Protein AF-0000000078269695 (afdb_homodimer)

Foldseek 3Di:
DPPPPCPDDCDPVNVVVVVVVVPPPPDCDPVNCVVVLVVLLVVLLVVQQVPFFCLVQWDFPFDEAEQQAAPVRVVVVCVVVVHQKGFYAYPVQATWFMAGVLLQQVQLVHGSPDDPVNLVVVPVVDVDHSNVVRRVDTSNVRTDPDAAAAARRHGPNVVVVVCVVVVHFKHFHADPRRHGGTMDGSVSSSVSSVVVD/DPPPPPPPPCDPVNVVVVVVVVPDPDLCWLVNCVVVLVVLLVVLLVVQQVQAFCLVQWDFDFDEAEQQAAPVRVVVVCVVVVHQKGFYAYPVQATWFMAGVLLQQVQLVHGSSDTPVNLVVVCVVDVDHSNVVRRPDTSNRRTDPDAAAAARRHGPNVVVVVCVVVVHFKHFHADPRRHGGTMDGSVSSSVSSVVPD

InterPro domains:
  IPR000644 CBS domain [PF00571] (55-108)
  IPR000644 CBS domain [PF00571] (139-192)
  IPR000644 CBS domain [PS51371] (58-115)
  IPR000644 CBS domain [PS51371] (143-197)
  IPR000644 CBS domain [SM00116] (61-109)
  IPR000644 CBS domain [SM00116] (146-194)
  IPR046342 CBS domain superfamily [G3DSA:3.10.580.10] (40-196)
  IPR046342 CBS domain superfamily [SSF54631] (53-191)
  IPR051257 Diverse Function CBS-Domain-Containing Protein [PTHR43080] (52-192)

Solvent-accessible surface area (backbone atoms only — not comparable to full-atom values): 20809 Å² total; per-residue (Å²): 136,85,83,67,90,78,87,74,86,80,49,74,63,52,54,51,48,48,51,63,61,46,70,31,80,49,43,64,43,60,61,49,35,47,53,39,44,52,54,47,35,56,56,22,54,68,54,36,56,73,67,44,34,34,64,76,48,35,46,64,79,50,72,69,39,53,37,81,36,39,35,52,55,49,32,41,52,26,30,72,70,53,42,39,55,33,44,20,18,46,97,83,46,30,58,59,18,36,37,37,54,39,43,54,31,42,73,49,72,37,57,52,63,58,48,70,39,40,51,50,28,50,36,58,73,37,99,48,38,61,51,61,79,43,58,82,36,35,31,62,76,53,34,46,68,80,54,69,68,44,39,52,75,37,36,40,46,57,49,52,47,47,29,62,74,66,48,44,48,61,34,40,20,30,50,97,79,38,30,65,54,19,33,39,36,56,56,36,52,34,45,47,48,65,63,70,104,134,84,82,66,86,78,78,75,87,75,52,72,64,53,53,50,50,51,49,63,64,54,63,49,58,54,69,60,24,51,62,48,31,52,54,44,42,50,52,48,42,52,55,22,47,67,52,31,56,76,66,43,33,34,64,78,48,37,46,64,81,50,70,69,39,52,38,80,35,38,35,51,54,48,32,40,51,28,30,73,69,70,42,58,55,33,43,20,20,46,99,83,47,30,59,58,19,36,39,38,54,38,43,55,31,42,73,49,73,38,59,46,65,58,40,72,41,41,50,51,31,49,35,61,71,38,99,47,42,62,52,61,78,42,58,82,36,35,31,62,76,52,34,46,66,80,54,67,70,43,38,52,75,38,38,42,50,57,50,52,46,48,25,35,76,69,38,43,48,61,33,40,20,30,49,98,78,38,32,66,54,19,33,39,35,59,38,35,52,45,50,47,44,65,63,68,103

Sequence (394 aa):
MKDHCDALDLTEDDVINAMRSMQGYIDITPGDFREIYSLAYDLALKRVRSLGKAEDVMTSPVHCLNREMSVSEAGSFMALHGISGAPVVDEQGIICGVVSEKDFLRKMGLPGTATFMAVVSRCMTIYGCLVSDLGGLSVRELMNCPPIVATKETTLAEISELFSKHSINRVPICDANGRPIGIVTRTNLVSSLCQVSMKDHCDALDLTEDDVINAMRSMQGYIDITPGDFREIYSLAYDLALKRVRSLGKAEDVMTSPVHCLNREMSVSEAGSFMALHGISGAPVVDEQGIICGVVSEKDFLRKMGLPGTATFMAVVSRCMTIYGCLVSDLGGLSVRELMNCPPIVATKETTLAEISELFSKHSINRVPICDANGRPIGIVTRTNLVSSLCQVS

Structure (mmCIF, N/CA/C/O backbone):
data_AF-0000000078269695-model_v1
#
loop_
_entity.id
_entity.type
_entity.pdbx_description
1 polymer 'CBS domain-containing protein'
#
loop_
_atom_site.group_PDB
_atom_site.id
_atom_site.type_symbol
_atom_site.label_atom_id
_atom_site.label_alt_id
_atom_site.label_comp_id
_atom_site.label_asym_id
_atom_site.label_entity_id
_atom_site.label_seq_id
_atom_site.pdbx_PDB_ins_code
_atom_site.Cartn_x
_atom_site.Cartn_y
_atom_site.Cartn_z
_atom_site.occupancy
_atom_site.B_iso_or_equiv
_atom_site.auth_seq_id
_atom_site.auth_comp_id
_atom_site.auth_asym_id
_atom_site.auth_atom_id
_atom_site.pdbx_PDB_model_num
ATOM 1 N N . MET A 1 1 ? 9.984 17.438 -42.938 1 19.45 1 MET A N 1
ATOM 2 C CA . MET A 1 1 ? 8.609 17.406 -42.438 1 19.45 1 MET A CA 1
ATOM 3 C C . MET A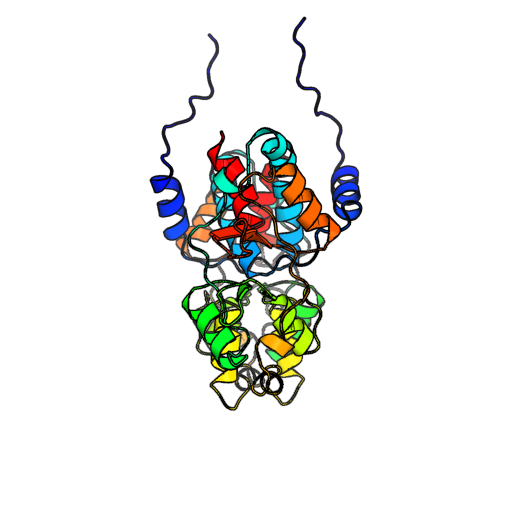 1 1 ? 8.531 16.672 -41.125 1 19.45 1 MET A C 1
ATOM 5 O O . MET A 1 1 ? 8.797 15.477 -41.062 1 19.45 1 MET A O 1
ATOM 9 N N . LYS A 1 2 ? 8.766 17.438 -40 1 23.5 2 LYS A N 1
ATOM 10 C CA . LYS A 1 2 ? 9.25 17.172 -38.656 1 23.5 2 LYS A CA 1
ATOM 11 C C . LYS A 1 2 ? 8.188 16.484 -37.812 1 23.5 2 LYS A C 1
ATOM 13 O O . LYS A 1 2 ? 7.141 17.078 -37.531 1 23.5 2 LYS A O 1
ATOM 18 N N . ASP A 1 3 ? 7.746 15.352 -38.062 1 23.09 3 ASP A N 1
ATOM 19 C CA . ASP A 1 3 ? 6.648 14.5 -37.594 1 23.09 3 ASP A CA 1
ATOM 20 C C . ASP A 1 3 ? 6.68 14.328 -36.094 1 23.09 3 ASP A C 1
ATOM 22 O O . ASP A 1 3 ? 7.574 13.672 -35.531 1 23.09 3 ASP A O 1
ATOM 26 N N . HIS A 1 4 ? 6.293 15.508 -35.281 1 23.94 4 HIS A N 1
ATOM 27 C CA . HIS A 1 4 ? 6.16 15.898 -33.875 1 23.94 4 HIS A CA 1
ATOM 28 C C . HIS A 1 4 ? 5.281 14.914 -33.125 1 23.94 4 HIS A C 1
ATOM 30 O O . HIS A 1 4 ? 4.262 14.453 -33.625 1 23.94 4 HIS A O 1
ATOM 36 N N . CYS A 1 5 ? 5.777 14.07 -32.406 1 26.7 5 CYS A N 1
ATOM 37 C CA . CYS A 1 5 ? 4.984 13.148 -31.594 1 26.7 5 CYS A CA 1
ATOM 38 C C . CYS A 1 5 ? 3.906 13.898 -30.812 1 26.7 5 CYS A C 1
ATOM 40 O O . CYS A 1 5 ? 4.199 14.555 -29.812 1 26.7 5 CYS A O 1
ATOM 42 N N . ASP A 1 6 ? 2.693 14.625 -31.234 1 26.78 6 ASP A N 1
ATOM 43 C CA . ASP A 1 6 ? 1.519 15.445 -30.953 1 26.78 6 ASP A CA 1
ATOM 44 C C . ASP A 1 6 ? 0.66 14.797 -29.859 1 26.78 6 ASP A C 1
ATOM 46 O O . ASP A 1 6 ? -0.429 14.297 -30.141 1 26.78 6 ASP A O 1
ATOM 50 N N . ALA A 1 7 ? 1.092 14.016 -29.062 1 28.95 7 ALA A N 1
ATOM 51 C CA . ALA A 1 7 ? 0.463 13.445 -27.875 1 28.95 7 ALA A CA 1
ATOM 52 C C . ALA A 1 7 ? -0.138 14.539 -27 1 28.95 7 ALA A C 1
ATOM 54 O O . ALA A 1 7 ? 0.418 14.883 -25.953 1 28.95 7 ALA A O 1
ATOM 55 N N . LEU A 1 8 ? -0.693 15.82 -27.266 1 30.73 8 LEU A N 1
ATOM 56 C CA . LEU A 1 8 ? -0.925 17.188 -26.812 1 30.73 8 LEU A CA 1
ATOM 57 C C . LEU A 1 8 ? -2.076 17.234 -25.812 1 30.73 8 LEU A C 1
ATOM 59 O O . LEU A 1 8 ? -1.938 17.797 -24.719 1 30.73 8 LEU A O 1
ATOM 63 N N . ASP A 1 9 ? -3.445 17.297 -26.141 1 31.17 9 ASP A N 1
ATOM 64 C CA . ASP A 1 9 ? -4.637 17.906 -25.547 1 31.17 9 ASP A CA 1
ATOM 65 C C . ASP A 1 9 ? -5.297 16.969 -24.547 1 31.17 9 ASP A C 1
ATOM 67 O O . ASP A 1 9 ? -6.527 16.859 -24.5 1 31.17 9 ASP A O 1
ATOM 71 N N . LEU A 1 10 ? -4.766 15.945 -23.984 1 31.31 10 LEU A N 1
ATOM 72 C CA . LEU A 1 10 ? -5.477 15.102 -23.031 1 31.31 10 LEU A CA 1
ATOM 73 C C . LEU A 1 10 ? -5.691 15.836 -21.703 1 31.31 10 LEU A C 1
ATOM 75 O O . LEU A 1 10 ? -4.73 16.266 -21.062 1 31.31 10 LEU A O 1
ATOM 79 N N . THR A 1 11 ? -6.988 16.422 -21.469 1 32.59 11 THR A N 1
ATOM 80 C CA . THR A 1 11 ? -7.395 17.109 -20.266 1 32.59 11 THR A CA 1
ATOM 81 C C . THR A 1 11 ? -7.352 16.188 -19.047 1 32.59 11 THR A C 1
ATOM 83 O O . THR A 1 11 ? -7.297 14.961 -19.219 1 32.59 11 THR A O 1
ATOM 86 N N . GLU A 1 12 ? -7.309 16.781 -17.797 1 32.16 12 GLU A N 1
ATOM 87 C CA . GLU A 1 12 ? -7.488 16.094 -16.516 1 32.16 12 GLU A CA 1
ATOM 88 C C . GLU A 1 12 ? -8.68 15.148 -16.562 1 32.16 12 GLU A C 1
ATOM 90 O O . GLU A 1 12 ? -8.609 14.023 -16.062 1 32.16 12 GLU A O 1
ATOM 95 N N . ASP A 1 13 ? -9.688 15.656 -17.125 1 36.88 13 ASP A N 1
ATOM 96 C CA . ASP A 1 13 ? -10.93 14.891 -17.203 1 36.88 13 ASP A CA 1
ATOM 97 C C . ASP A 1 13 ? -10.758 13.633 -18.031 1 36.88 13 ASP A C 1
ATOM 99 O O . ASP A 1 13 ? -11.305 12.578 -17.703 1 36.88 13 ASP A O 1
ATOM 103 N N . ASP A 1 14 ? -10.016 13.719 -19.125 1 38.53 14 ASP A N 1
ATOM 104 C CA . ASP A 1 14 ? -9.844 12.562 -20.016 1 38.53 14 ASP A CA 1
ATOM 105 C C . ASP A 1 14 ? -9 11.477 -19.344 1 38.53 14 ASP A C 1
ATOM 107 O O . ASP A 1 14 ? -9.305 10.289 -19.453 1 38.53 14 ASP A O 1
ATOM 111 N N . VAL A 1 15 ? -8.047 11.805 -18.609 1 38.47 15 VAL A N 1
ATOM 112 C CA . VAL A 1 15 ? -7.238 10.867 -17.844 1 38.47 15 VAL A CA 1
ATOM 113 C C . VAL A 1 15 ? -8.086 10.211 -16.766 1 38.47 15 VAL A C 1
ATOM 115 O O . VAL A 1 15 ? -8.078 8.984 -16.609 1 38.47 15 VAL A O 1
ATOM 118 N N . ILE A 1 16 ? -8.805 10.961 -15.945 1 36.84 16 ILE A N 1
ATOM 119 C CA . ILE A 1 16 ? -9.734 10.438 -14.953 1 36.84 16 ILE A CA 1
ATOM 120 C C . ILE A 1 16 ? -10.766 9.539 -15.633 1 36.84 16 ILE A C 1
ATOM 122 O O . ILE A 1 16 ? -11.062 8.445 -15.148 1 36.84 16 ILE A O 1
ATOM 126 N N . ASN A 1 17 ? -11.328 10.039 -16.75 1 38.97 17 ASN A N 1
ATOM 127 C CA . ASN A 1 17 ? -12.32 9.242 -17.453 1 38.97 17 ASN A CA 1
ATOM 128 C C . ASN A 1 17 ? -11.719 7.949 -18 1 38.97 17 ASN A C 1
ATOM 130 O O . ASN A 1 17 ? -12.367 6.898 -17.969 1 38.97 17 ASN A O 1
ATOM 134 N N . ALA A 1 18 ? -10.562 7.984 -18.578 1 37.44 18 ALA A N 1
ATOM 135 C CA . ALA A 1 18 ? -9.938 6.754 -19.047 1 37.44 18 ALA A CA 1
ATOM 136 C C . ALA A 1 18 ? -9.539 5.855 -17.875 1 37.44 18 ALA A C 1
ATOM 138 O O . ALA A 1 18 ? -9.727 4.637 -17.922 1 37.44 18 ALA A O 1
ATOM 139 N N . MET A 1 19 ? -9.023 6.375 -16.875 1 38.44 19 MET A N 1
ATOM 140 C CA . MET A 1 19 ? -8.828 5.637 -15.625 1 38.44 19 MET A CA 1
ATOM 141 C C . MET A 1 19 ? -10.141 5.02 -15.148 1 38.44 19 MET A C 1
ATOM 143 O O . MET A 1 19 ? -10.164 3.875 -14.695 1 38.44 19 MET A O 1
ATOM 147 N N . ARG A 1 20 ? -11.07 5.855 -15 1 37.25 20 ARG A N 1
ATOM 148 C CA . ARG A 1 20 ? -12.406 5.383 -14.664 1 37.25 20 ARG A CA 1
ATOM 149 C C . ARG A 1 20 ? -12.859 4.293 -15.633 1 37.25 20 ARG A C 1
ATOM 151 O O . ARG A 1 20 ? -13.625 3.402 -15.258 1 37.25 20 ARG A O 1
ATOM 158 N N . SER A 1 21 ? -12.734 4.598 -16.906 1 35.78 21 SER A N 1
ATOM 159 C CA . SER A 1 21 ? -13.172 3.627 -17.906 1 35.78 21 SER A CA 1
ATOM 160 C C . SER A 1 21 ? -12.32 2.363 -17.859 1 35.78 21 SER A C 1
ATOM 162 O O . SER A 1 21 ? -12.672 1.349 -18.469 1 35.78 21 SER A O 1
ATOM 164 N N . MET A 1 22 ? -11.07 2.557 -17.766 1 36.75 22 MET A N 1
ATOM 165 C CA . MET A 1 22 ? -10.297 1.328 -17.594 1 36.75 22 MET A CA 1
ATOM 166 C C . MET A 1 22 ? -10.766 0.563 -16.359 1 36.75 22 MET A C 1
ATOM 168 O O . MET A 1 22 ? -10.766 1.106 -15.25 1 36.75 22 MET A O 1
ATOM 172 N N . GLN A 1 23 ? -11.797 0.023 -16.484 1 34.56 23 GLN A N 1
ATOM 173 C CA . GLN A 1 23 ? -12.547 -0.784 -15.523 1 34.56 23 GLN A CA 1
ATOM 174 C C . GLN A 1 23 ? -11.641 -1.346 -14.438 1 34.56 23 GLN A C 1
ATOM 176 O O . GLN A 1 23 ? -12.055 -1.479 -13.281 1 34.56 23 GLN A O 1
ATOM 181 N N . GLY A 1 24 ? -10.57 -2.119 -14.773 1 33.75 24 GLY A N 1
ATOM 182 C CA . GLY A 1 24 ? -9.977 -3.133 -13.914 1 33.75 24 GLY A CA 1
ATOM 183 C C . GLY A 1 24 ? -8.984 -2.568 -12.914 1 33.75 24 GLY A C 1
ATOM 184 O O . GLY A 1 24 ? -7.832 -3 -12.867 1 33.75 24 GLY A O 1
ATOM 185 N N . TYR A 1 25 ? -8.68 -1.291 -12.859 1 38.66 25 TYR A N 1
ATOM 186 C CA . TYR A 1 25 ? -7.855 -0.658 -11.844 1 38.66 25 TYR A CA 1
ATOM 187 C C . TYR A 1 25 ? -8.008 -1.363 -10.5 1 38.66 25 TYR A C 1
ATOM 189 O O . TYR A 1 25 ? -8.664 -0.846 -9.594 1 38.66 25 TYR A O 1
ATOM 197 N N . ILE A 1 26 ? -8.602 -2.371 -10.43 1 38.69 26 ILE A N 1
ATOM 198 C CA . ILE A 1 26 ? -9.109 -3.012 -9.227 1 38.69 26 ILE A CA 1
ATOM 199 C C . ILE A 1 26 ? -8.039 -2.988 -8.133 1 38.69 26 ILE A C 1
ATOM 201 O O . ILE A 1 26 ? -8.273 -2.475 -7.039 1 38.69 26 ILE A O 1
ATOM 205 N N . ASP A 1 27 ? -7.621 -4.273 -7.688 1 41.97 27 ASP A N 1
ATOM 206 C CA . ASP A 1 27 ? -7.258 -4.82 -6.383 1 41.97 27 ASP A CA 1
ATOM 207 C C . ASP A 1 27 ? -5.773 -4.598 -6.09 1 41.97 27 ASP A C 1
ATOM 209 O O . ASP A 1 27 ? -4.969 -5.523 -6.195 1 41.97 27 ASP A O 1
ATOM 213 N N . ILE A 1 28 ? -5.262 -3.369 -6.535 1 47.59 28 ILE A N 1
ATOM 214 C CA . ILE A 1 28 ? -3.875 -3.203 -6.109 1 47.59 28 ILE A CA 1
ATOM 215 C C . ILE A 1 28 ? -3.803 -3.189 -4.582 1 47.59 28 ILE A C 1
ATOM 217 O O . ILE A 1 28 ? -4.555 -2.467 -3.926 1 47.59 28 ILE A O 1
ATOM 221 N N . THR A 1 29 ? -3.094 -4.121 -4.102 1 50.53 29 THR A N 1
ATOM 222 C CA . THR A 1 29 ? -2.92 -4.227 -2.658 1 50.53 29 THR A CA 1
ATOM 223 C C . THR A 1 29 ? -1.92 -3.189 -2.156 1 50.53 29 THR A C 1
ATOM 225 O O . THR A 1 29 ? -1.156 -2.625 -2.941 1 50.53 29 THR A O 1
ATOM 228 N N . PRO A 1 30 ? -2.07 -2.861 -1.049 1 51.97 30 PRO A N 1
ATOM 229 C CA . PRO A 1 30 ? -1.097 -1.944 -0.448 1 51.97 30 PRO A CA 1
ATOM 230 C C . PRO A 1 30 ? 0.348 -2.365 -0.707 1 51.97 30 PRO A C 1
ATOM 232 O O . PRO A 1 30 ? 1.212 -1.515 -0.931 1 51.97 30 PRO A O 1
ATOM 235 N N . GLY A 1 31 ? 0.576 -3.605 -0.764 1 55.06 31 GLY A N 1
ATOM 236 C CA . GLY A 1 31 ? 1.922 -4.082 -1.037 1 55.06 31 GLY A CA 1
ATOM 237 C C . GLY A 1 31 ? 2.387 -3.783 -2.449 1 55.06 31 GLY A C 1
ATOM 238 O O . GLY A 1 31 ? 3.527 -3.363 -2.656 1 55.06 31 GLY A O 1
ATOM 239 N N . ASP A 1 32 ? 1.577 -3.984 -3.34 1 55.62 32 ASP A N 1
ATOM 240 C CA . ASP A 1 32 ? 1.894 -3.68 -4.73 1 55.62 32 ASP A CA 1
ATOM 241 C C . ASP A 1 32 ? 2.166 -2.188 -4.918 1 55.62 32 ASP A C 1
ATOM 243 O O . ASP A 1 32 ? 3.1 -1.806 -5.625 1 55.62 32 ASP A O 1
ATOM 247 N N . PHE A 1 33 ? 1.39 -1.571 -4.246 1 54.41 33 PHE A N 1
ATOM 248 C CA . PHE A 1 33 ? 1.531 -0.123 -4.34 1 54.41 33 PHE A CA 1
ATOM 249 C C . PHE A 1 33 ? 2.902 0.32 -3.844 1 54.41 33 PHE A C 1
ATOM 251 O O . PHE A 1 33 ? 3.561 1.146 -4.48 1 54.41 33 PHE A O 1
ATOM 258 N N . ARG A 1 34 ? 3.178 -0.258 -2.779 1 56.44 34 ARG A N 1
ATOM 259 C CA . ARG A 1 34 ? 4.457 0.121 -2.186 1 56.44 34 ARG A CA 1
ATOM 260 C C . ARG A 1 34 ? 5.605 -0.102 -3.164 1 56.44 34 ARG A C 1
ATOM 262 O O . ARG A 1 34 ? 6.516 0.724 -3.26 1 56.44 34 ARG A O 1
ATOM 269 N N . GLU A 1 35 ? 5.43 -1.082 -3.846 1 54.91 35 GLU A N 1
ATOM 270 C CA . GLU A 1 35 ? 6.5 -1.429 -4.777 1 54.91 35 GLU A CA 1
ATOM 271 C C . GLU A 1 35 ? 6.523 -0.476 -5.969 1 54.91 35 GLU A C 1
ATOM 273 O O . GLU A 1 35 ? 7.594 -0.043 -6.402 1 54.91 35 GLU A O 1
ATOM 278 N N . ILE A 1 36 ? 5.43 -0.188 -6.496 1 55.84 36 ILE A N 1
ATOM 279 C CA . ILE A 1 36 ? 5.32 0.676 -7.668 1 55.84 36 ILE A CA 1
ATOM 280 C C . ILE A 1 36 ? 5.719 2.102 -7.293 1 55.84 36 ILE A C 1
ATOM 282 O O . ILE A 1 36 ? 6.422 2.775 -8.047 1 55.84 36 ILE A O 1
ATOM 286 N N . TYR A 1 37 ? 5.285 2.383 -6.164 1 55.5 37 TYR A N 1
ATOM 287 C CA . TYR A 1 37 ? 5.527 3.732 -5.668 1 55.5 37 TYR A CA 1
ATOM 288 C C . TYR A 1 37 ? 7.02 3.998 -5.512 1 55.5 37 TYR A C 1
ATOM 290 O O . TYR A 1 37 ? 7.516 5.047 -5.926 1 55.5 37 TYR A O 1
ATOM 298 N N . SER A 1 38 ? 7.527 3.014 -4.938 1 54.91 38 SER A N 1
ATOM 299 C CA . SER A 1 38 ? 8.953 3.184 -4.691 1 54.91 38 SER A CA 1
ATOM 300 C C . SER A 1 38 ? 9.711 3.459 -5.988 1 54.91 38 SER A C 1
ATOM 302 O O . SER A 1 38 ? 10.578 4.336 -6.035 1 54.91 38 SER A O 1
ATOM 304 N N . LEU A 1 39 ? 9.273 2.82 -6.934 1 53.72 39 LEU A N 1
ATOM 305 C CA . LEU A 1 39 ? 9.945 2.971 -8.219 1 53.72 39 LEU A CA 1
ATOM 306 C C . LEU A 1 39 ? 9.602 4.316 -8.852 1 53.72 39 LEU A C 1
ATOM 308 O O . LEU A 1 39 ? 10.492 5.027 -9.328 1 53.72 39 LEU A O 1
ATOM 312 N N . ALA A 1 40 ? 8.398 4.535 -8.852 1 56.88 40 ALA A N 1
ATOM 313 C CA . ALA A 1 40 ? 7.934 5.754 -9.516 1 56.88 40 ALA A CA 1
ATOM 314 C C . ALA A 1 40 ? 8.445 7 -8.789 1 56.88 40 ALA A C 1
ATOM 316 O O . ALA A 1 40 ? 8.805 7.988 -9.43 1 56.88 40 ALA A O 1
ATOM 317 N N . TYR A 1 41 ? 8.383 6.918 -7.523 1 57.38 41 TYR A N 1
ATOM 318 C CA . TYR A 1 41 ? 8.773 8.062 -6.711 1 57.38 41 TYR A CA 1
ATOM 319 C C . TYR A 1 41 ? 10.242 8.422 -6.941 1 57.38 41 TYR A C 1
ATOM 321 O O . TYR A 1 41 ? 10.578 9.602 -7.078 1 57.38 41 TYR A O 1
ATOM 329 N N . ASP A 1 42 ? 10.969 7.461 -7.008 1 53.31 42 ASP A N 1
ATOM 330 C CA . ASP A 1 42 ? 12.391 7.719 -7.246 1 53.31 42 ASP A CA 1
ATOM 331 C C . ASP A 1 42 ? 12.602 8.438 -8.578 1 53.31 42 ASP A C 1
ATOM 333 O O . ASP A 1 42 ? 13.414 9.367 -8.664 1 53.31 42 ASP A O 1
ATOM 337 N N . LEU A 1 43 ? 11.922 8.023 -9.5 1 54.75 43 LEU A N 1
ATOM 338 C CA . LEU A 1 43 ? 12 8.641 -10.82 1 54.75 43 LEU A CA 1
ATOM 339 C C . LEU A 1 43 ? 11.492 10.078 -10.781 1 54.75 43 LEU A C 1
ATOM 341 O O . LEU A 1 43 ? 12.062 10.961 -11.414 1 54.75 43 LEU A O 1
ATOM 345 N N . ALA A 1 44 ? 10.461 10.141 -10.117 1 56.62 44 ALA A N 1
ATOM 346 C CA . ALA A 1 44 ? 9.836 11.453 -10.008 1 56.62 44 ALA A CA 1
ATOM 347 C C . ALA A 1 44 ? 10.758 12.445 -9.297 1 56.62 44 ALA A C 1
ATOM 349 O O . ALA A 1 44 ? 10.844 13.609 -9.688 1 56.62 44 ALA A O 1
ATOM 350 N N . LEU A 1 45 ? 11.305 11.945 -8.258 1 58.97 45 LEU A N 1
ATOM 351 C CA . LEU A 1 45 ? 12.148 12.828 -7.461 1 58.97 45 LEU A CA 1
ATOM 352 C C . LEU A 1 45 ? 13.25 13.438 -8.32 1 58.97 45 LEU A C 1
ATOM 354 O O . LEU A 1 45 ? 13.617 14.602 -8.133 1 58.97 45 LEU A O 1
ATOM 358 N N . LYS A 1 46 ? 13.688 12.68 -9.133 1 55.03 46 LYS A N 1
ATOM 359 C CA . LYS A 1 46 ? 14.727 13.195 -10.016 1 55.03 46 LYS A CA 1
ATOM 360 C C . LYS A 1 46 ? 14.188 14.328 -10.891 1 55.03 46 LYS A C 1
ATOM 362 O O . LYS A 1 46 ? 14.914 15.281 -11.195 1 55.03 46 LYS A O 1
ATOM 367 N N . ARG A 1 47 ? 12.992 14.219 -11.18 1 53.34 47 ARG A N 1
ATOM 368 C CA . ARG A 1 47 ? 12.398 15.203 -12.086 1 53.34 47 ARG A CA 1
ATOM 369 C C . ARG A 1 47 ? 11.812 16.375 -11.312 1 53.34 47 ARG A C 1
ATOM 371 O O . ARG A 1 47 ? 11.711 17.484 -11.844 1 53.34 47 ARG A O 1
ATOM 378 N N . VAL A 1 48 ? 11.352 16.094 -10.18 1 55.03 48 VAL A N 1
ATOM 379 C CA . VAL A 1 48 ? 10.602 17.078 -9.406 1 55.03 48 VAL A CA 1
ATOM 380 C C . VAL A 1 48 ? 11.516 18.25 -9.039 1 55.03 48 VAL A C 1
ATOM 382 O O . VAL A 1 48 ? 11.055 19.391 -8.914 1 55.03 48 VAL A O 1
ATOM 385 N N . ARG A 1 49 ? 12.734 17.953 -8.82 1 52.56 49 ARG A N 1
ATOM 386 C CA . ARG A 1 49 ? 13.641 19.016 -8.406 1 52.56 49 ARG A CA 1
ATOM 387 C C . ARG A 1 49 ? 13.391 20.281 -9.219 1 52.56 49 ARG A C 1
ATOM 389 O O . ARG A 1 49 ? 13.602 21.391 -8.719 1 52.56 49 ARG A O 1
ATOM 396 N N . SER A 1 50 ? 12.961 20.031 -10.406 1 53.75 50 SER A N 1
ATOM 397 C CA . SER A 1 50 ? 12.875 21.234 -11.211 1 53.75 50 SER A CA 1
ATOM 398 C C . SER A 1 50 ? 11.469 21.828 -11.172 1 53.75 50 SER A C 1
ATOM 400 O O . SER A 1 50 ? 11.234 22.906 -11.703 1 53.75 50 SER A O 1
ATOM 402 N N . LEU A 1 51 ? 10.469 21.141 -10.656 1 56.41 51 LEU A N 1
ATOM 403 C CA . LEU A 1 51 ? 9.109 21.328 -11.156 1 56.41 51 LEU A CA 1
ATOM 404 C C . LEU A 1 51 ? 8.359 22.359 -10.312 1 56.41 51 LEU A C 1
ATOM 406 O O . LEU A 1 51 ? 7.422 23 -10.797 1 56.41 51 LEU A O 1
ATOM 410 N N . GLY A 1 52 ? 8.711 22.531 -9.07 1 77.06 52 GLY A N 1
ATOM 411 C CA . GLY A 1 52 ? 7.789 23.531 -8.539 1 77.06 52 GLY A CA 1
ATOM 412 C C . GLY A 1 52 ? 7.75 23.547 -7.02 1 77.06 52 GLY A C 1
ATOM 413 O O . GLY A 1 52 ? 8.758 23.281 -6.363 1 77.06 52 GLY A O 1
ATOM 414 N N . LYS A 1 53 ? 6.77 24.406 -6.508 1 90.31 53 LYS A N 1
ATOM 415 C CA . LYS A 1 53 ? 6.59 24.656 -5.082 1 90.31 53 LYS A CA 1
ATOM 416 C C . LYS A 1 53 ? 5.461 23.812 -4.512 1 90.31 53 LYS A C 1
ATOM 418 O O . LYS A 1 53 ? 4.727 23.156 -5.258 1 90.31 53 LYS A O 1
ATOM 423 N N . ALA A 1 54 ? 5.434 23.75 -3.168 1 93 54 ALA A N 1
ATOM 424 C CA . ALA A 1 54 ? 4.418 22.984 -2.457 1 93 54 ALA A CA 1
ATOM 425 C C . ALA A 1 54 ? 3.016 23.375 -2.914 1 93 54 ALA A C 1
ATOM 427 O O . ALA A 1 54 ? 2.16 22.5 -3.113 1 93 54 ALA A O 1
ATOM 428 N N . GLU A 1 55 ? 2.818 24.578 -3.16 1 92.62 55 GLU A N 1
ATOM 429 C CA . GLU A 1 55 ? 1.488 25.047 -3.525 1 92.62 55 GLU A CA 1
ATOM 430 C C . GLU A 1 55 ? 1.034 24.469 -4.855 1 92.62 55 GLU A C 1
ATOM 432 O O . GLU A 1 55 ? -0.166 24.359 -5.117 1 92.62 55 GLU A O 1
ATOM 437 N N . ASP A 1 56 ? 1.965 24.062 -5.656 1 84.25 56 ASP A N 1
ATOM 438 C CA . ASP A 1 56 ? 1.666 23.578 -7 1 84.25 56 ASP A CA 1
ATOM 439 C C . ASP A 1 56 ? 1.153 22.141 -6.961 1 84.25 56 ASP A C 1
ATOM 441 O O . ASP A 1 56 ? 0.509 21.672 -7.906 1 84.25 56 ASP A O 1
ATOM 445 N N . VAL A 1 57 ? 1.438 21.453 -5.832 1 82.19 57 VAL A N 1
ATOM 446 C CA . VAL A 1 57 ? 1.172 20.031 -5.891 1 82.19 57 VAL A CA 1
ATOM 447 C C . VAL A 1 57 ? 0.353 19.609 -4.672 1 82.19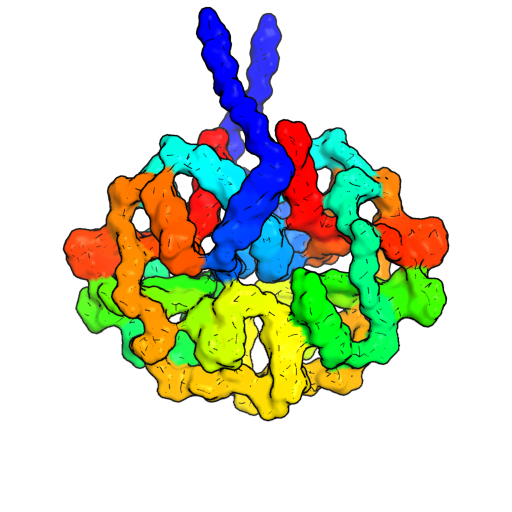 57 VAL A C 1
ATOM 449 O O . VAL A 1 57 ? -0.184 18.5 -4.637 1 82.19 57 VAL A O 1
ATOM 452 N N . MET A 1 58 ? 0.231 20.469 -3.725 1 89.81 58 MET A N 1
ATOM 453 C CA . MET A 1 58 ? -0.359 20.047 -2.455 1 89.81 58 MET A CA 1
ATOM 454 C C . MET A 1 58 ? -1.849 19.766 -2.615 1 89.81 58 MET A C 1
ATOM 456 O O . MET A 1 58 ? -2.506 20.344 -3.486 1 89.81 58 MET A O 1
ATOM 460 N N . THR A 1 59 ? -2.322 18.844 -1.828 1 89.38 59 THR A N 1
ATOM 461 C CA . THR A 1 59 ? -3.76 18.656 -1.661 1 89.38 59 THR A CA 1
ATOM 462 C C . THR A 1 59 ? -4.328 19.672 -0.679 1 89.38 59 THR A C 1
ATOM 464 O O . THR A 1 59 ? -3.789 19.859 0.416 1 89.38 59 THR A O 1
ATOM 467 N N . SER A 1 60 ? -5.262 20.344 -1.087 1 93 60 SER A N 1
ATOM 468 C CA . SER A 1 60 ? -5.953 21.359 -0.286 1 93 60 SER A CA 1
ATOM 469 C C . SER A 1 60 ? -7.453 21.344 -0.558 1 93 60 SER A C 1
ATOM 471 O O . SER A 1 60 ? -7.879 21.172 -1.699 1 93 60 SER A O 1
ATOM 473 N N . PRO A 1 61 ? -8.359 21.547 0.467 1 92.75 61 PRO A N 1
ATOM 474 C CA . PRO A 1 61 ? -8.047 21.625 1.896 1 92.75 61 PRO A CA 1
ATOM 475 C C . PRO A 1 61 ? -7.574 20.297 2.475 1 92.75 61 PRO A C 1
ATOM 477 O O . PRO A 1 61 ? -7.785 19.25 1.867 1 92.75 61 PRO A O 1
ATOM 480 N N . VAL A 1 62 ? -6.832 20.344 3.539 1 95.69 62 VAL A N 1
ATOM 481 C CA . VAL A 1 62 ? -6.293 19.141 4.16 1 95.69 62 VAL A CA 1
ATOM 482 C C . VAL A 1 62 ? -7.191 18.703 5.312 1 95.69 62 VAL A C 1
ATOM 484 O O . VAL A 1 62 ? -7.703 19.547 6.059 1 95.69 62 VAL A O 1
ATOM 487 N N . HIS A 1 63 ? -7.426 17.375 5.402 1 95.44 63 HIS A N 1
ATOM 488 C CA . HIS A 1 63 ? -8.125 16.812 6.551 1 95.44 63 HIS A CA 1
ATOM 489 C C . HIS A 1 63 ? -7.246 16.828 7.797 1 95.44 63 HIS A C 1
ATOM 491 O O . HIS A 1 63 ? -6.086 16.422 7.746 1 95.44 63 HIS A O 1
ATOM 497 N N . CYS A 1 64 ? -7.82 17.297 8.883 1 98.12 64 CYS A N 1
ATOM 498 C CA . CYS A 1 64 ? -7.074 17.359 10.133 1 98.12 64 CYS A CA 1
ATOM 499 C C . CYS A 1 64 ? -7.77 16.547 11.227 1 98.12 64 CYS A C 1
ATOM 501 O O . CYS A 1 64 ? -8.984 16.359 11.18 1 98.12 64 CYS A O 1
ATOM 503 N N . LEU A 1 65 ? -6.918 16.125 12.117 1 98.12 65 LEU A N 1
ATOM 504 C CA . LEU A 1 65 ? -7.418 15.492 13.344 1 98.12 65 LEU A CA 1
ATOM 505 C C . LEU A 1 65 ? -7.312 16.453 14.523 1 98.12 65 LEU A C 1
ATOM 507 O O . LEU A 1 65 ? -6.387 17.266 14.586 1 98.12 65 LEU A O 1
ATOM 511 N N . ASN A 1 66 ? -8.289 16.281 15.375 1 98.06 66 ASN A N 1
ATOM 512 C CA . ASN A 1 66 ? -8.195 17.016 16.641 1 98.06 66 ASN A CA 1
ATOM 513 C C . ASN A 1 66 ? -7.367 16.25 17.672 1 98.06 66 ASN A C 1
ATOM 515 O O . ASN A 1 66 ? -7.512 15.039 17.812 1 98.06 66 ASN A O 1
ATOM 519 N N . ARG A 1 67 ? -6.512 17.016 18.406 1 97 67 ARG A N 1
ATOM 520 C CA . ARG A 1 67 ? -5.594 16.359 19.344 1 97 67 ARG A CA 1
ATOM 521 C C . ARG A 1 67 ? -6.359 15.656 20.453 1 97 67 ARG A C 1
ATOM 523 O O . ARG A 1 67 ? -5.836 14.727 21.078 1 97 67 ARG A O 1
ATOM 530 N N . GLU A 1 68 ? -7.609 16 20.672 1 96.44 68 GLU A N 1
ATOM 531 C CA . GLU A 1 68 ? -8.375 15.438 21.766 1 96.44 68 GLU A CA 1
ATOM 532 C C . GLU A 1 68 ? -9.227 14.258 21.297 1 96.44 68 GLU A C 1
ATOM 534 O O . GLU A 1 68 ? -9.859 13.578 22.109 1 96.44 68 GLU A O 1
ATOM 539 N N . MET A 1 69 ? -9.25 14.047 20.062 1 95.44 69 MET A N 1
ATOM 540 C CA . MET A 1 69 ? -9.961 12.891 19.516 1 95.44 69 MET A CA 1
ATOM 541 C C . MET A 1 69 ? -9.391 11.594 20.078 1 95.44 69 MET A C 1
ATOM 543 O O . MET A 1 69 ? -8.195 11.516 20.375 1 95.44 69 MET A O 1
ATOM 547 N N . SER A 1 70 ? -10.328 10.633 20.266 1 94.88 70 SER A N 1
ATOM 548 C CA . SER A 1 70 ? -9.828 9.297 20.578 1 94.88 70 SER A CA 1
ATOM 549 C C . SER A 1 70 ? -9.164 8.656 19.359 1 94.88 70 SER A C 1
ATOM 551 O O . SER A 1 70 ? -9.484 8.992 18.219 1 94.88 70 SER A O 1
ATOM 553 N N . VAL A 1 71 ? -8.312 7.734 19.656 1 94.19 71 VAL A N 1
ATOM 554 C CA . VAL A 1 71 ? -7.637 7.012 18.578 1 94.19 71 VAL A CA 1
ATOM 555 C C . VAL A 1 71 ? -8.664 6.266 17.734 1 94.19 71 VAL A C 1
ATOM 557 O O . VAL A 1 71 ? -8.508 6.164 16.516 1 94.19 71 VAL A O 1
ATOM 560 N N . SER A 1 72 ? -9.711 5.805 18.406 1 91.75 72 SER A N 1
ATOM 561 C CA . SER A 1 72 ? -10.781 5.113 17.688 1 91.75 72 SER A CA 1
ATOM 562 C C . SER A 1 72 ? -11.477 6.047 16.703 1 91.75 72 SER A C 1
ATOM 564 O O . SER A 1 72 ? -11.68 5.688 15.539 1 91.75 72 SER A O 1
ATOM 566 N N . GLU A 1 73 ? -11.734 7.195 17.172 1 93.5 73 GLU A N 1
ATOM 567 C CA . GLU A 1 73 ? -12.367 8.188 16.312 1 93.5 73 GLU A CA 1
ATOM 568 C C . GLU A 1 73 ? -11.445 8.586 15.164 1 93.5 73 GLU A C 1
ATOM 570 O O . GLU A 1 73 ? -11.898 8.742 14.023 1 93.5 73 GLU A O 1
ATOM 575 N N . ALA A 1 74 ? -10.227 8.758 15.5 1 94.81 74 ALA A N 1
ATOM 576 C CA . ALA A 1 74 ? -9.242 9.125 14.484 1 94.81 74 ALA A CA 1
ATOM 577 C C . ALA A 1 74 ? -9.133 8.047 13.414 1 94.81 74 ALA A C 1
ATOM 579 O O . ALA A 1 74 ? -9.109 8.352 12.219 1 94.81 74 ALA A O 1
ATOM 580 N N . GLY A 1 75 ? -9.062 6.832 13.859 1 91.56 75 GLY A N 1
ATOM 581 C CA . GLY A 1 75 ? -9.023 5.719 12.922 1 91.56 75 GLY A CA 1
ATOM 582 C C . GLY A 1 75 ? -10.227 5.668 12 1 91.56 75 GLY A C 1
ATOM 583 O O . GLY A 1 75 ? -10.078 5.469 10.789 1 91.56 75 GLY A O 1
ATOM 584 N N . SER A 1 76 ? -11.398 5.848 12.57 1 92.56 76 SER A N 1
ATOM 585 C CA . SER A 1 76 ? -12.625 5.855 11.789 1 92.56 76 SER A CA 1
ATOM 586 C C . SER A 1 76 ? -12.633 6.996 10.773 1 92.56 76 SER A C 1
ATOM 588 O O . SER A 1 76 ? -13.062 6.816 9.633 1 92.56 76 SER A O 1
ATOM 590 N N . PHE A 1 77 ? -12.18 8.117 11.219 1 94.12 77 PHE A N 1
ATOM 591 C CA . PHE A 1 77 ? -12.117 9.289 10.359 1 94.12 77 PHE A CA 1
ATOM 592 C C . PHE A 1 77 ? -11.188 9.039 9.172 1 94.12 77 PHE A C 1
ATOM 594 O O . PHE A 1 77 ? -11.547 9.32 8.023 1 94.12 77 PHE A O 1
ATOM 601 N N . MET A 1 78 ? -10.039 8.492 9.43 1 91.06 78 MET A N 1
ATOM 602 C CA . MET A 1 78 ? -9.055 8.211 8.391 1 91.06 78 MET A CA 1
ATOM 603 C C . MET A 1 78 ? -9.562 7.152 7.426 1 91.06 78 MET A C 1
ATOM 605 O O . MET A 1 78 ? -9.383 7.27 6.215 1 91.06 78 MET A O 1
ATOM 609 N N . ALA A 1 79 ? -10.234 6.191 7.973 1 88.38 79 ALA A N 1
ATOM 610 C CA . ALA A 1 79 ? -10.844 5.16 7.133 1 88.38 79 ALA A CA 1
ATOM 611 C C . ALA A 1 79 ? -11.914 5.754 6.227 1 88.38 79 ALA A C 1
ATOM 613 O O . ALA A 1 79 ? -11.953 5.469 5.027 1 88.38 79 ALA A O 1
ATOM 614 N N . LEU A 1 80 ? -12.703 6.574 6.801 1 89.44 80 LEU A N 1
ATOM 615 C CA . LEU A 1 80 ? -13.82 7.188 6.094 1 89.44 80 LEU A CA 1
ATOM 616 C C . LEU A 1 80 ? -13.32 8.031 4.922 1 89.44 80 LEU A C 1
ATOM 618 O O . LEU A 1 80 ? -13.922 8.008 3.84 1 89.44 80 LEU A O 1
ATOM 622 N N . HIS A 1 81 ? -12.273 8.688 5.129 1 87.31 81 HIS A N 1
ATOM 623 C CA . HIS A 1 81 ? -11.789 9.609 4.105 1 87.31 81 HIS A CA 1
ATOM 624 C C . HIS A 1 81 ? -10.703 8.961 3.248 1 87.31 81 HIS A C 1
ATOM 626 O O . HIS A 1 81 ? -10.195 9.578 2.314 1 87.31 81 HIS A O 1
ATOM 632 N N . GLY A 1 82 ? -10.305 7.766 3.6 1 80.81 82 GLY A N 1
ATOM 633 C CA . GLY A 1 82 ? -9.328 7.027 2.812 1 80.81 82 GLY A CA 1
ATOM 634 C C . GLY A 1 82 ? -7.93 7.609 2.895 1 80.81 82 GLY A C 1
ATOM 635 O O . GLY A 1 82 ? -7.207 7.645 1.896 1 80.81 82 GLY A O 1
ATOM 636 N N . ILE A 1 83 ? -7.59 8.156 4.062 1 85.19 83 ILE A N 1
ATOM 637 C CA . ILE A 1 83 ? -6.27 8.758 4.203 1 85.19 83 ILE A CA 1
ATOM 638 C C . ILE A 1 83 ? -5.43 7.945 5.188 1 85.19 83 ILE A C 1
ATOM 640 O O . ILE A 1 83 ? -5.965 7.355 6.129 1 85.19 83 ILE A O 1
ATOM 644 N N . SER A 1 84 ? -4.121 7.973 4.969 1 86.38 84 SER A N 1
ATOM 645 C CA . SER A 1 84 ? -3.215 7.16 5.773 1 86.38 84 SER A CA 1
ATOM 646 C C . SER A 1 84 ? -2.551 7.984 6.867 1 86.38 84 SER A C 1
ATOM 648 O O . SER A 1 84 ? -1.789 7.457 7.68 1 86.38 84 SER A O 1
ATOM 650 N N . GLY A 1 85 ? -2.791 9.211 6.84 1 91.69 85 GLY A N 1
ATOM 651 C CA . GLY A 1 85 ? -2.275 10.125 7.848 1 91.69 85 GLY A CA 1
ATOM 652 C C . GLY A 1 85 ? -2.846 11.531 7.73 1 91.69 85 GLY A C 1
ATOM 653 O O . GLY A 1 85 ? -3.41 11.891 6.695 1 91.69 85 GLY A O 1
ATOM 654 N N . ALA A 1 86 ? -2.689 12.273 8.773 1 95.62 86 ALA A N 1
ATOM 655 C CA . ALA A 1 86 ? -3.254 13.617 8.797 1 95.62 86 ALA A CA 1
ATOM 656 C C . ALA A 1 86 ? -2.564 14.484 9.852 1 95.62 86 ALA A C 1
ATOM 658 O O . ALA A 1 86 ? -2.09 13.969 10.867 1 95.62 86 ALA A O 1
ATOM 659 N N . PRO A 1 87 ? -2.479 15.773 9.531 1 98.19 87 PRO A N 1
ATOM 660 C CA . PRO A 1 87 ? -2.041 16.688 10.602 1 98.19 87 PRO A CA 1
ATOM 661 C C . PRO A 1 87 ? -3.008 16.703 11.781 1 98.19 87 PRO A C 1
ATOM 663 O O . PRO A 1 87 ? -4.203 16.453 11.617 1 98.19 87 PRO A O 1
ATOM 666 N N . VAL A 1 88 ? -2.402 16.969 12.945 1 98.69 88 VAL A N 1
ATOM 667 C CA . VAL A 1 88 ? -3.18 17.125 14.172 1 98.69 88 VAL A CA 1
ATOM 668 C C . VAL A 1 88 ? -3.178 18.578 14.602 1 98.69 88 VAL A C 1
ATOM 670 O O . VAL A 1 88 ? -2.125 19.234 14.641 1 98.69 88 VAL A O 1
ATOM 673 N N . VAL A 1 89 ? -4.371 19.078 14.938 1 98.62 89 VAL A N 1
ATOM 674 C CA . VAL A 1 89 ? -4.469 20.484 15.328 1 98.62 89 VAL A CA 1
ATOM 675 C C . VAL A 1 89 ? -5.039 20.594 16.734 1 98.62 89 VAL A C 1
ATOM 677 O O . VAL A 1 89 ? -5.707 19.672 17.219 1 98.62 89 VAL A O 1
ATOM 680 N N . ASP A 1 90 ? -4.68 21.688 17.391 1 97.75 90 ASP A N 1
ATOM 681 C CA . ASP A 1 90 ? -5.254 21.969 18.688 1 97.75 90 ASP A CA 1
ATOM 682 C C . ASP A 1 90 ? -6.578 22.719 18.562 1 97.75 90 ASP A C 1
ATOM 684 O O . ASP A 1 90 ? -7.141 22.812 17.469 1 97.75 90 ASP A O 1
ATOM 688 N N . GLU A 1 91 ? -7.062 23.219 19.656 1 96.5 91 GLU A N 1
ATOM 689 C CA . GLU A 1 91 ? -8.375 23.859 19.688 1 96.5 91 GLU A CA 1
ATOM 690 C C . GLU A 1 91 ? -8.375 25.156 18.875 1 96.5 91 GLU A C 1
ATOM 692 O O . GLU A 1 91 ? -9.43 25.609 18.422 1 96.5 91 GLU A O 1
ATOM 697 N N . GLN A 1 92 ? -7.238 25.703 18.625 1 97.12 92 GLN A N 1
ATOM 698 C CA . GLN A 1 92 ? -7.133 26.938 17.891 1 97.12 92 GLN A CA 1
ATOM 699 C C . GLN A 1 92 ? -6.871 26.672 16.406 1 97.12 92 GLN A C 1
ATOM 701 O O . GLN A 1 92 ? -6.691 27.609 15.625 1 97.12 92 GLN A O 1
ATOM 706 N N . GLY A 1 93 ? -6.785 25.453 16.062 1 97.5 93 GLY A N 1
ATOM 707 C CA . GLY A 1 93 ? -6.547 25.094 14.68 1 97.5 93 GLY A CA 1
ATOM 708 C C . GLY A 1 93 ? -5.074 25.125 14.297 1 97.5 93 GLY A C 1
ATOM 709 O O . GLY A 1 93 ? -4.734 25.109 13.117 1 97.5 93 GLY A O 1
ATOM 710 N N . ILE A 1 94 ? -4.25 25.203 15.359 1 98.19 94 ILE A N 1
ATOM 711 C CA . ILE A 1 94 ? -2.809 25.234 15.125 1 98.19 94 ILE A CA 1
ATOM 712 C C . ILE A 1 94 ? -2.238 23.828 15.148 1 98.19 94 ILE A C 1
ATOM 714 O O . ILE A 1 94 ? -2.57 23.031 16.031 1 98.19 94 ILE A O 1
ATOM 718 N N . ILE A 1 95 ? -1.394 23.578 14.195 1 98.56 95 ILE A N 1
ATOM 719 C CA . ILE A 1 95 ? -0.848 22.234 14.062 1 98.56 95 ILE A CA 1
ATOM 720 C C . ILE A 1 95 ? 0.019 21.906 15.273 1 98.56 95 ILE A C 1
ATOM 722 O O . ILE A 1 95 ? 0.821 22.734 15.711 1 98.56 95 ILE A O 1
ATOM 726 N N . CYS A 1 96 ? -0.184 20.703 15.773 1 98.19 96 CYS A N 1
ATOM 727 C CA . CYS A 1 96 ? 0.617 20.312 16.938 1 98.19 96 CYS A CA 1
ATOM 728 C C . CYS A 1 96 ? 1.224 18.938 16.734 1 98.19 96 CYS A C 1
ATOM 730 O O . CYS A 1 96 ? 1.982 18.453 17.594 1 98.19 96 CYS A O 1
ATOM 732 N N . GLY A 1 97 ? 0.941 18.266 15.672 1 97.94 97 GLY A N 1
ATOM 733 C CA . GLY A 1 97 ? 1.506 16.953 15.383 1 97.94 97 GLY A CA 1
ATOM 734 C C . GLY A 1 97 ? 1.003 16.359 14.078 1 97.94 97 GLY A C 1
ATOM 735 O O . GLY A 1 97 ? 0.346 17.047 13.289 1 97.94 97 GLY A O 1
ATOM 736 N N . VAL A 1 98 ? 1.433 15.117 13.773 1 97.5 98 VAL A N 1
ATOM 737 C CA . VAL A 1 98 ? 0.967 14.328 12.633 1 97.5 98 VAL A CA 1
ATOM 738 C C . VAL A 1 98 ? 0.715 12.891 13.078 1 97.5 98 VAL A C 1
ATOM 740 O O . VAL A 1 98 ? 1.485 12.328 13.859 1 97.5 98 VAL A O 1
ATOM 743 N N . VAL A 1 99 ? -0.389 12.383 12.672 1 95.62 99 VAL A N 1
ATOM 744 C CA . VAL A 1 99 ? -0.672 10.969 12.867 1 95.62 99 VAL A CA 1
ATOM 745 C C . VAL A 1 99 ? -0.677 10.25 11.516 1 95.62 99 VAL A C 1
ATOM 747 O O . VAL A 1 99 ? -1.206 10.773 10.531 1 95.62 99 VAL A O 1
ATOM 750 N N . SER A 1 100 ? -0.035 9.086 11.477 1 91.44 100 SER A N 1
ATOM 751 C CA . SER A 1 100 ? -0.078 8.242 10.281 1 91.44 100 SER A CA 1
ATOM 752 C C . SER A 1 100 ? -0.25 6.773 10.648 1 91.44 100 SER A C 1
ATOM 754 O O . SER A 1 100 ? -0.241 6.414 11.828 1 91.44 100 SER A O 1
ATOM 756 N N . GLU A 1 101 ? -0.461 5.988 9.656 1 87.75 101 GLU A N 1
ATOM 757 C CA . GLU A 1 101 ? -0.56 4.543 9.836 1 87.75 101 GLU A CA 1
ATOM 758 C C . GLU A 1 101 ? 0.662 3.996 10.57 1 87.75 101 GLU A C 1
ATOM 760 O O . GLU A 1 101 ? 0.554 3.039 11.336 1 87.75 101 GLU A O 1
ATOM 765 N N . LYS A 1 102 ? 1.754 4.648 10.352 1 87.31 102 LYS A N 1
ATOM 766 C CA . LYS A 1 102 ? 2.969 4.207 11.031 1 87.31 102 LYS A CA 1
ATOM 767 C C . LYS A 1 102 ? 2.816 4.289 12.547 1 87.31 102 LYS A C 1
ATOM 769 O O . LYS A 1 102 ? 3.318 3.43 13.273 1 87.31 102 LYS A O 1
ATOM 774 N N . ASP A 1 103 ? 2.182 5.309 12.922 1 90.56 103 ASP A N 1
ATOM 775 C CA . ASP A 1 103 ? 1.984 5.484 14.359 1 90.56 103 ASP A CA 1
ATOM 776 C C . ASP A 1 103 ? 1.073 4.398 14.93 1 90.56 103 ASP A C 1
ATOM 778 O O . ASP A 1 103 ? 1.287 3.922 16.047 1 90.56 103 ASP A O 1
ATOM 782 N N . PHE A 1 104 ? 0.075 4.023 14.156 1 88.56 104 PHE A N 1
ATOM 783 C CA . PHE A 1 104 ? -0.786 2.918 14.562 1 88.56 104 PHE A CA 1
ATOM 784 C C . PHE A 1 104 ? 0.006 1.62 14.664 1 88.56 104 PHE A C 1
ATOM 786 O O . PHE A 1 104 ? -0.102 0.894 15.648 1 88.56 104 PHE A O 1
ATOM 793 N N . LEU A 1 105 ? 0.811 1.383 13.664 1 87.44 105 LEU A N 1
ATOM 794 C CA . LEU A 1 105 ? 1.626 0.174 13.641 1 87.44 105 LEU A CA 1
ATOM 795 C C . LEU A 1 105 ? 2.58 0.144 14.836 1 87.44 105 LEU A C 1
ATOM 797 O O . LEU A 1 105 ? 2.707 -0.88 15.508 1 87.44 105 LEU A O 1
ATOM 801 N N . ARG A 1 106 ? 3.211 1.269 15.102 1 89.06 106 ARG A N 1
ATOM 802 C CA . ARG A 1 106 ? 4.152 1.343 16.219 1 89.06 106 ARG A CA 1
ATOM 803 C C . ARG A 1 106 ? 3.453 1.06 17.547 1 89.06 106 ARG A C 1
ATOM 805 O O . ARG A 1 106 ? 3.992 0.347 18.391 1 89.06 106 ARG A O 1
ATOM 812 N N . LYS A 1 107 ? 2.33 1.58 17.672 1 89.06 107 LYS A N 1
ATOM 813 C CA . LYS A 1 107 ? 1.588 1.356 18.906 1 89.06 107 LYS A CA 1
ATOM 814 C C . LYS A 1 107 ? 1.127 -0.094 19.016 1 89.06 107 LYS A C 1
ATOM 816 O O . LYS A 1 107 ? 0.908 -0.598 20.125 1 89.06 107 LYS A O 1
ATOM 821 N N . MET A 1 108 ? 0.968 -0.747 17.906 1 84 108 MET A N 1
ATOM 822 C CA . MET A 1 108 ? 0.619 -2.164 17.875 1 84 108 MET A CA 1
ATOM 823 C C . MET A 1 108 ? 1.847 -3.031 18.125 1 84 108 MET A C 1
ATOM 825 O O . MET A 1 108 ? 1.753 -4.262 18.141 1 84 108 MET A O 1
ATOM 829 N N . GLY A 1 109 ? 2.967 -2.385 18.281 1 87.69 109 GLY A N 1
ATOM 830 C CA . GLY A 1 109 ? 4.195 -3.113 18.547 1 87.69 109 GLY A CA 1
ATOM 831 C C . GLY A 1 109 ? 4.895 -3.588 17.297 1 87.69 109 GLY A C 1
ATOM 832 O O . GLY A 1 109 ? 5.68 -4.539 17.328 1 87.69 109 GLY A O 1
ATOM 833 N N . LEU A 1 110 ? 4.562 -3.025 16.219 1 86.75 110 LEU A N 1
ATOM 834 C CA . LEU A 1 110 ? 5.156 -3.395 14.93 1 86.75 110 LEU A CA 1
ATOM 835 C C . LEU A 1 110 ? 5.973 -2.24 14.359 1 86.75 110 LEU A C 1
ATOM 837 O O . LEU A 1 110 ? 5.734 -1.078 14.695 1 86.75 110 LEU A O 1
ATOM 841 N N . PRO A 1 111 ? 6.91 -2.658 13.516 1 84.88 111 PRO A N 1
ATOM 842 C CA . PRO A 1 111 ? 7.609 -1.578 12.812 1 84.88 111 PRO A CA 1
ATOM 843 C C . PRO A 1 111 ? 6.684 -0.763 11.914 1 84.88 111 PRO A C 1
ATOM 845 O O . PRO A 1 111 ? 5.727 -1.306 11.352 1 84.88 111 PRO A O 1
ATOM 848 N N . GLY A 1 112 ? 6.961 0.459 11.82 1 80.94 112 GLY A N 1
ATOM 849 C CA . GLY A 1 112 ? 6.18 1.334 10.961 1 80.94 112 GLY A CA 1
ATOM 850 C C . GLY A 1 112 ? 6.18 0.898 9.508 1 80.94 112 GLY A C 1
ATOM 851 O O . GLY A 1 112 ? 5.348 1.352 8.719 1 80.94 112 GLY A O 1
ATOM 852 N N . THR A 1 113 ? 7.082 -0.034 9.219 1 74.5 113 THR A N 1
ATOM 853 C CA . THR A 1 113 ? 7.234 -0.524 7.852 1 74.5 113 THR A CA 1
ATOM 854 C C . THR A 1 113 ? 6.602 -1.904 7.699 1 74.5 113 THR A C 1
ATOM 856 O O . THR A 1 113 ? 6.754 -2.553 6.66 1 74.5 113 THR A O 1
ATOM 859 N N . ALA A 1 114 ? 5.91 -2.268 8.695 1 81.75 114 ALA A N 1
ATOM 860 C CA . ALA A 1 114 ? 5.316 -3.602 8.641 1 81.75 114 ALA A CA 1
ATOM 861 C C . ALA A 1 114 ? 4.305 -3.705 7.504 1 81.75 114 ALA A C 1
ATOM 863 O O . ALA A 1 114 ? 3.531 -2.773 7.262 1 81.75 114 ALA A O 1
ATOM 864 N N . THR A 1 115 ? 4.367 -4.852 6.816 1 80.5 115 THR A N 1
ATOM 865 C CA . THR A 1 115 ? 3.408 -5.121 5.75 1 80.5 115 THR A CA 1
ATOM 866 C C . THR A 1 115 ? 2.07 -5.574 6.328 1 80.5 115 THR A C 1
ATOM 868 O O . THR A 1 115 ? 1.99 -5.949 7.5 1 80.5 115 THR A O 1
ATOM 871 N N . PHE A 1 116 ? 1.075 -5.484 5.531 1 84.19 116 PHE A N 1
ATOM 872 C CA . PHE A 1 116 ? -0.226 -5.977 5.965 1 84.19 116 PHE A CA 1
ATOM 873 C C . PHE A 1 116 ? -0.134 -7.434 6.398 1 84.19 116 PHE A C 1
ATOM 875 O O . PHE A 1 116 ? -0.723 -7.824 7.41 1 84.19 116 PHE A O 1
ATOM 882 N N . MET A 1 117 ? 0.656 -8.18 5.652 1 86.5 117 MET A N 1
ATOM 883 C CA . MET A 1 117 ? 0.74 -9.609 5.957 1 86.5 117 MET A CA 1
ATOM 884 C C . MET A 1 117 ? 1.505 -9.836 7.254 1 86.5 117 MET A C 1
ATOM 886 O O . MET A 1 117 ? 1.231 -10.797 7.98 1 86.5 117 MET A O 1
ATOM 890 N N . ALA A 1 118 ? 2.381 -8.93 7.531 1 85.56 118 ALA A N 1
ATOM 891 C CA . ALA A 1 118 ? 3.043 -9.016 8.828 1 85.56 118 ALA A CA 1
ATOM 892 C C . ALA A 1 118 ? 2.053 -8.781 9.969 1 85.56 118 ALA A C 1
ATOM 894 O O . ALA A 1 118 ? 2.105 -9.461 10.992 1 85.56 118 ALA A O 1
ATOM 895 N N . VAL A 1 119 ? 1.161 -7.887 9.758 1 85 119 VAL A N 1
ATOM 896 C CA . VAL A 1 119 ? 0.127 -7.602 10.742 1 85 119 VAL A CA 1
ATOM 897 C C . VAL A 1 119 ? -0.793 -8.812 10.898 1 85 119 VAL A C 1
ATOM 899 O O . VAL A 1 119 ? -1.079 -9.25 12.016 1 85 119 VAL A O 1
ATOM 902 N N . VAL A 1 120 ? -1.215 -9.328 9.781 1 86 120 VAL A N 1
ATOM 903 C CA . VAL A 1 120 ? -2.098 -10.492 9.781 1 86 120 VAL A CA 1
ATOM 904 C C . VAL A 1 120 ? -1.432 -11.648 10.523 1 86 120 VAL A C 1
ATOM 906 O O . VAL A 1 120 ? -2.051 -12.281 11.375 1 86 120 VAL A O 1
ATOM 909 N N . SER A 1 121 ? -0.201 -11.891 10.125 1 88.94 121 SER A N 1
ATOM 910 C CA . SER A 1 121 ? 0.539 -12.984 10.742 1 88.94 121 SER A CA 1
ATOM 911 C C . SER A 1 121 ? 0.637 -12.805 12.258 1 88.94 121 SER A C 1
ATOM 913 O O . SER A 1 121 ? 0.436 -13.75 13.016 1 88.94 121 SER A O 1
ATOM 915 N N . ARG A 1 122 ? 0.925 -11.641 12.641 1 87.12 122 ARG A N 1
ATOM 916 C CA . ARG A 1 122 ? 1.042 -11.359 14.07 1 87.12 122 ARG A CA 1
ATOM 917 C C . ARG A 1 122 ? -0.294 -11.547 14.781 1 87.12 122 ARG A C 1
ATOM 919 O O . ARG A 1 122 ? -0.351 -12.141 15.859 1 87.12 122 ARG A O 1
ATOM 926 N N . CYS A 1 123 ? -1.349 -11.125 14.219 1 84.94 123 CYS A N 1
ATOM 927 C CA . CYS A 1 123 ? -2.676 -11.25 14.812 1 84.94 123 CYS A CA 1
ATOM 928 C C . CYS A 1 123 ? -3.084 -12.711 14.93 1 84.94 123 CYS A C 1
ATOM 930 O O . CYS A 1 123 ? -3.758 -13.094 15.883 1 84.94 123 CYS A O 1
ATOM 932 N N . MET A 1 124 ? -2.707 -13.438 13.969 1 83.62 124 MET A N 1
ATOM 933 C CA . MET A 1 124 ? -3.084 -14.852 13.969 1 83.62 124 MET A CA 1
ATOM 934 C C . MET A 1 124 ? -2.35 -15.609 15.07 1 83.62 124 MET A C 1
ATOM 936 O O . MET A 1 124 ? -2.861 -16.594 15.594 1 83.62 124 MET A O 1
ATOM 940 N N . THR A 1 125 ? -1.22 -15.164 15.359 1 80 125 THR A N 1
ATOM 941 C CA . THR A 1 125 ? -0.416 -15.844 16.359 1 80 125 THR A CA 1
ATOM 942 C C . THR A 1 125 ? -0.768 -15.352 17.766 1 80 125 THR A C 1
ATOM 944 O O . THR A 1 125 ? -0.638 -16.094 18.75 1 80 125 THR A O 1
ATOM 947 N N . ILE A 1 126 ? -1.358 -14.211 17.734 1 74.38 126 ILE A N 1
ATOM 948 C CA . ILE A 1 126 ? -1.702 -13.664 19.047 1 74.38 126 ILE A CA 1
ATOM 949 C C . ILE A 1 126 ? -3.201 -13.82 19.281 1 74.38 126 ILE A C 1
ATOM 951 O O . ILE A 1 126 ? -3.992 -13.844 18.344 1 74.38 126 ILE A O 1
ATOM 955 N N . TYR A 1 127 ? -3.672 -14.344 20.406 1 64.38 127 TYR A N 1
ATOM 956 C CA . TYR A 1 127 ? -5.078 -14.5 20.766 1 64.38 127 TYR A CA 1
ATOM 957 C C . TYR A 1 127 ? -5.738 -13.148 20.984 1 64.38 127 TYR A C 1
ATOM 959 O O . TYR A 1 127 ? -5.816 -12.664 22.125 1 64.38 127 TYR A O 1
ATOM 967 N N . GLY A 1 128 ? -5.441 -12.047 20.266 1 62.81 128 GLY A N 1
ATOM 968 C CA . GLY A 1 128 ? -6.078 -10.75 20.453 1 62.81 128 GLY A CA 1
ATOM 969 C C . GLY A 1 128 ? -5.855 -9.805 19.281 1 62.81 128 GLY A C 1
ATOM 970 O O . GLY A 1 128 ? -5.164 -10.141 18.328 1 62.81 128 GLY A O 1
ATOM 971 N N . CYS A 1 129 ? -6.715 -8.742 19.375 1 69.62 129 CYS A N 1
ATOM 972 C CA . CYS A 1 129 ? -6.562 -7.727 18.328 1 69.62 129 CYS A CA 1
ATOM 973 C C . CYS A 1 129 ? -5.469 -6.73 18.703 1 69.62 129 CYS A C 1
ATOM 975 O O . CYS A 1 129 ? -5.473 -6.18 19.797 1 69.62 129 CYS A O 1
ATOM 977 N N . LEU A 1 130 ? -4.504 -6.652 17.859 1 73.94 130 LEU A N 1
ATOM 978 C CA . LEU A 1 130 ? -3.375 -5.75 18.062 1 73.94 130 LEU A CA 1
ATOM 979 C C . LEU A 1 130 ? -3.854 -4.32 18.281 1 73.94 130 LEU A C 1
ATOM 981 O O . LEU A 1 130 ? -3.154 -3.521 18.906 1 73.94 130 LEU A O 1
ATOM 985 N N . VAL A 1 131 ? -5.168 -4.09 17.906 1 77.81 131 VAL A N 1
ATOM 986 C CA . VAL A 1 131 ? -5.633 -2.707 17.938 1 77.81 131 VAL A CA 1
ATOM 987 C C . VAL A 1 131 ? -6.379 -2.449 19.25 1 77.81 131 VAL A C 1
ATOM 989 O O . VAL A 1 131 ? -6.656 -1.299 19.594 1 77.81 131 VAL A O 1
ATOM 992 N N . SER A 1 132 ? -6.68 -3.445 19.969 1 72.31 132 SER A N 1
ATOM 993 C CA . SER A 1 132 ? -7.469 -3.305 21.188 1 72.31 132 SER A CA 1
ATOM 994 C C . SER A 1 132 ? -6.777 -2.395 22.188 1 72.31 132 SER A C 1
ATOM 996 O O . SER A 1 132 ? -7.434 -1.656 22.922 1 72.31 132 SER A O 1
ATOM 998 N N . ASP A 1 133 ? -5.504 -2.354 22.156 1 74.62 133 ASP A N 1
ATOM 999 C CA . ASP A 1 133 ? -4.762 -1.555 23.125 1 74.62 133 ASP A CA 1
ATOM 1000 C C . ASP A 1 133 ? -4.742 -0.082 22.734 1 74.62 133 ASP A C 1
ATOM 1002 O O . ASP A 1 133 ? -4.359 0.779 23.531 1 74.62 133 ASP A O 1
ATOM 1006 N N . LEU A 1 134 ? -5.281 0.188 21.562 1 81.06 134 LEU A N 1
ATOM 1007 C CA . LEU A 1 134 ? -5.27 1.558 21.047 1 81.06 134 LEU A CA 1
ATOM 1008 C C . LEU A 1 134 ? -6.535 2.301 21.469 1 81.06 134 LEU A C 1
ATOM 1010 O O . LEU A 1 134 ? -6.559 3.533 21.484 1 81.06 134 LEU A O 1
ATOM 1014 N N . GLY A 1 135 ? -7.582 1.598 21.781 1 73.25 135 GLY A N 1
ATOM 1015 C CA . GLY A 1 135 ? -8.898 2.166 22.031 1 73.25 135 GLY A CA 1
ATOM 1016 C C . GLY A 1 135 ? -8.906 3.188 23.156 1 73.25 135 GLY A C 1
ATOM 1017 O O . GLY A 1 135 ? -9.703 4.129 23.141 1 73.25 135 GLY A O 1
ATOM 1018 N N . GLY A 1 136 ? -8.062 3.137 24.047 1 79.94 136 GLY A N 1
ATOM 1019 C CA . GLY A 1 136 ? -8.109 4.059 25.172 1 79.94 136 GLY A CA 1
ATOM 1020 C C . GLY A 1 136 ? -7.18 5.242 25.016 1 79.94 136 GLY A C 1
ATOM 1021 O O . GLY A 1 136 ? -7.168 6.148 25.859 1 79.94 136 GLY A O 1
ATOM 1022 N N . LEU A 1 137 ? -6.578 5.387 23.969 1 90.94 137 LEU A N 1
ATOM 1023 C CA . LEU A 1 137 ? -5.586 6.441 23.766 1 90.94 137 LEU A CA 1
ATOM 1024 C C . LEU A 1 137 ? -6.191 7.629 23.031 1 90.94 137 LEU A C 1
ATOM 1026 O O . LEU A 1 137 ? -7.184 7.477 22.312 1 90.94 137 LEU A O 1
ATOM 1030 N N . SER A 1 138 ? -5.602 8.805 23.328 1 95.31 138 SER A N 1
ATOM 1031 C CA . SER A 1 138 ? -5.953 9.992 22.562 1 95.31 138 SER A CA 1
ATOM 1032 C C . SER A 1 138 ? -4.992 10.203 21.406 1 95.31 138 SER A C 1
ATOM 1034 O O . SER A 1 138 ? -3.896 9.633 21.391 1 95.31 138 SER A O 1
ATOM 1036 N N . VAL A 1 139 ? -5.461 11.023 20.438 1 97.19 139 VAL A N 1
ATOM 1037 C CA . VAL A 1 139 ? -4.617 11.375 19.312 1 97.19 139 VAL A CA 1
ATOM 1038 C C . VAL A 1 139 ? -3.336 12.039 19.812 1 97.19 139 VAL A C 1
ATOM 1040 O O . VAL A 1 139 ? -2.258 11.836 19.25 1 97.19 139 VAL A O 1
ATOM 1043 N N . ARG A 1 140 ? -3.479 12.75 20.875 1 96.5 140 ARG A N 1
ATOM 1044 C CA . ARG A 1 140 ? -2.328 13.414 21.484 1 96.5 140 ARG A CA 1
ATOM 1045 C C . ARG A 1 140 ? -1.256 12.406 21.875 1 96.5 140 ARG A C 1
ATOM 1047 O O . ARG A 1 140 ? -0.061 12.688 21.766 1 96.5 140 ARG A O 1
ATOM 1054 N N . GLU A 1 141 ? -1.671 11.281 22.266 1 95.06 141 GLU A N 1
ATOM 1055 C CA . GLU A 1 141 ? -0.758 10.242 22.719 1 95.06 141 GLU A CA 1
ATOM 1056 C C . GLU A 1 141 ? -0.224 9.422 21.547 1 95.06 141 GLU A C 1
ATOM 1058 O O . GLU A 1 141 ? 0.763 8.695 21.688 1 95.06 141 GLU A O 1
ATOM 1063 N N . LEU A 1 142 ? -0.836 9.516 20.438 1 94.69 142 LEU A N 1
ATOM 1064 C CA . LEU A 1 142 ? -0.484 8.719 19.266 1 94.69 142 LEU A CA 1
ATOM 1065 C C . LEU A 1 142 ? 0.412 9.508 18.328 1 94.69 142 LEU A C 1
ATOM 1067 O O . LEU A 1 142 ? 1.288 8.938 17.672 1 94.69 142 LEU A O 1
ATOM 1071 N N . MET A 1 143 ? 0.2 10.742 18.312 1 96.31 143 MET A N 1
ATOM 1072 C CA . MET A 1 143 ? 0.771 11.562 17.25 1 96.31 143 MET A CA 1
ATOM 1073 C C . MET 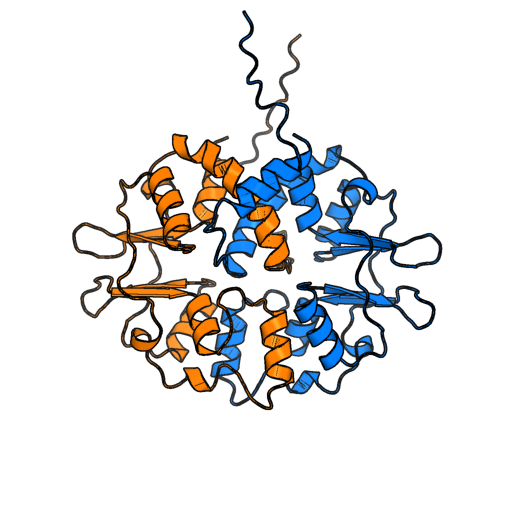A 1 143 ? 2.279 11.711 17.438 1 96.31 143 MET A C 1
ATOM 1075 O O . MET A 1 143 ? 2.793 11.57 18.547 1 96.31 143 MET A O 1
ATOM 1079 N N . ASN A 1 144 ? 2.912 11.898 16.25 1 93.62 144 ASN A N 1
ATOM 1080 C CA . ASN A 1 144 ? 4.297 12.359 16.281 1 93.62 144 ASN A CA 1
ATOM 1081 C C . ASN A 1 144 ? 4.383 13.867 16.469 1 93.62 144 ASN A C 1
ATOM 1083 O O . ASN A 1 144 ? 3.66 14.625 15.828 1 93.62 144 ASN A O 1
ATOM 1087 N N . CYS A 1 145 ? 5.184 14.258 17.422 1 94.19 145 CYS A N 1
ATOM 1088 C CA . CYS A 1 145 ? 5.398 15.664 17.75 1 94.19 145 CYS A CA 1
ATOM 1089 C C . CYS A 1 145 ? 6.863 15.93 18.078 1 94.19 145 CYS A C 1
ATOM 1091 O O . CYS A 1 145 ? 7.535 15.086 18.672 1 94.19 145 CYS A O 1
ATOM 1093 N N . PRO A 1 146 ? 7.48 17.156 17.688 1 94.31 146 PRO A N 1
ATOM 1094 C CA . PRO A 1 146 ? 6.867 18.266 16.938 1 94.31 146 PRO A CA 1
ATOM 1095 C C . PRO A 1 146 ? 6.652 17.938 15.469 1 94.31 146 PRO A C 1
ATOM 1097 O O . PRO A 1 146 ? 7.379 17.109 14.898 1 94.31 146 PRO A O 1
ATOM 1100 N N . PRO A 1 147 ? 5.594 18.562 14.883 1 96.75 147 PRO A N 1
ATOM 1101 C CA . PRO A 1 147 ? 5.32 18.266 13.469 1 96.75 147 PRO A CA 1
ATOM 1102 C C . PRO A 1 147 ? 6.363 18.859 12.531 1 96.75 147 PRO A C 1
ATOM 1104 O O . PRO A 1 147 ? 6.863 19.969 12.773 1 96.75 147 PRO A O 1
ATOM 1107 N N . ILE A 1 148 ? 6.75 18.109 11.531 1 96.62 148 ILE A N 1
ATOM 1108 C CA . ILE A 1 148 ? 7.535 18.641 10.422 1 96.62 148 ILE A CA 1
ATOM 1109 C C . ILE A 1 148 ? 6.609 19.266 9.383 1 96.62 148 ILE A C 1
ATOM 1111 O O . ILE A 1 148 ? 5.75 18.594 8.82 1 96.62 148 ILE A O 1
ATOM 1115 N N . VAL A 1 149 ? 6.816 20.578 9.211 1 97.94 149 VAL A N 1
ATOM 1116 C CA . VAL A 1 149 ? 5.895 21.281 8.344 1 97.94 149 VAL A CA 1
ATOM 1117 C C . VAL A 1 149 ? 6.68 22.078 7.297 1 97.94 149 VAL A C 1
ATOM 1119 O O . VAL A 1 149 ? 7.898 22.234 7.41 1 97.94 149 VAL A O 1
ATOM 1122 N N . ALA A 1 150 ? 5.977 22.469 6.262 1 97.81 150 ALA A N 1
ATOM 1123 C CA . ALA A 1 150 ? 6.512 23.359 5.234 1 97.81 150 ALA A CA 1
ATOM 1124 C C . ALA A 1 150 ? 5.5 24.438 4.867 1 97.81 150 ALA A C 1
ATOM 1126 O O . ALA A 1 150 ? 4.395 24.484 5.41 1 97.81 150 ALA A O 1
ATOM 1127 N N . THR A 1 151 ? 5.969 25.391 4.113 1 97.94 151 THR A N 1
ATOM 1128 C CA . THR A 1 151 ? 5.098 26.453 3.635 1 97.94 151 THR A CA 1
ATOM 1129 C C . THR A 1 151 ? 4.727 26.234 2.172 1 97.94 151 THR A C 1
ATOM 1131 O O . THR A 1 151 ? 5.289 25.359 1.507 1 97.94 151 THR A O 1
ATOM 1134 N N . LYS A 1 152 ? 3.766 27.078 1.754 1 96.25 152 LYS A N 1
ATOM 1135 C CA . LYS A 1 152 ? 3.309 26.938 0.374 1 96.25 152 LYS A CA 1
ATOM 1136 C C . LYS A 1 152 ? 4.43 27.266 -0.61 1 96.25 152 LYS A C 1
ATOM 1138 O O . LYS A 1 152 ? 4.406 26.812 -1.757 1 96.25 152 LYS A O 1
ATOM 1143 N N . GLU A 1 153 ? 5.477 27.984 -0.158 1 95.75 153 GLU A N 1
ATOM 1144 C CA . GLU A 1 153 ? 6.57 28.422 -1.024 1 95.75 153 GLU A CA 1
ATOM 1145 C C . GLU A 1 153 ? 7.719 27.406 -1.014 1 95.75 153 GLU A C 1
ATOM 1147 O O . GLU A 1 153 ? 8.648 27.516 -1.812 1 95.75 153 GLU A O 1
ATOM 1152 N N . THR A 1 154 ? 7.641 26.469 -0.132 1 94.38 154 THR A N 1
ATOM 1153 C CA . THR A 1 154 ? 8.711 25.484 -0.057 1 94.38 154 THR A CA 1
ATOM 1154 C C . THR A 1 154 ? 8.828 24.703 -1.368 1 94.38 154 THR A C 1
ATOM 1156 O O . THR A 1 154 ? 7.816 24.297 -1.938 1 94.38 154 THR A O 1
ATOM 1159 N N . THR A 1 155 ? 10.062 24.531 -1.854 1 88.12 155 THR A N 1
ATOM 1160 C CA . THR A 1 155 ? 10.266 23.844 -3.119 1 88.12 155 THR A CA 1
ATOM 1161 C C . THR A 1 155 ? 10.047 22.344 -2.953 1 88.12 155 THR A C 1
ATOM 1163 O O . THR A 1 155 ? 10.227 21.797 -1.859 1 88.12 155 THR A O 1
ATOM 1166 N N . LEU A 1 156 ? 9.727 21.766 -4.008 1 84.56 156 LEU A N 1
ATOM 1167 C CA . LEU A 1 156 ? 9.539 20.328 -3.994 1 84.56 156 LEU A CA 1
ATOM 1168 C C . LEU A 1 156 ? 10.844 19.609 -3.688 1 84.56 156 LEU A C 1
ATOM 1170 O O . LEU A 1 156 ? 10.844 18.547 -3.051 1 84.56 156 LEU A O 1
ATOM 1174 N N . ALA A 1 157 ? 11.891 20.188 -4.094 1 80.44 157 ALA A N 1
ATOM 1175 C CA . ALA A 1 157 ? 13.203 19.625 -3.764 1 80.44 157 ALA A CA 1
ATOM 1176 C C . ALA A 1 157 ? 13.414 19.578 -2.254 1 80.44 157 ALA A C 1
ATOM 1178 O O . ALA A 1 157 ? 13.891 18.578 -1.712 1 80.44 157 ALA A O 1
ATOM 1179 N N . GLU A 1 158 ? 13.047 20.688 -1.662 1 87.44 158 GLU A N 1
ATOM 1180 C CA . GLU A 1 158 ? 13.18 20.766 -0.21 1 87.44 158 GLU A CA 1
ATOM 1181 C C . GLU A 1 158 ? 12.25 19.766 0.48 1 87.44 158 GLU A C 1
ATOM 1183 O O . GLU A 1 158 ? 12.617 19.156 1.487 1 87.44 158 GLU A O 1
ATOM 1188 N N . ILE A 1 159 ? 11.102 19.672 -0.069 1 88.62 159 ILE A N 1
ATOM 1189 C CA . ILE A 1 159 ? 10.133 18.734 0.49 1 88.62 159 ILE A CA 1
ATOM 1190 C C . ILE A 1 159 ? 10.672 17.312 0.364 1 88.62 159 ILE A C 1
ATOM 1192 O O . ILE A 1 159 ? 10.562 16.516 1.299 1 88.62 159 ILE A O 1
ATOM 1196 N N . SER A 1 160 ? 11.234 16.984 -0.725 1 80.56 160 SER A N 1
ATOM 1197 C CA . SER A 1 160 ? 11.844 15.672 -0.931 1 80.56 160 SER A CA 1
ATOM 1198 C C . SER A 1 160 ? 12.938 15.406 0.096 1 80.56 160 SER A C 1
ATOM 1200 O O . SER A 1 160 ? 13.055 14.289 0.604 1 80.56 160 SER A O 1
ATOM 1202 N N . GLU A 1 161 ? 13.664 16.406 0.4 1 82.75 161 GLU A N 1
ATOM 1203 C CA . GLU A 1 161 ? 14.711 16.281 1.407 1 82.75 161 GLU A CA 1
ATOM 1204 C C . GLU A 1 161 ? 14.125 16.031 2.791 1 82.75 161 GLU A C 1
ATOM 1206 O O . GLU A 1 161 ? 14.68 15.266 3.58 1 82.75 161 GLU A O 1
ATOM 1211 N N . LEU A 1 162 ? 13.031 16.688 3.049 1 87.44 162 LEU A N 1
ATOM 1212 C CA . LEU A 1 162 ? 12.359 16.469 4.324 1 87.44 162 LEU A CA 1
ATOM 1213 C C . LEU A 1 162 ? 11.883 15.023 4.449 1 87.44 162 LEU A C 1
ATOM 1215 O O . LEU A 1 162 ? 12.016 14.414 5.512 1 87.44 162 LEU A O 1
ATOM 1219 N N . PHE A 1 163 ? 11.312 14.508 3.354 1 84.12 163 PHE A N 1
ATOM 1220 C CA . PHE A 1 163 ? 10.859 13.125 3.348 1 84.12 163 PHE A CA 1
ATOM 1221 C C . PHE A 1 163 ? 12 12.18 3.717 1 84.12 163 PHE A C 1
ATOM 1223 O O . PHE A 1 163 ? 11.836 11.312 4.582 1 84.12 163 PHE A O 1
ATOM 1230 N N . SER A 1 164 ? 13.094 12.406 3.113 1 78.44 164 SER A N 1
ATOM 1231 C CA . SER A 1 164 ? 14.242 11.523 3.297 1 78.44 164 SER A CA 1
ATOM 1232 C C . SER A 1 164 ? 14.875 11.727 4.672 1 78.44 164 SER A C 1
ATOM 1234 O O . SER A 1 164 ? 15.141 10.75 5.379 1 78.44 164 SER A O 1
ATOM 1236 N N . LYS A 1 165 ? 15.039 12.945 5.047 1 83.69 165 LYS A N 1
ATOM 1237 C CA . LYS A 1 165 ? 15.734 13.297 6.285 1 83.69 165 LYS A CA 1
ATOM 1238 C C . LYS A 1 165 ? 14.977 12.781 7.504 1 83.69 165 LYS A C 1
ATOM 1240 O O . LYS A 1 165 ? 15.586 12.312 8.469 1 83.69 165 LYS A O 1
ATOM 1245 N N . HIS A 1 166 ? 13.703 12.82 7.457 1 86.56 166 HIS A N 1
ATOM 1246 C CA . HIS A 1 166 ? 12.914 12.492 8.641 1 86.56 166 HIS A CA 1
ATOM 1247 C C . HIS A 1 166 ? 12.195 11.156 8.477 1 86.56 166 HIS A C 1
ATOM 1249 O O . HIS A 1 166 ? 11.469 10.727 9.367 1 86.56 166 HIS A O 1
ATOM 1255 N N . SER A 1 167 ? 12.297 10.484 7.332 1 80.25 167 SER A N 1
ATOM 1256 C CA . SER A 1 167 ? 11.648 9.211 7.031 1 80.25 167 SER A CA 1
ATOM 1257 C C . SER A 1 167 ? 10.133 9.32 7.152 1 80.25 167 SER A C 1
ATOM 1259 O O . SER A 1 167 ? 9.492 8.492 7.812 1 80.25 167 SER A O 1
ATOM 1261 N N . ILE A 1 168 ? 9.656 10.398 6.594 1 85.75 168 ILE A N 1
ATOM 1262 C CA . ILE A 1 168 ? 8.211 10.633 6.613 1 85.75 168 ILE A CA 1
ATOM 1263 C C . ILE A 1 168 ? 7.672 10.617 5.184 1 85.75 168 ILE A C 1
ATOM 1265 O O . ILE A 1 168 ? 8.438 10.75 4.223 1 85.75 168 ILE A O 1
ATOM 1269 N N . ASN A 1 169 ? 6.305 10.492 5.078 1 82.38 169 ASN A N 1
ATOM 1270 C CA . ASN A 1 169 ? 5.68 10.375 3.766 1 82.38 169 ASN A CA 1
ATOM 1271 C C . ASN A 1 169 ? 4.793 11.578 3.461 1 82.38 169 ASN A C 1
ATOM 1273 O O . ASN A 1 169 ? 4.254 11.695 2.359 1 82.38 169 ASN A O 1
ATOM 1277 N N . ARG A 1 170 ? 4.711 12.391 4.371 1 90.44 170 ARG A N 1
ATOM 1278 C CA . ARG A 1 170 ? 3.834 13.547 4.184 1 90.44 170 ARG A CA 1
ATOM 1279 C C . ARG A 1 170 ? 4.348 14.758 4.953 1 90.44 170 ARG A C 1
ATOM 1281 O O . ARG A 1 170 ? 4.977 14.609 6.008 1 90.44 170 ARG A O 1
ATOM 1288 N N . VAL A 1 171 ? 4.137 15.82 4.402 1 95.06 171 VAL A N 1
ATOM 1289 C CA . VAL A 1 171 ? 4.488 17.078 5.035 1 95.06 171 VAL A CA 1
ATOM 1290 C C . VAL A 1 171 ? 3.303 18.047 4.957 1 95.06 171 VAL A C 1
ATOM 1292 O O . VAL A 1 171 ? 2.908 18.469 3.867 1 95.06 171 VAL A O 1
ATOM 1295 N N . PRO A 1 172 ? 2.752 18.391 6.152 1 97.88 172 PRO A N 1
ATOM 1296 C CA . PRO A 1 172 ? 1.718 19.422 6.133 1 97.88 172 PRO A CA 1
ATOM 1297 C C . PRO A 1 172 ? 2.252 20.781 5.695 1 97.88 172 PRO A C 1
ATOM 1299 O O . PRO A 1 172 ? 3.381 21.141 6.039 1 97.88 172 PRO A O 1
ATOM 1302 N N . ILE A 1 173 ? 1.446 21.422 4.934 1 98.38 173 ILE A N 1
ATOM 1303 C CA . ILE A 1 173 ? 1.735 22.797 4.535 1 98.38 173 ILE A CA 1
ATOM 1304 C C . ILE A 1 173 ? 0.921 23.766 5.391 1 98.38 173 ILE A C 1
ATOM 1306 O O . ILE A 1 173 ? -0.309 23.703 5.426 1 98.38 173 ILE A O 1
ATOM 1310 N N . CYS A 1 174 ? 1.646 24.719 6.035 1 98.56 174 CYS A N 1
ATOM 1311 C CA . CYS A 1 174 ? 0.969 25.594 6.984 1 98.56 174 CYS A CA 1
ATOM 1312 C C . CYS A 1 174 ? 1.091 27.047 6.562 1 98.56 174 CYS A C 1
ATOM 1314 O O . CYS A 1 174 ? 2.025 27.422 5.848 1 98.56 174 CYS A O 1
ATOM 1316 N N . ASP A 1 175 ? 0.085 27.797 6.988 1 97.88 175 ASP A N 1
ATOM 1317 C CA . ASP A 1 175 ? 0.198 29.25 6.812 1 97.88 175 ASP A CA 1
ATOM 1318 C C . ASP A 1 175 ? 1.037 29.875 7.922 1 97.88 175 ASP A C 1
ATOM 1320 O O . ASP A 1 175 ? 1.641 29.156 8.727 1 97.88 175 ASP A O 1
ATOM 1324 N N . ALA A 1 176 ? 1.104 31.172 7.93 1 97.06 176 ALA A N 1
ATOM 1325 C CA . ALA A 1 176 ? 1.981 31.891 8.844 1 97.06 176 ALA A CA 1
ATOM 1326 C C . ALA A 1 176 ? 1.53 31.719 10.289 1 97.06 176 ALA A C 1
ATOM 1328 O O . ALA A 1 176 ? 2.322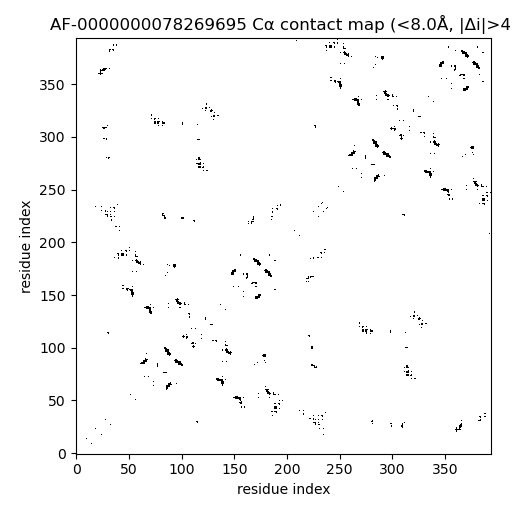 31.891 11.219 1 97.06 176 ALA A O 1
ATOM 1329 N N . ASN A 1 177 ? 0.3 31.297 10.531 1 96.94 177 ASN A N 1
ATOM 1330 C CA . ASN A 1 177 ? -0.239 31.14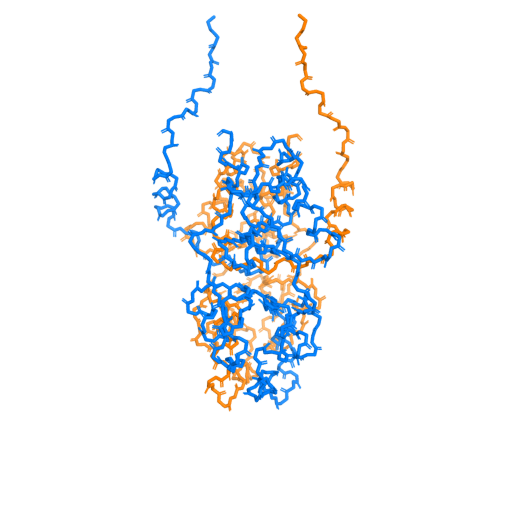1 11.883 1 96.94 177 ASN A CA 1
ATOM 1331 C C . ASN A 1 177 ? -0.163 29.688 12.352 1 96.94 177 ASN A C 1
ATOM 1333 O O . ASN A 1 177 ? -0.66 29.344 13.43 1 96.94 177 ASN A O 1
ATOM 1337 N N . GLY A 1 178 ? 0.373 28.844 11.547 1 97.56 178 GLY A N 1
ATOM 1338 C CA . GLY A 1 178 ? 0.514 27.453 11.93 1 97.56 178 GLY A CA 1
ATOM 1339 C C . GLY A 1 178 ? -0.706 26.609 11.594 1 97.56 178 GLY A C 1
ATOM 1340 O O . GLY A 1 178 ? -0.857 25.5 12.102 1 97.56 178 GLY A O 1
ATOM 1341 N N . ARG A 1 179 ? -1.544 27.188 10.789 1 98.06 179 ARG A N 1
ATOM 1342 C CA . ARG A 1 179 ? -2.729 26.453 10.375 1 98.06 179 ARG A CA 1
ATOM 1343 C C . ARG A 1 179 ? -2.451 25.641 9.109 1 98.06 179 ARG A C 1
ATOM 1345 O O . ARG A 1 179 ? -1.954 26.188 8.117 1 98.06 179 ARG A O 1
ATOM 1352 N N . PRO A 1 180 ? -2.781 24.359 9.219 1 98.5 180 PRO A N 1
ATOM 1353 C CA . PRO A 1 180 ? -2.586 23.562 8.008 1 98.5 180 PRO A CA 1
ATOM 1354 C C . PRO A 1 180 ? -3.516 23.984 6.871 1 98.5 180 PRO A C 1
ATOM 1356 O O . PRO A 1 180 ? -4.734 24.016 7.051 1 98.5 180 PRO A O 1
ATOM 1359 N N . ILE A 1 181 ? -2.906 24.281 5.738 1 98.06 181 ILE A N 1
ATOM 1360 C CA . ILE A 1 181 ? -3.701 24.703 4.59 1 98.06 181 ILE A CA 1
ATOM 1361 C C . ILE A 1 181 ? -3.617 23.656 3.486 1 98.06 181 ILE A C 1
ATOM 1363 O O . ILE A 1 181 ? -4.336 23.734 2.488 1 98.06 181 ILE A O 1
ATOM 1367 N N . GLY A 1 182 ? -2.75 22.766 3.588 1 97.12 182 GLY A N 1
ATOM 1368 C CA . GLY A 1 182 ? -2.562 21.688 2.637 1 97.12 182 GLY A CA 1
ATOM 1369 C C . GLY A 1 182 ? -1.604 20.609 3.129 1 97.12 182 GLY A C 1
ATOM 1370 O O . GLY A 1 182 ? -1.185 20.641 4.289 1 97.12 182 GLY A O 1
ATOM 1371 N N . ILE A 1 183 ? -1.362 19.656 2.252 1 95.75 183 ILE A N 1
ATOM 1372 C CA . ILE A 1 183 ? -0.441 18.562 2.574 1 95.75 183 ILE A CA 1
ATOM 1373 C C . ILE A 1 183 ? 0.218 18.047 1.297 1 95.75 183 ILE A C 1
ATOM 1375 O O . ILE A 1 183 ? -0.427 17.969 0.249 1 95.75 183 ILE A O 1
ATOM 1379 N N . VAL A 1 184 ? 1.47 17.844 1.391 1 89.62 184 VAL A N 1
ATOM 1380 C CA . VAL A 1 184 ? 2.182 17.203 0.289 1 89.62 184 VAL A CA 1
ATOM 1381 C C . VAL A 1 184 ? 2.602 15.797 0.695 1 89.62 184 VAL A C 1
ATOM 1383 O O . VAL A 1 184 ? 3.236 15.609 1.734 1 89.62 184 VAL A O 1
ATOM 1386 N N . THR A 1 185 ? 2.113 14.914 -0.069 1 85.69 185 THR A N 1
ATOM 1387 C CA . THR A 1 185 ? 2.506 13.523 0.142 1 85.69 185 THR A CA 1
ATOM 1388 C C . THR A 1 185 ? 3.443 13.047 -0.966 1 85.69 185 THR A C 1
ATOM 1390 O O . THR A 1 185 ? 3.619 13.742 -1.974 1 85.69 185 THR A O 1
ATOM 1393 N N . ARG A 1 186 ? 4.051 11.945 -0.715 1 75.88 186 ARG A N 1
ATOM 1394 C CA . ARG A 1 186 ? 4.91 11.375 -1.747 1 75.88 186 ARG A CA 1
ATOM 1395 C C . ARG A 1 186 ? 4.129 11.109 -3.029 1 75.88 186 ARG A C 1
ATOM 1397 O O . ARG A 1 186 ? 4.664 11.258 -4.129 1 75.88 186 ARG A O 1
ATOM 1404 N N . THR A 1 187 ? 2.889 10.797 -2.791 1 70.75 187 THR A N 1
ATOM 1405 C CA . THR A 1 187 ? 2.029 10.547 -3.943 1 70.75 187 THR A CA 1
ATOM 1406 C C . THR A 1 187 ? 1.829 11.828 -4.75 1 70.75 187 THR A C 1
ATOM 1408 O O . THR A 1 187 ? 1.803 11.797 -5.98 1 70.75 187 THR A O 1
ATOM 1411 N N . ASN A 1 188 ? 1.693 12.875 -4.062 1 74.25 188 ASN A N 1
ATOM 1412 C CA . ASN A 1 188 ? 1.556 14.156 -4.75 1 74.25 188 ASN A CA 1
ATOM 1413 C C . ASN A 1 188 ? 2.766 14.445 -5.633 1 74.25 188 ASN A C 1
ATOM 1415 O O . ASN A 1 188 ? 2.621 14.984 -6.734 1 74.25 188 ASN A O 1
ATOM 1419 N N . LEU A 1 189 ? 3.869 14.062 -5.215 1 72.81 189 LEU A N 1
ATOM 1420 C CA . LEU A 1 189 ? 5.098 14.328 -5.957 1 72.81 189 LEU A CA 1
ATOM 1421 C C . LEU A 1 189 ? 5.152 13.5 -7.238 1 72.81 189 LEU A C 1
ATOM 1423 O O . LEU A 1 189 ? 5.527 14.008 -8.297 1 72.81 189 LEU A O 1
ATOM 1427 N N . VAL A 1 190 ? 4.742 12.32 -7.09 1 65.19 190 VAL A N 1
ATOM 1428 C CA . VAL A 1 190 ? 4.785 11.422 -8.242 1 65.19 190 VAL A CA 1
ATOM 1429 C C . VAL A 1 190 ? 3.746 11.859 -9.273 1 65.19 190 VAL A C 1
ATOM 1431 O O . VAL A 1 190 ? 4.02 11.859 -10.477 1 65.19 190 VAL A O 1
ATOM 1434 N N . SER A 1 191 ? 2.676 12.234 -8.742 1 63.69 191 SER A N 1
ATOM 1435 C CA . SER A 1 191 ? 1.596 12.641 -9.633 1 63.69 191 SER A CA 1
ATOM 1436 C C . SER A 1 191 ? 1.941 13.93 -10.367 1 63.69 191 SER A C 1
ATOM 1438 O O . SER A 1 191 ? 1.494 14.148 -11.492 1 63.69 191 SER A O 1
ATOM 1440 N N . SER A 1 192 ? 2.58 14.742 -9.711 1 62.03 192 SER A N 1
ATOM 1441 C CA . SER A 1 192 ? 2.941 16.016 -10.312 1 62.03 192 SER A CA 1
ATOM 1442 C C . SER A 1 192 ? 3.861 15.82 -11.516 1 62.03 192 SER A C 1
ATOM 1444 O O . SER A 1 19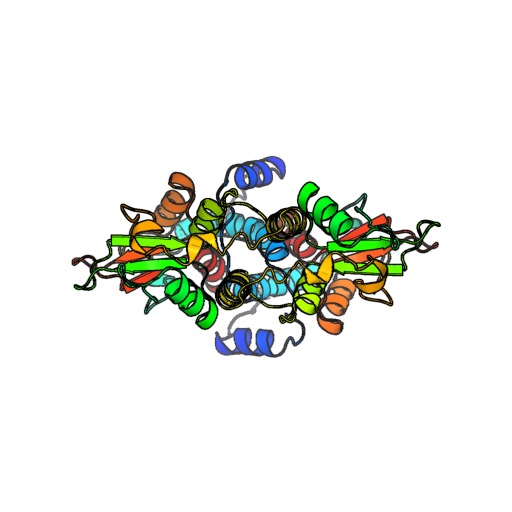2 ? 3.902 16.656 -12.414 1 62.03 192 SER A O 1
ATOM 1446 N N . LEU A 1 193 ? 4.602 14.805 -11.43 1 54.78 193 LEU A N 1
ATOM 1447 C CA . LEU A 1 193 ? 5.52 14.531 -12.531 1 54.78 193 LEU A CA 1
ATOM 1448 C C . LEU A 1 193 ? 4.754 14.062 -13.766 1 54.78 193 LEU A C 1
ATOM 1450 O O . LEU A 1 193 ? 5.176 14.32 -14.891 1 54.78 193 LEU A O 1
ATOM 1454 N N . CYS A 1 194 ? 3.896 13.32 -13.445 1 47.38 194 CYS A N 1
ATOM 1455 C CA . CYS A 1 194 ? 3.133 12.82 -14.586 1 47.38 194 CYS A CA 1
ATOM 1456 C C . CYS A 1 194 ? 2.32 13.93 -15.234 1 47.38 194 CYS A C 1
ATOM 1458 O O . CYS A 1 194 ? 2.021 13.875 -16.422 1 47.38 194 CYS A O 1
ATOM 1460 N N . GLN A 1 195 ? 2.014 14.867 -14.453 1 45.44 195 GLN A N 1
ATOM 1461 C CA . GLN A 1 195 ? 1.243 15.977 -14.992 1 45.44 195 GLN A CA 1
ATOM 1462 C C . GLN A 1 195 ? 2.139 16.938 -15.781 1 45.44 195 GLN A C 1
ATOM 1464 O O . GLN A 1 195 ? 1.673 17.625 -16.688 1 45.44 195 GLN A O 1
ATOM 1469 N N . VAL A 1 196 ? 3.426 17.047 -15.406 1 36.72 196 VAL A N 1
ATOM 1470 C CA . VAL A 1 196 ? 4.25 18.078 -16.031 1 36.72 196 VAL A CA 1
ATOM 1471 C C . VAL A 1 196 ? 4.637 17.641 -17.438 1 36.72 196 VAL A C 1
ATOM 1473 O O . VAL A 1 196 ? 5.137 18.453 -18.234 1 36.72 196 VAL A O 1
ATOM 1476 N N . SER A 1 197 ? 4.621 16.375 -17.766 1 33.78 197 SER A N 1
ATOM 1477 C CA . SER A 1 197 ? 4.992 16.344 -19.172 1 33.78 197 SER A CA 1
ATOM 1478 C C . SER A 1 197 ? 3.83 16.781 -20.062 1 33.78 197 SER A C 1
ATOM 1480 O O . SER A 1 197 ? 2.678 16.438 -19.797 1 33.78 197 SER A O 1
ATOM 1482 N N . MET B 1 1 ? 23.969 24.141 -31.891 1 18.14 1 MET B N 1
ATOM 1483 C CA . MET B 1 1 ? 24.688 23.344 -30.891 1 18.14 1 MET B CA 1
ATOM 1484 C C . MET B 1 1 ? 23.734 22.688 -29.906 1 18.14 1 MET B C 1
ATOM 1486 O O . MET B 1 1 ? 23 23.375 -29.203 1 18.14 1 MET B O 1
ATOM 1490 N N . LYS B 1 2 ? 23.312 21.453 -30.266 1 22.84 2 LYS B N 1
ATOM 1491 C CA . LYS B 1 2 ? 22.156 20.641 -29.969 1 22.84 2 LYS B CA 1
ATOM 1492 C C . LYS B 1 2 ? 22.203 20.125 -28.531 1 22.84 2 LYS B C 1
ATOM 1494 O O . LYS B 1 2 ? 23.078 19.344 -28.172 1 22.84 2 LYS B O 1
ATOM 1499 N N . ASP B 1 3 ? 22.125 20.844 -27.562 1 22.41 3 ASP B N 1
ATOM 1500 C CA . ASP B 1 3 ? 22.359 20.703 -26.125 1 22.41 3 ASP B CA 1
ATOM 1501 C C . ASP B 1 3 ? 21.5 19.609 -25.531 1 22.41 3 ASP B C 1
ATOM 1503 O O . ASP B 1 3 ? 20.266 19.703 -25.531 1 22.41 3 ASP B O 1
ATOM 1507 N N . HIS B 1 4 ? 21.906 18.234 -25.734 1 23.41 4 HIS B N 1
ATOM 1508 C CA . HIS B 1 4 ? 21.547 16.859 -25.422 1 23.41 4 HIS B CA 1
ATOM 1509 C C . HIS B 1 4 ? 21.297 16.672 -23.938 1 23.41 4 HIS B C 1
ATOM 1511 O O . HIS B 1 4 ? 22.078 17.156 -23.109 1 23.41 4 HIS B O 1
ATOM 1517 N N . CYS B 1 5 ? 20.188 16.781 -23.531 1 26.98 5 CYS B N 1
ATOM 1518 C CA . CYS B 1 5 ? 19.922 16.469 -22.125 1 26.98 5 CYS B CA 1
ATOM 1519 C C . CYS B 1 5 ? 20.656 15.195 -21.719 1 26.98 5 CYS B C 1
ATOM 1521 O O . CYS B 1 5 ? 20.25 14.094 -22.109 1 26.98 5 CYS B O 1
ATOM 1523 N N . ASP B 1 6 ? 22 15 -21.531 1 26.45 6 ASP B N 1
ATOM 1524 C CA . ASP B 1 6 ? 23.016 14 -21.188 1 26.45 6 ASP B CA 1
ATOM 1525 C C . ASP B 1 6 ? 22.609 13.227 -19.938 1 26.45 6 ASP B C 1
ATOM 1527 O O . ASP B 1 6 ? 22.484 13.805 -18.859 1 26.45 6 ASP B O 1
ATOM 1531 N N . ALA B 1 7 ? 21.75 12.234 -20.031 1 28.52 7 ALA B N 1
ATOM 1532 C CA . ALA B 1 7 ? 21.328 11.07 -19.281 1 28.52 7 ALA B CA 1
ATOM 1533 C C . ALA B 1 7 ? 22.484 10.484 -18.469 1 28.52 7 ALA B C 1
ATOM 1535 O O . ALA B 1 7 ? 23.453 9.977 -19.031 1 28.52 7 ALA B O 1
ATOM 1536 N N . LEU B 1 8 ? 22.922 11.023 -17.422 1 31.52 8 LEU B N 1
ATOM 1537 C CA . LEU B 1 8 ? 23.938 10.516 -16.5 1 31.52 8 LEU B CA 1
ATOM 1538 C C . LEU B 1 8 ? 23.734 9.023 -16.25 1 31.52 8 LEU B C 1
ATOM 1540 O O . LEU B 1 8 ? 22.609 8.523 -16.328 1 31.52 8 LEU B O 1
ATOM 1544 N N . ASP B 1 9 ? 24.719 8.086 -16.219 1 32.5 9 ASP B N 1
ATOM 1545 C CA . ASP B 1 9 ? 25.062 6.676 -16.062 1 32.5 9 ASP B CA 1
ATOM 1546 C C . ASP B 1 9 ? 24.484 6.121 -14.75 1 32.5 9 ASP B C 1
ATOM 1548 O O . ASP B 1 9 ? 25.219 5.926 -13.781 1 32.5 9 ASP B O 1
ATOM 1552 N N . LEU B 1 10 ? 23.438 6.512 -14.188 1 31.83 10 LEU B N 1
ATOM 1553 C CA . LEU B 1 10 ? 22.891 5.898 -12.984 1 31.83 10 LEU B CA 1
ATOM 1554 C C . LEU B 1 10 ? 22.516 4.438 -13.234 1 31.83 10 LEU B C 1
ATOM 1556 O O . LEU B 1 10 ? 21.719 4.141 -14.125 1 31.83 10 LEU B O 1
ATOM 1560 N N . THR B 1 11 ? 23.375 3.396 -12.812 1 32.78 11 THR B N 1
ATOM 1561 C CA . THR B 1 11 ? 23.188 1.953 -12.898 1 32.78 11 THR B CA 1
ATOM 1562 C C . THR B 1 11 ? 21.953 1.517 -12.125 1 32.78 11 THR B C 1
ATOM 1564 O O . THR B 1 11 ? 21.422 2.275 -11.305 1 32.78 11 THR B O 1
ATOM 1567 N N . GLU B 1 12 ? 21.406 0.279 -12.398 1 32.09 12 GLU B N 1
ATOM 1568 C CA . GLU B 1 12 ? 20.391 -0.464 -11.672 1 32.09 12 GLU B CA 1
ATOM 1569 C C . GLU B 1 12 ? 20.672 -0.469 -10.172 1 32.09 12 GLU B C 1
ATOM 1571 O O . GLU B 1 12 ? 19.766 -0.27 -9.359 1 32.09 12 GLU B O 1
ATOM 1576 N N . ASP B 1 13 ? 21.859 -0.76 -9.914 1 36.78 13 ASP B N 1
ATOM 1577 C CA . ASP B 1 13 ? 22.297 -0.866 -8.531 1 36.78 13 ASP B CA 1
ATOM 1578 C C . ASP B 1 13 ? 22.109 0.458 -7.793 1 36.78 13 ASP B C 1
ATOM 1580 O O . ASP B 1 13 ? 21.75 0.474 -6.613 1 36.78 13 ASP B O 1
ATOM 1584 N N . ASP B 1 14 ? 22.406 1.52 -8.477 1 39.03 14 ASP B N 1
ATOM 1585 C CA . ASP B 1 14 ? 22.297 2.814 -7.809 1 39.03 14 ASP B CA 1
ATOM 1586 C C . ASP B 1 14 ? 20.844 3.166 -7.504 1 39.03 14 ASP B C 1
ATOM 1588 O O . ASP B 1 14 ? 20.547 3.682 -6.426 1 39.03 14 ASP B O 1
ATOM 1592 N N . VAL B 1 15 ? 20 2.881 -8.312 1 38.62 15 VAL B N 1
ATOM 1593 C CA . VAL B 1 15 ? 18.578 3.111 -8.141 1 38.62 15 VAL B CA 1
ATOM 1594 C C . VAL B 1 15 ? 18.047 2.23 -7.016 1 38.62 15 VAL B C 1
ATOM 1596 O O . VAL B 1 15 ? 17.344 2.711 -6.125 1 38.62 15 VAL B O 1
ATOM 1599 N N . ILE B 1 16 ? 18.297 0.903 -7.012 1 37.06 16 ILE B N 1
ATOM 1600 C CA . ILE B 1 16 ? 17.938 -0.02 -5.938 1 37.06 16 ILE B CA 1
ATOM 1601 C C . ILE B 1 16 ? 18.516 0.479 -4.617 1 37.06 16 ILE B C 1
ATOM 1603 O O . ILE B 1 16 ? 17.828 0.492 -3.596 1 37.06 16 ILE B O 1
ATOM 1607 N N . ASN B 1 17 ? 19.812 0.776 -4.645 1 38.34 17 ASN B N 1
ATOM 1608 C CA . ASN B 1 17 ? 20.438 1.25 -3.418 1 38.34 17 ASN B CA 1
ATOM 1609 C C . ASN B 1 17 ? 19.766 2.518 -2.896 1 38.34 17 ASN B C 1
ATOM 1611 O O . ASN B 1 17 ? 19.609 2.688 -1.687 1 38.34 17 ASN B O 1
ATOM 1615 N N . ALA B 1 18 ? 19.453 3.4 -3.771 1 37.06 18 ALA B N 1
ATOM 1616 C CA . ALA B 1 18 ? 18.781 4.613 -3.32 1 37.06 18 ALA B CA 1
ATOM 1617 C C . ALA B 1 18 ? 17.359 4.301 -2.852 1 37.06 18 ALA B C 1
ATOM 1619 O O . ALA B 1 18 ? 16.906 4.824 -1.83 1 37.06 18 ALA B O 1
ATOM 1620 N N . MET B 1 19 ? 16.703 3.461 -3.498 1 36.88 19 MET B N 1
ATOM 1621 C CA . MET B 1 19 ? 15.398 2.971 -3.049 1 36.88 19 MET B CA 1
ATOM 1622 C C . MET B 1 19 ? 15.5 2.348 -1.66 1 36.88 19 MET B C 1
ATOM 1624 O O . MET B 1 19 ? 14.641 2.574 -0.808 1 36.88 19 MET B O 1
ATOM 1628 N N . ARG B 1 20 ? 16.344 1.35 -1.568 1 37.22 20 ARG B N 1
ATOM 1629 C CA . ARG B 1 20 ? 16.594 0.69 -0.291 1 37.22 20 ARG B CA 1
ATOM 1630 C C . ARG B 1 20 ? 16.859 1.712 0.811 1 37.22 20 ARG B C 1
ATOM 1632 O O . ARG B 1 20 ? 16.547 1.467 1.979 1 37.22 20 ARG B O 1
ATOM 1639 N N . SER B 1 21 ? 17.75 2.555 0.458 1 34.38 21 SER B N 1
ATOM 1640 C CA . SER B 1 21 ? 18.078 3.537 1.486 1 34.38 21 SER B CA 1
ATOM 1641 C C . SER B 1 21 ? 16.875 4.391 1.843 1 34.38 21 SER B C 1
ATOM 1643 O O . SER B 1 21 ? 16.891 5.137 2.824 1 34.38 21 SER B O 1
ATOM 1645 N N . MET B 1 22 ? 16.125 4.594 0.898 1 35.69 22 MET B N 1
ATOM 1646 C CA . MET B 1 22 ? 14.953 5.402 1.247 1 35.69 22 MET B CA 1
ATOM 1647 C C . MET B 1 22 ? 13.992 4.617 2.131 1 35.69 22 MET B C 1
ATOM 1649 O O . MET B 1 22 ? 13.469 3.584 1.715 1 35.69 22 MET B O 1
ATOM 1653 N N . GLN B 1 23 ? 14.359 4.207 3.273 1 33.28 23 GLN B N 1
ATOM 1654 C CA . GLN B 1 23 ? 13.766 3.518 4.414 1 33.28 23 GLN B CA 1
ATOM 1655 C C . GLN B 1 23 ? 12.25 3.643 4.406 1 33.28 23 GLN B C 1
ATOM 1657 O O . GLN B 1 23 ? 11.547 2.799 4.969 1 33.28 23 GLN B O 1
ATOM 1662 N N . GLY B 1 24 ? 11.711 4.844 4.445 1 34 24 GLY B N 1
ATOM 1663 C CA . GLY B 1 24 ? 10.445 5.078 5.121 1 34 24 GLY B CA 1
ATOM 1664 C C . GLY B 1 24 ? 9.242 4.617 4.312 1 34 24 GLY B C 1
ATOM 1665 O O . GLY B 1 24 ? 9.188 4.836 3.1 1 34 24 GLY B O 1
ATOM 1666 N N . TYR B 1 25 ? 8.891 3.314 4.391 1 35.38 25 TYR B N 1
ATOM 1667 C CA . TYR B 1 25 ? 7.73 2.541 3.959 1 35.38 25 TYR B CA 1
ATOM 1668 C C . TYR B 1 25 ? 6.484 3.418 3.893 1 35.38 25 TYR B C 1
ATOM 1670 O O . TYR B 1 25 ? 6.027 3.939 4.914 1 35.38 25 TYR B O 1
ATOM 1678 N N . ILE B 1 26 ? 6.363 4.199 2.932 1 38.28 26 ILE B N 1
ATOM 1679 C CA . ILE B 1 26 ? 5.5 5.309 2.539 1 38.28 26 ILE B CA 1
ATOM 1680 C C . ILE B 1 26 ? 4.047 4.84 2.482 1 38.28 26 ILE B C 1
ATOM 1682 O O . ILE B 1 26 ? 3.748 3.793 1.899 1 38.28 26 ILE B O 1
ATOM 1686 N N . ASP B 1 27 ? 3.334 5.074 3.5 1 39.06 27 ASP B N 1
ATOM 1687 C CA . ASP B 1 27 ? 1.922 4.887 3.824 1 39.06 27 ASP B CA 1
ATOM 1688 C C . ASP B 1 27 ? 1.029 5.344 2.672 1 39.06 27 ASP B C 1
ATOM 1690 O O . ASP B 1 27 ? 0.564 6.484 2.654 1 39.06 27 ASP B O 1
ATOM 1694 N N . ILE B 1 28 ? 1.441 4.98 1.409 1 42.72 28 ILE B N 1
ATOM 1695 C CA . ILE B 1 28 ? 0.575 5.324 0.287 1 42.72 28 ILE B CA 1
ATOM 1696 C C . ILE B 1 28 ? -0.771 4.617 0.438 1 42.72 28 ILE B C 1
ATOM 1698 O O . ILE B 1 28 ? -0.821 3.43 0.769 1 42.72 28 ILE B O 1
ATOM 1702 N N . THR B 1 29 ? -1.774 5.41 0.702 1 40.19 29 THR B N 1
ATOM 1703 C CA . THR B 1 29 ? -3.119 4.852 0.802 1 40.19 29 THR B CA 1
ATOM 1704 C C . THR B 1 29 ? -3.529 4.191 -0.511 1 40.19 29 THR B C 1
ATOM 1706 O O . THR B 1 29 ? -2.938 4.461 -1.559 1 40.19 29 THR B O 1
ATOM 1709 N N . PRO B 1 30 ? -4.254 3.221 -0.304 1 41.69 30 PRO B N 1
ATOM 1710 C CA . PRO B 1 30 ? -4.797 2.617 -1.522 1 41.69 30 PRO B CA 1
ATOM 1711 C C . PRO B 1 30 ? -5.312 3.656 -2.516 1 41.69 30 PRO B C 1
ATOM 1713 O O . PRO B 1 30 ? -5.129 3.502 -3.727 1 41.69 30 PRO B O 1
ATOM 1716 N N . GLY B 1 31 ? -5.941 4.695 -2.047 1 44.03 31 GLY B N 1
ATOM 1717 C CA . GLY B 1 31 ? -6.414 5.75 -2.928 1 44.03 31 GLY B CA 1
ATOM 1718 C C . GLY B 1 31 ? -5.293 6.469 -3.658 1 44.03 31 GLY B C 1
ATOM 1719 O O . GLY B 1 31 ? -5.41 6.762 -4.848 1 44.03 31 GLY B O 1
ATOM 1720 N N . ASP B 1 32 ? -4.34 6.742 -2.977 1 48.53 32 ASP B N 1
ATOM 1721 C CA . ASP B 1 32 ? -3.184 7.387 -3.592 1 48.53 32 ASP B CA 1
ATOM 1722 C C . ASP B 1 32 ? -2.549 6.48 -4.645 1 48.53 32 ASP B C 1
ATOM 1724 O O . ASP B 1 32 ? -2.135 6.953 -5.707 1 48.53 32 ASP B O 1
ATOM 1728 N N . PHE B 1 33 ? -2.609 5.324 -4.281 1 46.28 33 PHE B N 1
ATOM 1729 C CA . PHE B 1 33 ? -2.012 4.328 -5.156 1 46.28 33 PHE B CA 1
ATOM 1730 C C . PHE B 1 33 ? -2.754 4.258 -6.488 1 46.28 33 PHE B C 1
ATOM 1732 O O . PHE B 1 33 ? -2.133 4.234 -7.551 1 46.28 33 PHE B O 1
ATOM 1739 N N . ARG B 1 34 ? -4.02 4.266 -6.266 1 47.84 34 ARG B N 1
ATOM 1740 C CA . ARG B 1 34 ? -4.816 4.156 -7.484 1 47.84 34 ARG B CA 1
ATOM 1741 C C . ARG B 1 34 ? -4.488 5.285 -8.453 1 47.84 34 ARG B C 1
ATOM 1743 O O . ARG B 1 34 ? -4.398 5.062 -9.664 1 47.84 34 ARG B O 1
ATOM 1750 N N . GLU B 1 35 ? -4.262 6.305 -7.828 1 47.69 35 GLU B N 1
ATOM 1751 C CA . GLU B 1 35 ? -4.023 7.465 -8.68 1 47.69 35 GLU B CA 1
ATOM 1752 C C . GLU B 1 35 ? -2.654 7.391 -9.352 1 47.69 35 GLU B C 1
ATOM 1754 O O . GLU B 1 35 ? -2.52 7.691 -10.539 1 47.69 35 GLU B O 1
ATOM 1759 N N . ILE B 1 36 ? -1.672 7.023 -8.633 1 50.91 36 ILE B N 1
ATOM 1760 C CA . ILE B 1 36 ? -0.307 7.02 -9.148 1 50.91 36 ILE B CA 1
ATOM 1761 C C . ILE B 1 36 ? -0.127 5.863 -10.133 1 50.91 36 ILE B C 1
ATOM 1763 O O . ILE B 1 36 ? 0.518 6.016 -11.172 1 50.91 36 ILE B O 1
ATOM 1767 N N . TYR B 1 37 ? -0.77 4.824 -9.688 1 49.38 37 TYR B N 1
ATOM 1768 C CA . TYR B 1 37 ? -0.633 3.617 -10.492 1 49.38 37 TYR B CA 1
ATOM 1769 C C . TYR B 1 37 ? -1.263 3.805 -11.867 1 49.38 37 TYR B C 1
ATOM 1771 O O . TYR B 1 37 ? -0.655 3.469 -12.891 1 49.38 37 TYR B O 1
ATOM 1779 N N . SER B 1 38 ? -2.412 4.316 -11.719 1 49.5 38 SER B N 1
ATOM 1780 C CA . SER B 1 38 ? -3.115 4.461 -12.984 1 49.5 38 SER B CA 1
ATOM 1781 C C . SER B 1 38 ? -2.301 5.285 -13.977 1 49.5 38 SER B C 1
ATOM 1783 O O . SER B 1 38 ? -2.203 4.934 -15.156 1 49.5 38 SER B O 1
ATOM 1785 N N . LEU B 1 39 ? -1.767 6.207 -13.383 1 48.12 39 LEU B N 1
ATOM 1786 C CA . LEU B 1 39 ? -0.988 7.09 -14.25 1 48.12 39 LEU B CA 1
ATOM 1787 C C . LEU B 1 39 ? 0.275 6.391 -14.742 1 48.12 39 LEU B C 1
ATOM 1789 O O . LEU B 1 39 ? 0.589 6.434 -15.93 1 48.12 39 LEU B O 1
ATOM 1793 N N . ALA B 1 40 ? 0.896 5.898 -13.812 1 52.12 40 ALA B N 1
ATOM 1794 C CA . ALA B 1 40 ? 2.178 5.293 -14.164 1 52.12 40 ALA B CA 1
ATOM 1795 C C . ALA B 1 40 ? 1.98 4.066 -15.055 1 52.12 40 ALA B C 1
ATOM 1797 O O . ALA B 1 40 ? 2.746 3.848 -15.992 1 52.12 40 ALA B O 1
ATOM 1798 N N . TYR B 1 41 ? 0.968 3.361 -14.609 1 52.44 41 TYR B N 1
ATOM 1799 C CA . TYR B 1 41 ? 0.722 2.119 -15.328 1 52.44 41 TYR B CA 1
ATOM 1800 C C . TYR B 1 41 ? 0.333 2.395 -16.781 1 52.44 41 TYR B C 1
ATOM 1802 O O . TYR B 1 41 ? 0.819 1.731 -17.703 1 52.44 41 TYR B O 1
ATOM 1810 N N . ASP B 1 42 ? -0.543 3.33 -16.891 1 50.84 42 ASP B N 1
ATOM 1811 C CA . ASP B 1 42 ? -0.946 3.66 -18.25 1 50.84 42 ASP B CA 1
ATOM 1812 C C . ASP B 1 42 ? 0.259 4.066 -19.094 1 50.84 42 ASP B C 1
ATOM 1814 O O . ASP B 1 42 ? 0.364 3.676 -20.266 1 50.84 42 ASP B O 1
ATOM 1818 N N . LEU B 1 43 ? 1.03 4.859 -18.484 1 51.41 43 LEU B N 1
ATOM 1819 C CA . LEU B 1 43 ? 2.232 5.289 -19.203 1 51.41 43 LEU B CA 1
ATOM 1820 C C . LEU B 1 43 ? 3.135 4.098 -19.5 1 51.41 43 LEU B C 1
ATOM 1822 O O . LEU B 1 43 ? 3.713 4.02 -20.594 1 51.41 43 LEU B O 1
ATOM 1826 N N . ALA B 1 44 ? 3.191 3.34 -18.562 1 52.62 44 ALA B N 1
ATOM 1827 C CA . ALA B 1 44 ? 4.039 2.164 -18.734 1 52.62 44 ALA B CA 1
ATOM 1828 C C . ALA B 1 44 ? 3.484 1.233 -19.812 1 52.62 44 ALA B C 1
ATOM 1830 O O . ALA B 1 44 ? 4.238 0.671 -20.594 1 52.62 44 ALA B O 1
ATOM 1831 N N . LEU B 1 45 ? 2.168 1.139 -19.625 1 55.44 45 LEU B N 1
ATOM 1832 C CA . LEU B 1 45 ? 1.559 0.205 -20.562 1 55.44 45 LEU B CA 1
ATOM 1833 C C . LEU B 1 45 ? 1.8 0.648 -22 1 55.44 45 LEU B C 1
ATOM 1835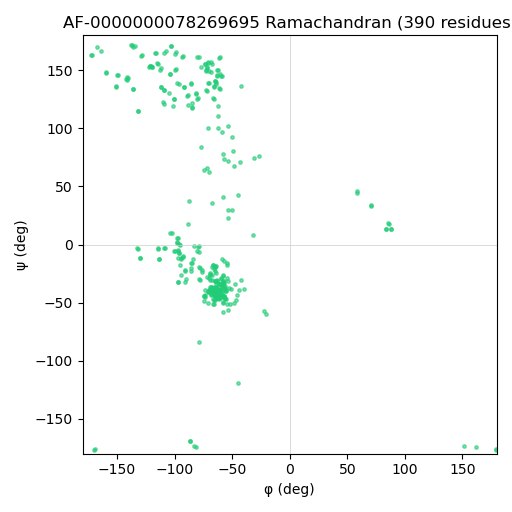 O O . LEU B 1 45 ? 1.975 -0.187 -22.891 1 55.44 45 LEU B O 1
ATOM 1839 N N . LYS B 1 46 ? 1.654 1.869 -22.109 1 52.47 46 LYS B N 1
ATOM 1840 C CA . LYS B 1 46 ? 1.9 2.369 -23.469 1 52.47 46 LYS B CA 1
ATOM 1841 C C . LYS B 1 46 ? 3.311 2.021 -23.938 1 52.47 46 LYS B C 1
ATOM 1843 O O . LYS B 1 46 ? 3.531 1.761 -25.109 1 52.47 46 LYS B O 1
ATOM 1848 N N . ARG B 1 47 ? 4.117 1.988 -23 1 50.78 47 ARG B N 1
ATOM 1849 C CA . ARG B 1 47 ? 5.504 1.696 -23.344 1 50.78 47 ARG B CA 1
ATOM 1850 C C . ARG B 1 47 ? 5.77 0.196 -23.312 1 50.78 47 ARG B C 1
ATOM 1852 O O . ARG B 1 47 ? 6.73 -0.282 -23.938 1 50.78 47 ARG B O 1
ATOM 1859 N N . VAL B 1 48 ? 5.066 -0.43 -22.516 1 51.75 48 VAL B N 1
ATOM 1860 C CA . VAL B 1 48 ? 5.312 -1.851 -22.281 1 51.75 48 VAL B CA 1
ATOM 1861 C C . VAL B 1 48 ? 4.984 -2.641 -23.547 1 51.75 48 VAL B C 1
ATOM 1863 O O . VAL B 1 48 ? 5.621 -3.658 -23.828 1 51.75 48 VAL B O 1
ATOM 1866 N N . ARG B 1 49 ? 3.891 -2.229 -24.141 1 51.09 49 ARG B N 1
ATOM 1867 C CA . ARG B 1 49 ? 3.496 -2.961 -25.344 1 51.09 49 ARG B CA 1
ATOM 1868 C C . ARG B 1 49 ? 4.711 -3.318 -26.188 1 51.09 49 ARG B C 1
ATOM 1870 O O . ARG B 1 49 ? 4.754 -4.387 -26.812 1 51.09 49 ARG B O 1
ATOM 1877 N N . SER B 1 50 ? 5.547 -2.352 -26.172 1 52.84 50 SER B N 1
ATOM 1878 C CA . SER B 1 50 ? 6.617 -2.672 -27.109 1 52.84 50 SER B CA 1
ATOM 1879 C C . SER B 1 50 ? 7.676 -3.561 -26.469 1 52.84 50 SER B C 1
ATOM 1881 O O . SER B 1 50 ? 8.602 -4.023 -27.141 1 52.84 50 SER B O 1
ATOM 1883 N N . LEU B 1 51 ? 7.688 -3.752 -25.109 1 56 51 LEU B N 1
ATOM 1884 C CA . LEU B 1 51 ? 8.922 -4.047 -24.406 1 56 51 LEU B CA 1
ATOM 1885 C C . LEU B 1 51 ? 9.102 -5.551 -24.219 1 56 51 LEU B C 1
ATOM 1887 O O . LEU B 1 51 ? 10.211 -6.02 -23.953 1 56 51 LEU B O 1
ATOM 1891 N N . GLY B 1 52 ? 8.102 -6.309 -24.344 1 76 52 GLY B N 1
ATOM 1892 C CA . GLY B 1 52 ? 8.68 -7.637 -24.219 1 76 52 GLY B CA 1
ATOM 1893 C C . GLY B 1 52 ? 7.707 -8.656 -23.656 1 76 52 GLY B C 1
ATOM 1894 O O . GLY B 1 52 ? 6.508 -8.586 -23.922 1 76 52 GLY B O 1
ATOM 1895 N N . LYS B 1 53 ? 8.219 -9.844 -23.391 1 90.12 53 LYS B N 1
ATOM 1896 C CA . LYS B 1 53 ? 7.484 -11.031 -22.953 1 90.12 53 LYS B CA 1
ATOM 1897 C C . LYS B 1 53 ? 7.598 -11.211 -21.438 1 90.12 53 LYS B C 1
ATOM 1899 O O . LYS B 1 53 ? 8.375 -10.508 -20.781 1 90.12 53 LYS B O 1
ATOM 1904 N N . ALA B 1 54 ? 6.691 -12.062 -20.922 1 93.12 54 ALA B N 1
ATOM 1905 C CA . ALA B 1 54 ? 6.668 -12.352 -19.484 1 93.12 54 ALA B CA 1
ATOM 1906 C C . ALA B 1 54 ? 8.055 -12.742 -18.984 1 93.12 54 ALA B C 1
ATOM 1908 O O . ALA B 1 54 ? 8.477 -12.297 -17.906 1 93.12 54 ALA B O 1
ATOM 1909 N N . GLU B 1 55 ? 8.742 -13.445 -19.734 1 92.75 55 GLU B N 1
ATOM 1910 C CA . GLU B 1 55 ? 10.055 -13.938 -19.312 1 92.75 55 GLU B CA 1
ATOM 1911 C C . GLU B 1 55 ? 11.031 -12.781 -19.078 1 92.75 55 GLU B C 1
ATOM 1913 O O . GLU B 1 55 ? 11.984 -12.914 -18.312 1 92.75 55 GLU B O 1
ATOM 1918 N N . ASP B 1 56 ? 10.789 -11.695 -19.703 1 85.5 56 ASP B N 1
ATOM 1919 C CA . ASP B 1 56 ? 11.703 -10.555 -19.656 1 85.5 56 ASP B CA 1
ATOM 1920 C C . ASP B 1 56 ? 11.547 -9.789 -18.328 1 85.5 56 ASP B C 1
ATOM 1922 O O . ASP B 1 56 ? 12.453 -9.055 -17.938 1 85.5 56 ASP B O 1
ATOM 1926 N N . VAL B 1 57 ? 10.383 -9.992 -17.656 1 83.19 57 VAL B N 1
ATOM 1927 C CA . VAL B 1 57 ? 10.133 -9.094 -16.547 1 83.19 57 VAL B CA 1
ATOM 1928 C C . VAL B 1 57 ? 9.758 -9.898 -15.305 1 83.19 57 VAL B C 1
ATOM 1930 O O . VAL B 1 57 ? 9.727 -9.359 -14.195 1 83.19 57 VAL B O 1
ATOM 1933 N N . MET B 1 58 ? 9.492 -11.148 -15.484 1 90.56 58 MET B N 1
ATOM 1934 C CA . MET B 1 58 ? 8.93 -11.93 -14.383 1 90.56 58 MET B CA 1
ATOM 1935 C C . MET B 1 58 ? 9.961 -12.102 -13.266 1 90.56 58 MET B C 1
ATOM 1937 O O . MET B 1 58 ? 11.164 -12.109 -13.516 1 90.56 58 MET B O 1
ATOM 1941 N N . THR B 1 59 ? 9.469 -12.172 -12.055 1 90.94 59 THR B N 1
ATOM 1942 C CA . THR B 1 59 ? 10.281 -12.625 -10.93 1 90.94 59 THR B CA 1
ATOM 1943 C C . THR B 1 59 ? 10.375 -14.148 -10.898 1 90.94 59 THR B C 1
ATOM 1945 O O . THR B 1 59 ? 9.359 -14.836 -11 1 90.94 59 THR B O 1
ATOM 1948 N N . SER B 1 60 ? 11.516 -14.625 -10.867 1 94.38 60 SER B N 1
ATOM 1949 C CA . SER B 1 60 ? 11.805 -16.047 -10.812 1 94.38 60 SER B CA 1
ATOM 1950 C C . SER B 1 60 ? 13 -16.344 -9.914 1 94.38 60 SER B C 1
ATOM 1952 O O . SER B 1 60 ? 13.977 -15.578 -9.898 1 94.38 60 SER B O 1
ATOM 1954 N N . PRO B 1 61 ? 13.016 -17.469 -9.102 1 93.94 61 PRO B N 1
ATOM 1955 C CA . PRO B 1 61 ? 11.898 -18.391 -8.875 1 93.94 61 PRO B CA 1
ATOM 1956 C C . PRO B 1 61 ? 10.758 -17.75 -8.094 1 93.94 61 PRO B C 1
ATOM 1958 O O . PRO B 1 61 ? 10.938 -16.703 -7.465 1 93.94 61 PRO B O 1
ATOM 1961 N N . VAL B 1 62 ? 9.594 -18.281 -8.234 1 96.5 62 VAL B N 1
ATOM 1962 C CA . VAL B 1 62 ? 8.422 -17.734 -7.562 1 96.5 62 VAL B CA 1
ATOM 1963 C C . VAL B 1 62 ? 8.133 -18.531 -6.285 1 96.5 62 VAL B C 1
ATOM 1965 O O . VAL B 1 62 ? 8.273 -19.75 -6.262 1 96.5 62 VAL B O 1
ATOM 1968 N N . HIS B 1 63 ? 7.777 -17.797 -5.207 1 96.44 63 HIS B N 1
ATOM 1969 C CA . HIS B 1 63 ? 7.316 -18.438 -3.98 1 96.44 63 HIS B CA 1
ATOM 1970 C C . HIS B 1 63 ? 5.914 -19.016 -4.148 1 96.44 63 HIS B C 1
ATOM 1972 O O . HIS B 1 63 ? 5.016 -18.328 -4.648 1 96.44 63 HIS B O 1
ATOM 1978 N N . CYS B 1 64 ? 5.758 -20.234 -3.705 1 98.31 64 CYS B N 1
ATOM 1979 C CA . CYS B 1 64 ? 4.457 -20.891 -3.814 1 98.31 64 CYS B CA 1
ATOM 1980 C C . CYS B 1 64 ? 3.949 -21.328 -2.445 1 98.31 64 CYS B C 1
ATOM 1982 O O . CYS B 1 64 ? 4.742 -21.562 -1.534 1 98.31 64 CYS B O 1
ATOM 1984 N N . LEU B 1 65 ? 2.65 -21.375 -2.408 1 98.25 65 LEU B N 1
ATOM 1985 C CA . LEU B 1 65 ? 1.985 -21.953 -1.248 1 98.25 65 LEU B CA 1
ATOM 1986 C C . LEU B 1 65 ? 1.465 -23.359 -1.567 1 98.25 65 LEU B C 1
ATOM 1988 O O . LEU B 1 65 ? 1.064 -23.625 -2.701 1 98.25 65 LEU B O 1
ATOM 1992 N N . ASN B 1 66 ? 1.509 -24.156 -0.526 1 98.12 66 ASN B N 1
ATOM 1993 C CA . ASN B 1 66 ? 0.873 -25.453 -0.664 1 98.12 66 ASN B CA 1
ATOM 1994 C C . ASN B 1 66 ? -0.617 -25.391 -0.34 1 98.12 66 ASN B C 1
ATOM 1996 O O . ASN B 1 66 ? -1.019 -24.75 0.628 1 98.12 66 ASN B O 1
ATOM 2000 N N . ARG B 1 67 ? -1.436 -26.109 -1.15 1 97.06 67 ARG B N 1
ATOM 2001 C CA . ARG B 1 67 ? -2.885 -26.016 -0.998 1 97.06 67 ARG B CA 1
ATOM 2002 C C . ARG B 1 67 ? -3.328 -26.562 0.358 1 97.06 67 ARG B C 1
ATOM 2004 O O . ARG B 1 67 ? -4.398 -26.203 0.852 1 97.06 67 ARG B O 1
ATOM 2011 N N . GLU B 1 68 ? -2.51 -27.344 1.007 1 96.5 68 GLU B N 1
ATOM 2012 C CA . GLU B 1 68 ? -2.895 -27.969 2.268 1 96.5 68 GLU B CA 1
ATOM 2013 C C . GLU B 1 68 ? -2.396 -27.156 3.461 1 96.5 68 GLU B C 1
ATOM 2015 O O . GLU B 1 68 ? -2.727 -27.469 4.609 1 96.5 68 GLU B O 1
ATOM 2020 N N . MET B 1 69 ? -1.625 -26.188 3.184 1 95.5 69 MET B N 1
ATOM 2021 C CA . MET B 1 69 ? -1.173 -25.297 4.242 1 95.5 69 MET B CA 1
ATOM 2022 C C . MET B 1 69 ? -2.357 -24.625 4.938 1 95.5 69 MET B C 1
ATOM 2024 O O . MET B 1 69 ? -3.391 -24.391 4.312 1 95.5 69 MET B O 1
ATOM 2028 N N . SER B 1 70 ? -2.152 -24.438 6.273 1 95 70 SER B N 1
ATOM 2029 C CA . SER B 1 70 ? -3.146 -23.609 6.957 1 95 70 SER B CA 1
ATOM 2030 C C . SER B 1 70 ? -3.025 -22.156 6.547 1 95 70 SER B C 1
ATOM 2032 O O . SER B 1 70 ? -1.95 -21.703 6.145 1 95 70 SER B O 1
ATOM 2034 N N . VAL B 1 71 ? -4.102 -21.484 6.695 1 94.31 71 VAL B N 1
ATOM 2035 C CA . VAL B 1 71 ? -4.113 -20.062 6.387 1 94.31 71 VAL B CA 1
ATOM 2036 C C . VAL B 1 71 ? -3.109 -19.328 7.277 1 94.31 71 VAL B C 1
ATOM 2038 O O . VAL B 1 71 ? -2.453 -18.375 6.836 1 94.31 71 VAL B O 1
ATOM 2041 N N . SER B 1 72 ? -2.984 -19.828 8.508 1 91.81 72 SER B N 1
ATOM 2042 C CA . SER B 1 72 ? -2.02 -19.234 9.438 1 91.81 72 SER B CA 1
ATOM 2043 C C . SER B 1 72 ? -0.592 -19.406 8.922 1 91.81 72 SER B C 1
ATOM 2045 O O . SER B 1 72 ? 0.183 -18.438 8.906 1 91.81 72 SER B O 1
ATOM 2047 N N . GLU B 1 73 ? -0.34 -20.547 8.469 1 93.62 73 GLU B N 1
ATOM 2048 C CA . GLU B 1 73 ? 0.984 -20.828 7.918 1 93.62 73 GLU B CA 1
ATOM 2049 C C . GLU B 1 73 ? 1.236 -20 6.656 1 93.62 73 GLU B C 1
ATOM 2051 O O . GLU B 1 73 ? 2.332 -19.469 6.465 1 93.62 73 GLU B O 1
ATOM 2056 N N . ALA B 1 74 ? 0.257 -19.953 5.852 1 95.12 74 ALA B N 1
ATOM 2057 C CA . ALA B 1 74 ? 0.366 -19.172 4.621 1 95.12 74 ALA B CA 1
ATOM 2058 C C . ALA B 1 74 ? 0.625 -17.703 4.922 1 95.12 74 ALA B C 1
ATOM 2060 O O . ALA B 1 74 ? 1.486 -17.078 4.297 1 95.12 74 ALA B O 1
ATOM 2061 N N . GLY B 1 75 ? -0.134 -17.172 5.855 1 92.06 75 GLY B N 1
ATOM 2062 C CA . GLY B 1 75 ? 0.075 -15.797 6.27 1 92.06 75 GLY B CA 1
ATOM 2063 C C . GLY B 1 75 ? 1.48 -15.531 6.773 1 92.06 75 GLY B C 1
ATOM 2064 O O . GLY B 1 75 ? 2.102 -14.531 6.406 1 92.06 75 GLY B O 1
ATOM 2065 N N . SER B 1 76 ? 1.986 -16.422 7.594 1 93.12 76 SER B N 1
ATOM 2066 C CA . SER B 1 76 ? 3.34 -16.297 8.125 1 93.12 76 SER B CA 1
ATOM 2067 C C . SER B 1 76 ? 4.379 -16.359 7.012 1 93.12 76 SER B C 1
ATOM 2069 O O . SER B 1 76 ? 5.355 -15.602 7.027 1 93.12 76 SER B O 1
ATOM 2071 N N . PHE B 1 77 ? 4.172 -17.25 6.094 1 95.25 77 PHE B N 1
ATOM 2072 C CA . PHE B 1 77 ? 5.07 -17.406 4.957 1 95.25 77 PHE B CA 1
ATOM 2073 C C . PHE B 1 77 ? 5.121 -16.125 4.125 1 95.25 77 PHE B C 1
ATOM 2075 O O . PHE B 1 77 ? 6.199 -15.641 3.779 1 95.25 77 PHE B O 1
ATOM 2082 N N . MET B 1 78 ? 3.979 -15.578 3.844 1 91.81 78 MET B N 1
ATOM 2083 C CA . MET B 1 78 ? 3.887 -14.359 3.045 1 91.81 78 MET B CA 1
ATOM 2084 C C . MET B 1 78 ? 4.508 -13.172 3.781 1 91.81 78 MET B C 1
ATOM 2086 O O . MET B 1 78 ? 5.207 -12.359 3.176 1 91.81 78 MET B O 1
ATOM 2090 N N . ALA B 1 79 ? 4.273 -13.133 5.055 1 89.5 79 ALA B N 1
ATOM 2091 C CA . ALA B 1 79 ? 4.891 -12.094 5.875 1 89.5 79 ALA B CA 1
ATOM 2092 C C . ALA B 1 79 ? 6.414 -12.211 5.863 1 89.5 79 ALA B C 1
ATOM 2094 O O . ALA B 1 79 ? 7.117 -11.219 5.676 1 89.5 79 ALA B O 1
ATOM 2095 N N . LEU B 1 80 ? 6.867 -13.406 6.012 1 92.31 80 LEU B N 1
ATOM 2096 C CA . LEU B 1 80 ? 8.297 -13.688 6.074 1 92.31 80 LEU B CA 1
ATOM 2097 C C . LEU B 1 80 ? 8.992 -13.273 4.781 1 92.31 80 LEU B C 1
ATOM 2099 O O . LEU B 1 80 ? 10.094 -12.711 4.816 1 92.31 80 LEU B O 1
ATOM 2103 N N . HIS B 1 81 ? 8.367 -13.492 3.721 1 89.94 81 HIS B N 1
ATOM 2104 C CA . HIS B 1 81 ? 9 -13.234 2.432 1 89.94 81 HIS B CA 1
ATOM 2105 C C . HIS B 1 81 ? 8.602 -11.867 1.886 1 89.94 81 HIS B C 1
ATOM 2107 O O . HIS B 1 81 ? 9.055 -11.469 0.812 1 89.94 81 HIS B O 1
ATOM 2113 N N . GLY B 1 82 ? 7.715 -11.195 2.543 1 82.31 82 GLY B N 1
ATOM 2114 C CA . GLY B 1 82 ? 7.316 -9.852 2.15 1 82.31 82 GLY B CA 1
ATOM 2115 C C . GLY B 1 82 ? 6.5 -9.82 0.873 1 82.31 82 GLY B C 1
ATOM 2116 O O . GLY B 1 82 ? 6.668 -8.93 0.043 1 82.31 82 GLY B O 1
ATOM 2117 N N . ILE B 1 83 ? 5.703 -10.859 0.661 1 86.06 83 ILE B N 1
ATOM 2118 C CA . ILE B 1 83 ? 4.91 -10.906 -0.563 1 86.06 83 ILE B CA 1
ATOM 2119 C C . ILE B 1 83 ? 3.428 -10.766 -0.224 1 86.06 83 ILE B C 1
ATOM 2121 O O . ILE B 1 83 ? 2.984 -11.195 0.843 1 86.06 83 ILE B O 1
ATOM 2125 N N . SER B 1 84 ? 2.668 -10.211 -1.194 1 86.62 84 SER B N 1
ATOM 2126 C CA . SER B 1 84 ? 1.256 -9.922 -0.964 1 86.62 84 SER B CA 1
ATOM 2127 C C . SER B 1 84 ? 0.368 -11 -1.576 1 86.62 84 SER B C 1
ATOM 2129 O O . SER B 1 84 ? -0.855 -10.961 -1.43 1 86.62 84 SER B O 1
ATOM 2131 N N . GLY B 1 85 ? 0.952 -11.875 -2.246 1 91.44 85 GLY B N 1
ATOM 2132 C CA . GLY B 1 85 ? 0.252 -12.992 -2.859 1 91.44 85 GLY B CA 1
ATOM 2133 C C . GLY B 1 85 ? 1.187 -14.016 -3.477 1 91.44 85 GLY B C 1
ATOM 2134 O O . GLY B 1 85 ? 2.365 -13.734 -3.701 1 91.44 85 GLY B O 1
ATOM 2135 N N . ALA B 1 86 ? 0.655 -15.18 -3.727 1 95.88 86 ALA B N 1
ATOM 2136 C CA . ALA B 1 86 ? 1.474 -16.266 -4.262 1 95.88 86 ALA B CA 1
ATOM 2137 C C . ALA B 1 86 ? 0.608 -17.328 -4.941 1 95.88 86 ALA B C 1
ATOM 2139 O O . ALA B 1 86 ? -0.544 -17.531 -4.551 1 95.88 86 ALA B O 1
ATOM 2140 N N . PRO B 1 87 ? 1.195 -17.938 -5.969 1 98.25 87 PRO B N 1
ATOM 2141 C CA . PRO B 1 87 ? 0.505 -19.125 -6.504 1 98.25 87 PRO B CA 1
ATOM 2142 C C . PRO B 1 87 ? 0.4 -20.25 -5.488 1 98.25 87 PRO B C 1
ATOM 2144 O O . PRO B 1 87 ? 1.237 -20.359 -4.59 1 98.25 87 PRO B O 1
ATOM 2147 N N . VAL B 1 88 ? -0.68 -21.016 -5.672 1 98.75 88 VAL B N 1
ATOM 2148 C CA . VAL B 1 88 ? -0.897 -22.203 -4.848 1 98.75 88 VAL B CA 1
ATOM 2149 C C . VAL B 1 88 ? -0.691 -23.469 -5.691 1 98.75 88 VAL B C 1
ATOM 2151 O O . VAL B 1 88 ? -1.219 -23.578 -6.801 1 98.75 88 VAL B O 1
ATOM 2154 N N . VAL B 1 89 ? 0.08 -24.406 -5.125 1 98.69 89 VAL B N 1
ATOM 2155 C CA . VAL B 1 89 ? 0.365 -25.625 -5.875 1 98.69 89 VAL B CA 1
ATOM 2156 C C . VAL B 1 89 ? -0.132 -26.844 -5.098 1 98.69 89 VAL B C 1
ATOM 2158 O O . VAL B 1 89 ? -0.299 -26.781 -3.875 1 98.69 89 VAL B O 1
ATOM 2161 N N . ASP B 1 90 ? -0.432 -27.891 -5.848 1 97.81 90 ASP B N 1
ATOM 2162 C CA . ASP B 1 90 ? -0.8 -29.156 -5.215 1 97.81 90 ASP B CA 1
ATOM 2163 C C . ASP B 1 90 ? 0.437 -29.984 -4.902 1 97.81 90 ASP B C 1
ATOM 2165 O O . ASP B 1 90 ? 1.563 -29.484 -4.969 1 97.81 90 ASP B O 1
ATOM 2169 N N . GLU B 1 91 ? 0.222 -31.203 -4.547 1 96.56 91 GLU B N 1
ATOM 2170 C CA . GLU B 1 91 ? 1.305 -32.094 -4.109 1 96.56 91 GLU B CA 1
ATOM 2171 C C . GLU B 1 91 ? 2.271 -32.375 -5.254 1 96.56 91 GLU B C 1
ATOM 2173 O O . GLU B 1 91 ? 3.432 -32.719 -5.02 1 96.56 91 GLU B O 1
ATOM 2178 N N . GLN B 1 92 ? 1.843 -32.188 -6.457 1 97.12 92 GLN B N 1
ATOM 2179 C CA . GLN B 1 92 ? 2.676 -32.469 -7.625 1 97.12 92 GLN B CA 1
ATOM 2180 C C . GLN B 1 92 ? 3.369 -31.203 -8.117 1 97.12 92 GLN B C 1
ATOM 2182 O O . GLN B 1 92 ? 4.074 -31.234 -9.125 1 97.12 92 GLN B O 1
ATOM 2187 N N . GLY B 1 93 ? 3.123 -30.141 -7.453 1 97.56 93 GLY B N 1
ATOM 2188 C CA . GLY B 1 93 ? 3.744 -28.891 -7.848 1 97.56 93 GLY B CA 1
ATOM 2189 C C . GLY B 1 93 ? 2.998 -28.172 -8.961 1 97.56 93 GLY B C 1
ATOM 2190 O O . GLY B 1 93 ? 3.531 -27.266 -9.578 1 97.56 93 GLY B O 1
ATOM 2191 N N . ILE B 1 94 ? 1.765 -28.672 -9.18 1 98.19 94 ILE B N 1
ATOM 2192 C CA . ILE B 1 94 ? 0.947 -28.078 -10.234 1 98.19 94 ILE B CA 1
ATOM 2193 C C . ILE B 1 94 ? 0.07 -26.969 -9.648 1 98.19 94 ILE B C 1
ATOM 2195 O O . ILE B 1 94 ? -0.541 -27.156 -8.586 1 98.19 94 ILE B O 1
ATOM 2199 N N . ILE B 1 95 ? 0.021 -25.891 -10.352 1 98.56 95 ILE B N 1
ATOM 2200 C CA . ILE B 1 95 ? -0.714 -24.734 -9.844 1 98.56 95 ILE B CA 1
ATOM 2201 C C . ILE B 1 95 ? -2.203 -25.062 -9.773 1 98.56 95 ILE B C 1
ATOM 2203 O O . ILE B 1 95 ? -2.762 -25.656 -10.703 1 98.56 95 ILE B O 1
ATOM 2207 N N . CYS B 1 96 ? -2.801 -24.672 -8.672 1 98.19 96 CYS B N 1
ATOM 2208 C CA . CYS B 1 96 ? -4.227 -24.938 -8.539 1 98.19 96 CYS B CA 1
ATOM 2209 C C . CYS B 1 96 ? -4.977 -23.703 -8.07 1 98.19 96 CYS B C 1
ATOM 2211 O O . CYS B 1 96 ? -6.203 -23.719 -7.953 1 98.19 96 CYS B O 1
ATOM 2213 N N . GLY B 1 97 ? -4.312 -22.641 -7.797 1 98 97 GLY B N 1
ATOM 2214 C CA . GLY B 1 97 ? -4.941 -21.391 -7.383 1 98 97 GLY B CA 1
ATOM 2215 C C . GLY B 1 97 ? -3.947 -20.281 -7.105 1 98 97 GLY B C 1
ATOM 2216 O O . GLY B 1 97 ? -2.76 -20.406 -7.41 1 98 97 GLY B O 1
ATOM 2217 N N . VAL B 1 98 ? -4.453 -19.109 -6.637 1 97.31 98 VAL B N 1
ATOM 2218 C CA . VAL B 1 98 ? -3.662 -17.969 -6.18 1 97.31 98 VAL B CA 1
ATOM 2219 C C . VAL B 1 98 ? -4.254 -17.406 -4.891 1 97.31 98 VAL B C 1
ATOM 2221 O O . VAL B 1 98 ? -5.477 -17.328 -4.746 1 97.31 98 VAL B O 1
ATOM 2224 N N . VAL B 1 99 ? -3.414 -17.156 -3.969 1 95.62 99 VAL B N 1
ATOM 2225 C CA . VAL B 1 99 ? -3.82 -16.453 -2.758 1 95.62 99 VAL B CA 1
ATOM 2226 C C . VAL B 1 99 ? -3.174 -15.07 -2.725 1 95.62 99 VAL B C 1
ATOM 2228 O O . VAL B 1 99 ? -1.995 -14.922 -3.057 1 95.62 99 VAL B O 1
ATOM 2231 N N . SER B 1 100 ? -3.951 -14.055 -2.381 1 91 100 SER B N 1
ATOM 2232 C CA . SER B 1 100 ? -3.426 -12.711 -2.189 1 91 100 SER B CA 1
ATOM 2233 C C . SER B 1 100 ? -4.027 -12.055 -0.952 1 91 100 SER B C 1
ATOM 2235 O O . SER B 1 100 ? -4.922 -12.617 -0.316 1 91 100 SER B O 1
ATOM 2237 N N . GLU B 1 101 ? -3.492 -10.93 -0.622 1 88.19 101 GLU B N 1
ATOM 2238 C CA . GLU B 1 101 ? -4.023 -10.148 0.491 1 88.19 101 GLU B CA 1
ATOM 2239 C C . GLU B 1 101 ? -5.516 -9.883 0.318 1 88.19 101 GLU B C 1
ATOM 2241 O O . GLU B 1 101 ? -6.258 -9.82 1.3 1 88.19 101 GLU B O 1
ATOM 2246 N N . LYS B 1 102 ? -5.93 -9.828 -0.896 1 86.94 102 LYS B N 1
ATOM 2247 C CA . LYS B 1 102 ? -7.348 -9.602 -1.157 1 86.94 102 LYS B CA 1
ATOM 2248 C C . LYS B 1 102 ? -8.203 -10.734 -0.603 1 86.94 102 LYS B C 1
ATOM 2250 O O . LYS B 1 102 ? -9.305 -10.508 -0.109 1 86.94 102 LYS B O 1
ATOM 2255 N N . ASP B 1 103 ? -7.688 -11.867 -0.747 1 90.56 103 ASP B N 1
ATOM 2256 C CA . ASP B 1 103 ? -8.43 -13.023 -0.263 1 90.56 103 ASP B CA 1
ATOM 2257 C C . ASP B 1 103 ? -8.539 -13.008 1.26 1 90.56 103 ASP B C 1
ATOM 2259 O O . ASP B 1 103 ? -9.57 -13.391 1.815 1 90.56 103 ASP B O 1
ATOM 2263 N N . PHE B 1 104 ? -7.477 -12.57 1.911 1 88.69 104 PHE B N 1
ATOM 2264 C CA . PHE B 1 104 ? -7.527 -12.414 3.359 1 88.69 104 PHE B CA 1
ATOM 2265 C C . PHE B 1 104 ? -8.57 -11.367 3.752 1 88.69 104 PHE B C 1
ATOM 2267 O O . PHE B 1 104 ? -9.383 -11.602 4.648 1 88.69 104 PHE B O 1
ATOM 2274 N N . LEU B 1 105 ? -8.547 -10.273 3.051 1 87.62 105 LEU B N 1
ATOM 2275 C CA . LEU B 1 105 ? -9.492 -9.203 3.332 1 87.62 105 LEU B CA 1
ATOM 2276 C C . LEU B 1 105 ? -10.93 -9.68 3.133 1 87.62 105 LEU B C 1
ATOM 2278 O O . LEU B 1 105 ? -11.797 -9.43 3.975 1 87.62 105 LEU B O 1
ATOM 2282 N N . ARG B 1 106 ? -11.164 -10.383 2.051 1 89.19 106 ARG B N 1
ATOM 2283 C CA . ARG B 1 106 ? -12.508 -10.875 1.764 1 89.19 106 ARG B CA 1
ATOM 2284 C C . ARG B 1 106 ? -12.984 -11.828 2.859 1 89.19 106 ARG B C 1
ATOM 2286 O O . ARG B 1 106 ? -14.141 -11.758 3.283 1 89.19 106 ARG B O 1
ATOM 2293 N N . LYS B 1 107 ? -12.133 -12.617 3.279 1 89.44 107 LYS B N 1
ATOM 2294 C CA . LYS B 1 107 ? -12.5 -13.562 4.328 1 89.44 107 LYS B CA 1
ATOM 2295 C C . LYS B 1 107 ? -12.742 -12.844 5.656 1 89.44 107 LYS B C 1
ATOM 2297 O O . LYS B 1 107 ? -13.469 -13.336 6.516 1 89.44 107 LYS B O 1
ATOM 2302 N N . MET B 1 108 ? -12.117 -11.719 5.832 1 84.5 108 MET B N 1
ATOM 2303 C CA . MET B 1 108 ? -12.328 -10.891 7.016 1 84.5 108 MET B CA 1
ATOM 2304 C C . MET B 1 108 ? -13.625 -10.094 6.895 1 84.5 108 MET B C 1
ATOM 2306 O O . MET B 1 108 ? -13.977 -9.328 7.797 1 84.5 108 MET B O 1
ATOM 2310 N N . GLY B 1 109 ? -14.289 -10.258 5.781 1 87.94 109 GLY B N 1
ATOM 2311 C CA . GLY B 1 109 ? -15.547 -9.562 5.57 1 87.94 109 GLY B CA 1
ATOM 2312 C C . GLY B 1 109 ? -15.367 -8.164 5.012 1 87.94 109 GLY B C 1
ATOM 2313 O O . GLY B 1 109 ? -16.234 -7.309 5.164 1 87.94 109 GLY B O 1
ATOM 2314 N N . LEU B 1 110 ? -14.242 -7.906 4.461 1 85.88 110 LEU B N 1
ATOM 2315 C CA . LEU B 1 110 ? -13.945 -6.594 3.9 1 85.88 110 LEU B CA 1
ATOM 2316 C C . LEU B 1 110 ? -13.742 -6.684 2.391 1 85.88 110 LEU B C 1
ATOM 2318 O O . LEU B 1 110 ? -13.406 -7.75 1.868 1 85.88 110 LEU B O 1
ATOM 2322 N N . PRO B 1 111 ? -13.969 -5.539 1.791 1 83.5 111 PRO B N 1
ATOM 2323 C CA . PRO B 1 111 ? -13.625 -5.527 0.367 1 83.5 111 PRO B CA 1
ATOM 2324 C C . PRO B 1 111 ? -12.141 -5.742 0.118 1 83.5 111 PRO B C 1
ATOM 2326 O O . PRO B 1 111 ? -11.305 -5.305 0.917 1 83.5 111 PRO B O 1
ATOM 2329 N N . GLY B 1 112 ? -11.812 -6.398 -0.922 1 78.75 112 GLY B N 1
ATOM 2330 C CA . GLY B 1 112 ? -10.43 -6.633 -1.292 1 78.75 112 GLY B CA 1
ATOM 2331 C C . GLY B 1 112 ? -9.633 -5.355 -1.466 1 78.75 112 GLY B C 1
ATOM 2332 O O . GLY B 1 112 ? -8.398 -5.383 -1.481 1 78.75 112 GLY B O 1
ATOM 2333 N N . THR B 1 113 ? -10.383 -4.25 -1.545 1 73.25 113 THR B N 1
ATOM 2334 C CA . THR B 1 113 ? -9.766 -2.945 -1.757 1 73.25 113 THR B CA 1
ATOM 2335 C C . THR B 1 113 ? -9.703 -2.154 -0.453 1 73.25 113 THR B C 1
ATOM 2337 O O . THR B 1 113 ? -9.367 -0.97 -0.455 1 73.25 113 THR B O 1
ATOM 2340 N N . ALA B 1 114 ? -10 -2.83 0.584 1 80.88 114 ALA B N 1
ATOM 2341 C CA . ALA B 1 114 ? -10.008 -2.129 1.865 1 80.88 114 ALA B CA 1
ATOM 2342 C C . ALA B 1 114 ? -8.609 -1.622 2.223 1 80.88 114 ALA B C 1
ATOM 2344 O O . ALA B 1 114 ? -7.617 -2.318 2.004 1 80.88 114 ALA B O 1
ATOM 2345 N N . THR B 1 115 ? -8.617 -0.408 2.777 1 79.5 115 THR B N 1
ATOM 2346 C CA . THR B 1 115 ? -7.363 0.172 3.24 1 79.5 115 THR B CA 1
ATOM 2347 C C . THR B 1 115 ? -6.984 -0.378 4.613 1 79.5 115 THR B C 1
ATOM 2349 O O . THR B 1 115 ? -7.824 -0.956 5.309 1 79.5 115 THR B O 1
ATOM 2352 N N . PHE B 1 116 ? -5.762 -0.23 4.918 1 83.38 116 PHE B N 1
ATOM 2353 C CA . PHE B 1 116 ? -5.328 -0.646 6.246 1 83.38 116 PHE B CA 1
ATOM 2354 C C . PHE B 1 116 ? -6.156 0.039 7.324 1 83.38 116 PHE B C 1
ATOM 2356 O O . PHE B 1 116 ? -6.547 -0.591 8.312 1 83.38 116 PHE B O 1
ATOM 2363 N N . MET B 1 117 ? -6.441 1.319 7.078 1 86.38 117 MET B N 1
ATOM 2364 C CA . MET B 1 117 ? -7.176 2.064 8.094 1 86.38 117 MET B CA 1
ATOM 2365 C C . MET B 1 117 ? -8.617 1.585 8.188 1 86.38 117 MET B C 1
ATOM 2367 O O . MET B 1 117 ? -9.227 1.619 9.258 1 86.38 117 MET B O 1
ATOM 2371 N N . ALA B 1 118 ? -9.094 1.119 7.09 1 84.75 118 ALA B N 1
ATOM 2372 C CA . ALA B 1 118 ? -10.422 0.512 7.145 1 84.75 118 ALA B CA 1
ATOM 2373 C C . ALA B 1 118 ? -10.414 -0.75 8 1 84.75 118 ALA B C 1
ATOM 2375 O O . ALA B 1 118 ? -11.344 -0.991 8.773 1 84.75 118 ALA B O 1
ATOM 2376 N N . VAL B 1 119 ? -9.359 -1.49 7.906 1 84.69 119 VAL B N 1
ATOM 2377 C CA . VAL B 1 119 ? -9.211 -2.695 8.711 1 84.69 119 VAL B CA 1
ATOM 2378 C C . VAL B 1 119 ? -9.086 -2.32 10.188 1 84.69 119 VAL B C 1
ATOM 2380 O O . VAL B 1 119 ? -9.766 -2.896 11.039 1 84.69 119 VAL B O 1
ATOM 2383 N N . VAL B 1 120 ? -8.25 -1.367 10.453 1 85.44 120 VAL B N 1
ATOM 2384 C CA . VAL B 1 120 ? -8.031 -0.906 11.82 1 85.44 120 VAL B CA 1
ATOM 2385 C C . VAL B 1 120 ? -9.359 -0.433 12.422 1 85.44 120 VAL B C 1
ATOM 2387 O O . VAL B 1 120 ? -9.711 -0.811 13.539 1 85.44 120 VAL B O 1
ATOM 2390 N N . SER B 1 121 ? -10.008 0.406 11.633 1 88.06 121 SER B N 1
ATOM 2391 C CA . SER B 1 121 ? -11.281 0.942 12.102 1 88.06 121 SER B CA 1
ATOM 2392 C C . SER B 1 121 ? -12.273 -0.176 12.414 1 88.06 121 SER B C 1
ATOM 2394 O O . SER B 1 121 ? -12.953 -0.144 13.445 1 88.06 121 SER B O 1
ATOM 2396 N N . ARG B 1 122 ? -12.336 -1.095 11.57 1 86.88 122 ARG B N 1
ATOM 2397 C CA . ARG B 1 122 ? -13.25 -2.213 11.766 1 86.88 122 ARG B CA 1
ATOM 2398 C C . ARG B 1 122 ? -12.859 -3.025 13 1 86.88 122 ARG B C 1
ATOM 2400 O O . ARG B 1 122 ? -13.719 -3.391 13.805 1 86.88 122 ARG B O 1
ATOM 2407 N N . CYS B 1 123 ? -11.648 -3.283 13.227 1 84.81 123 CYS B N 1
ATOM 2408 C CA . CYS B 1 123 ? -11.164 -4.047 14.367 1 84.81 123 CYS B CA 1
ATOM 2409 C C . CYS B 1 123 ? -11.453 -3.314 15.672 1 84.81 123 CYS B C 1
ATOM 2411 O O . CYS B 1 123 ? -11.742 -3.941 16.688 1 84.81 123 CYS B O 1
ATOM 2413 N N . MET B 1 124 ? -11.312 -2.059 15.602 1 83.44 124 MET B N 1
ATOM 2414 C CA . MET B 1 124 ? -11.539 -1.267 16.812 1 83.44 124 MET B CA 1
ATOM 2415 C C . MET B 1 124 ? -13.008 -1.291 17.219 1 83.44 124 MET B C 1
ATOM 2417 O O . MET B 1 124 ? -13.328 -1.188 18.406 1 83.44 124 MET B O 1
ATOM 2421 N N . THR B 1 125 ? -13.789 -1.402 16.25 1 80.5 125 THR B N 1
ATOM 2422 C CA . THR B 1 125 ? -15.219 -1.385 16.516 1 80.5 125 THR B CA 1
ATOM 2423 C C . THR B 1 125 ? -15.719 -2.781 16.875 1 80.5 125 THR B C 1
ATOM 2425 O O . THR B 1 125 ? -16.656 -2.928 17.672 1 80.5 125 THR B O 1
ATOM 2428 N N . ILE B 1 126 ? -14.914 -3.668 16.406 1 75.38 126 ILE B N 1
ATOM 2429 C CA . ILE B 1 126 ? -15.352 -5.031 16.688 1 75.38 126 ILE B CA 1
ATOM 2430 C C . ILE B 1 126 ? -14.562 -5.598 17.859 1 75.38 126 ILE B C 1
ATOM 2432 O O . ILE B 1 126 ? -13.391 -5.254 18.062 1 75.38 126 ILE B O 1
ATOM 2436 N N . TYR B 1 127 ? -15.117 -5.977 18.969 1 64.25 127 TYR B N 1
ATOM 2437 C CA . TYR B 1 127 ? -14.445 -6.582 20.125 1 64.25 127 TYR B CA 1
ATOM 2438 C C . TYR B 1 127 ? -13.727 -7.863 19.719 1 64.25 127 TYR B C 1
ATOM 2440 O O . TYR B 1 127 ? -13.93 -8.914 20.328 1 64.25 127 TYR B O 1
ATOM 2448 N N . GLY B 1 128 ? -13.031 -7.965 18.562 1 63.56 128 GLY B N 1
ATOM 2449 C CA . GLY B 1 128 ? -12.305 -9.164 18.172 1 63.56 128 GLY B CA 1
ATOM 2450 C C . GLY B 1 128 ? -11.375 -8.938 17 1 63.56 128 GLY B C 1
ATOM 2451 O O . GLY B 1 128 ? -11.281 -7.824 16.484 1 63.56 128 GLY B O 1
ATOM 2452 N N . CYS B 1 129 ? -10.539 -10.008 16.797 1 70.94 129 CYS B N 1
ATOM 2453 C CA . CYS B 1 129 ? -9.617 -9.945 15.672 1 70.94 129 CYS B CA 1
ATOM 2454 C C . CYS B 1 129 ? -10.266 -10.492 14.406 1 70.94 129 CYS B C 1
ATOM 2456 O O . CYS B 1 129 ? -10.805 -11.594 14.406 1 70.94 129 CYS B O 1
ATOM 2458 N N . LEU B 1 130 ? -10.352 -9.664 13.422 1 74.75 130 LEU B N 1
ATOM 2459 C CA . LEU B 1 130 ? -10.953 -10.023 12.141 1 74.75 130 LEU B CA 1
ATOM 2460 C C . LEU B 1 130 ? -10.289 -11.266 11.555 1 74.75 130 LEU B C 1
ATOM 2462 O O . LEU B 1 130 ? -10.906 -11.984 10.766 1 74.75 130 LEU B O 1
ATOM 2466 N N . VAL B 1 131 ? -9.07 -11.57 12.094 1 78.69 131 VAL B N 1
ATOM 2467 C CA . VAL B 1 131 ? -8.312 -12.648 11.477 1 78.69 131 VAL B CA 1
ATOM 2468 C C . VAL B 1 131 ? -8.578 -13.961 12.211 1 78.69 131 VAL B C 1
ATOM 2470 O O . VAL B 1 131 ? -8.25 -15.031 11.711 1 78.69 131 VAL B O 1
ATOM 2473 N N . SER B 1 132 ? -9.172 -13.898 13.336 1 72.94 132 SER B N 1
ATOM 2474 C CA . SER B 1 132 ? -9.398 -15.094 14.148 1 72.94 132 SER B CA 1
ATOM 2475 C C . SER B 1 132 ? -10.234 -16.125 13.398 1 72.94 132 SER B C 1
ATOM 2477 O O . SER B 1 132 ? -10.031 -17.328 13.562 1 72.94 132 SER B O 1
ATOM 2479 N N . ASP B 1 133 ? -11.062 -15.68 12.539 1 74.88 133 ASP B N 1
ATOM 2480 C CA . ASP B 1 133 ? -11.938 -16.594 11.82 1 74.88 133 ASP B CA 1
ATOM 2481 C C . ASP B 1 133 ? -11.195 -17.281 10.68 1 74.88 133 ASP B C 1
ATOM 2483 O O . ASP B 1 133 ? -11.688 -18.25 10.102 1 74.88 133 ASP B O 1
ATOM 2487 N N . LEU B 1 134 ? -9.961 -16.844 10.453 1 81.62 134 LEU B N 1
ATOM 2488 C CA . LEU B 1 134 ? -9.172 -17.391 9.359 1 81.62 134 LEU B CA 1
ATOM 2489 C C . LEU B 1 134 ? -8.344 -18.578 9.828 1 81.62 134 LEU B C 1
ATOM 2491 O O . LEU B 1 134 ? -7.914 -19.406 9.016 1 81.62 134 LEU B O 1
ATOM 2495 N N . GLY B 1 135 ? -8.07 -18.688 11.102 1 73.5 135 GLY B N 1
ATOM 2496 C CA . GLY B 1 135 ? -7.145 -19.656 11.672 1 73.5 135 GLY B CA 1
ATOM 2497 C C . GLY B 1 135 ? -7.52 -21.094 11.352 1 73.5 135 GLY B C 1
ATOM 2498 O O . GLY B 1 135 ? -6.648 -21.953 11.234 1 73.5 135 GLY B O 1
ATOM 2499 N N . GLY B 1 136 ? -8.703 -21.406 11.141 1 80.31 136 GLY B N 1
ATOM 2500 C CA . GLY B 1 136 ? -9.094 -22.781 10.914 1 80.31 136 GLY B CA 1
ATOM 2501 C C . GLY B 1 136 ? -9.219 -23.141 9.445 1 80.31 136 GLY B C 1
ATOM 2502 O O . GLY B 1 136 ? -9.461 -24.297 9.109 1 80.31 136 GLY B O 1
ATOM 2503 N N . LEU B 1 137 ? -8.883 -22.312 8.617 1 91.25 137 LEU B N 1
ATOM 2504 C CA . LEU B 1 137 ? -9.078 -22.531 7.188 1 91.25 137 LEU B CA 1
ATOM 2505 C C . LEU B 1 137 ? -7.789 -23 6.531 1 91.25 137 LEU B C 1
ATOM 2507 O O . LEU B 1 137 ? -6.695 -22.734 7.039 1 91.25 137 LEU B O 1
ATOM 2511 N N . SER B 1 138 ? -7.988 -23.797 5.449 1 95.44 138 SER B N 1
ATOM 2512 C CA . SER B 1 138 ? -6.848 -24.156 4.613 1 95.44 138 SER B CA 1
ATOM 2513 C C . SER B 1 138 ? -6.684 -23.188 3.449 1 95.44 138 SER B C 1
ATOM 2515 O O . SER B 1 138 ? -7.609 -22.453 3.117 1 95.44 138 SER B O 1
ATOM 2517 N N . VAL B 1 139 ? -5.453 -23.234 2.887 1 97.31 139 VAL B N 1
ATOM 2518 C CA . VAL B 1 139 ? -5.18 -22.422 1.708 1 97.31 139 VAL B CA 1
ATOM 2519 C C . VAL B 1 139 ? -6.156 -22.766 0.591 1 97.31 139 VAL B C 1
ATOM 2521 O O . VAL B 1 139 ? -6.598 -21.891 -0.159 1 97.31 139 VAL B O 1
ATOM 2524 N N . ARG B 1 140 ? -6.523 -24 0.574 1 96.62 140 ARG B N 1
ATOM 2525 C CA . ARG B 1 140 ? -7.48 -24.484 -0.422 1 96.62 140 ARG B CA 1
ATOM 2526 C C . ARG B 1 140 ? -8.805 -23.734 -0.307 1 96.62 140 ARG B C 1
ATOM 2528 O O . ARG B 1 140 ? -9.453 -23.453 -1.315 1 96.62 140 ARG B O 1
ATOM 2535 N N . GLU B 1 141 ? -9.156 -23.391 0.852 1 95.31 141 GLU B N 1
ATOM 2536 C CA . GLU B 1 141 ? -10.422 -22.719 1.116 1 95.31 141 GLU B CA 1
ATOM 2537 C C . GLU B 1 141 ? -10.297 -21.219 0.925 1 95.31 141 GLU B C 1
ATOM 2539 O O . GLU B 1 141 ? -11.305 -20.516 0.821 1 95.31 141 GLU B O 1
ATOM 2544 N N . LEU B 1 142 ? -9.125 -20.719 0.886 1 94.94 142 LEU B N 1
ATOM 2545 C CA . LEU B 1 142 ? -8.867 -19.281 0.801 1 94.94 142 LEU B CA 1
ATOM 2546 C C . LEU B 1 142 ? -8.602 -18.859 -0.641 1 94.94 142 LEU B C 1
ATOM 2548 O O . LEU B 1 142 ? -8.969 -17.766 -1.049 1 94.94 142 LEU B O 1
ATOM 2552 N N . MET B 1 143 ? -8.031 -19.734 -1.335 1 96.44 143 MET B N 1
ATOM 2553 C CA . MET B 1 143 ? -7.461 -19.359 -2.625 1 96.44 143 MET B CA 1
ATOM 2554 C C . MET B 1 143 ? -8.555 -19.094 -3.65 1 96.44 143 MET B C 1
ATOM 2556 O O . MET B 1 143 ? -9.68 -19.594 -3.512 1 96.44 143 MET B O 1
ATOM 2560 N N . ASN B 1 144 ? -8.164 -18.219 -4.598 1 93.44 144 ASN B N 1
ATOM 2561 C CA . ASN B 1 144 ? -8.984 -18.078 -5.801 1 93.44 144 ASN B CA 1
ATOM 2562 C C . ASN B 1 144 ? -8.664 -19.188 -6.809 1 93.44 144 ASN B C 1
ATOM 2564 O O . ASN B 1 144 ? -7.5 -19.484 -7.062 1 93.44 144 ASN B O 1
ATOM 2568 N N . CYS B 1 145 ? -9.688 -19.812 -7.27 1 94.19 145 CYS B N 1
ATOM 2569 C CA . CYS B 1 145 ? -9.586 -20.891 -8.242 1 94.19 145 CYS B CA 1
ATOM 2570 C C . CYS B 1 145 ? -10.711 -20.812 -9.266 1 94.19 145 CYS B C 1
ATOM 2572 O O . CYS B 1 145 ? -11.836 -20.438 -8.938 1 94.19 145 CYS B O 1
ATOM 2574 N N . PRO B 1 146 ? -10.461 -21.172 -10.633 1 94.12 146 PRO B N 1
ATOM 2575 C CA . PRO B 1 146 ? -9.195 -21.594 -11.234 1 94.12 146 PRO B CA 1
ATOM 2576 C C . PRO B 1 146 ? -8.195 -20.453 -11.391 1 94.12 146 PRO B C 1
ATOM 2578 O O . PRO B 1 146 ? -8.594 -19.297 -11.508 1 94.12 146 PRO B O 1
ATOM 2581 N N . PRO B 1 147 ? -6.875 -20.812 -11.312 1 96.62 147 PRO B N 1
ATOM 2582 C CA . PRO B 1 147 ? -5.871 -19.75 -11.422 1 96.62 147 PRO B CA 1
ATOM 2583 C C . PRO B 1 147 ? -5.777 -19.172 -12.836 1 96.62 147 PRO B C 1
ATOM 2585 O O . PRO B 1 147 ? -5.91 -19.906 -13.812 1 96.62 147 PRO B O 1
ATOM 2588 N N . ILE B 1 148 ? -5.648 -17.875 -12.93 1 96.44 148 ILE B N 1
ATOM 2589 C CA . ILE B 1 148 ? -5.293 -17.234 -14.188 1 96.44 148 ILE B CA 1
ATOM 2590 C C . ILE B 1 148 ? -3.775 -17.234 -14.359 1 96.44 148 ILE B C 1
ATOM 2592 O O . ILE B 1 148 ? -3.051 -16.656 -13.539 1 96.44 148 ILE B O 1
ATOM 2596 N N . VAL B 1 149 ? -3.367 -17.922 -15.43 1 97.94 149 VAL B N 1
ATOM 2597 C CA . VAL B 1 149 ? -1.929 -18.094 -15.602 1 97.94 149 VAL B CA 1
ATOM 2598 C C . VAL B 1 149 ? -1.522 -17.672 -17.016 1 97.94 149 VAL B C 1
ATOM 2600 O O . VAL B 1 149 ? -2.377 -17.469 -17.875 1 97.94 149 VAL B O 1
ATOM 2603 N N . ALA B 1 150 ? -0.234 -17.438 -17.156 1 97.81 150 ALA B N 1
ATOM 2604 C CA . ALA B 1 150 ? 0.364 -17.156 -18.453 1 97.81 150 ALA B CA 1
ATOM 2605 C C . ALA B 1 150 ? 1.654 -17.953 -18.641 1 97.81 150 ALA B C 1
ATOM 2607 O O . ALA B 1 150 ? 2.066 -18.703 -17.766 1 97.81 150 ALA B O 1
ATOM 2608 N N . THR B 1 151 ? 2.139 -17.906 -19.844 1 97.94 151 THR B N 1
ATOM 2609 C CA . THR B 1 151 ? 3.402 -18.562 -20.156 1 97.94 151 THR B CA 1
ATOM 2610 C C . THR B 1 151 ? 4.531 -17.547 -20.266 1 97.94 151 THR B C 1
ATOM 2612 O O . THR B 1 151 ? 4.281 -16.328 -20.281 1 97.94 151 THR B O 1
ATOM 2615 N N . LYS B 1 152 ? 5.75 -18.125 -20.359 1 96.31 152 LYS B N 1
ATOM 2616 C CA . LYS B 1 152 ? 6.906 -17.25 -20.438 1 96.31 152 LYS B CA 1
ATOM 2617 C C . LYS B 1 152 ? 6.883 -16.438 -21.734 1 96.31 152 LYS B C 1
ATOM 2619 O O . LYS B 1 152 ? 7.484 -15.367 -21.812 1 96.31 152 LYS B O 1
ATOM 2624 N N . GLU B 1 153 ? 6.125 -16.875 -22.75 1 95.69 153 GLU B N 1
ATOM 2625 C CA . GLU B 1 153 ? 6.082 -16.234 -24.062 1 95.69 153 GLU B CA 1
ATOM 2626 C C . GLU B 1 153 ? 4.949 -15.219 -24.125 1 95.69 153 GLU B C 1
ATOM 2628 O O . GLU B 1 153 ? 4.859 -14.453 -25.094 1 95.69 153 GLU B O 1
ATOM 2633 N N . THR B 1 154 ? 4.105 -15.234 -23.141 1 94.19 154 THR B N 1
ATOM 2634 C CA . THR B 1 154 ? 2.994 -14.297 -23.156 1 94.19 154 THR B CA 1
ATOM 2635 C C . THR B 1 154 ? 3.502 -12.859 -23.172 1 94.19 154 THR B C 1
ATOM 2637 O O . THR B 1 154 ? 4.422 -12.508 -22.422 1 94.19 154 THR B O 1
ATOM 2640 N N . THR B 1 155 ? 2.932 -12.023 -24.031 1 87.38 155 THR B N 1
ATOM 2641 C CA . THR B 1 155 ? 3.375 -10.633 -24.141 1 87.38 155 THR B CA 1
ATOM 2642 C C . THR B 1 155 ? 2.908 -9.82 -22.938 1 87.38 155 THR B C 1
ATOM 2644 O O . THR B 1 155 ? 1.894 -10.141 -22.328 1 87.38 155 THR B O 1
ATOM 2647 N N . LEU B 1 156 ? 3.623 -8.836 -22.719 1 83.81 156 LEU B N 1
ATOM 2648 C CA . LEU B 1 156 ? 3.258 -7.945 -21.625 1 83.81 156 LEU B CA 1
ATOM 2649 C C . LEU B 1 156 ? 1.923 -7.262 -21.906 1 83.81 156 LEU B C 1
ATOM 2651 O O . LEU B 1 156 ? 1.155 -6.992 -20.969 1 83.81 156 LEU B O 1
ATOM 2655 N N . ALA B 1 157 ? 1.661 -7.031 -23.109 1 79.12 157 ALA B N 1
ATOM 2656 C CA . ALA B 1 157 ? 0.364 -6.469 -23.469 1 79.12 157 ALA B CA 1
ATOM 2657 C C . ALA B 1 157 ? -0.773 -7.398 -23.062 1 79.12 157 ALA B C 1
ATOM 2659 O O . ALA B 1 157 ? -1.784 -6.953 -22.516 1 79.12 157 ALA B O 1
ATOM 2660 N N . GLU B 1 158 ? -0.533 -8.656 -23.359 1 86.12 158 GLU B N 1
ATOM 2661 C CA . GLU B 1 158 ? -1.538 -9.648 -22.984 1 86.12 158 GLU B CA 1
ATOM 2662 C C . GLU B 1 158 ? -1.683 -9.75 -21.469 1 86.12 158 GLU B C 1
ATOM 2664 O O . GLU B 1 158 ? -2.791 -9.906 -20.953 1 86.12 158 GLU B O 1
ATOM 2669 N N . ILE B 1 159 ? -0.586 -9.68 -20.844 1 88 159 ILE B N 1
ATOM 2670 C CA . ILE B 1 159 ? -0.606 -9.734 -19.391 1 88 159 ILE B CA 1
ATOM 2671 C C . ILE B 1 159 ? -1.374 -8.539 -18.844 1 88 159 ILE B C 1
ATOM 2673 O O . ILE B 1 159 ? -2.17 -8.68 -17.906 1 88 159 ILE B O 1
ATOM 2677 N N . SER B 1 160 ? -1.154 -7.41 -19.359 1 79 160 SER B N 1
ATOM 2678 C CA . SER B 1 160 ? -1.876 -6.211 -18.953 1 79 160 SER B CA 1
ATOM 2679 C C . SER B 1 160 ? -3.381 -6.379 -19.141 1 79 160 SER B C 1
ATOM 2681 O O . SER B 1 160 ? -4.168 -5.934 -18.297 1 79 160 SER B O 1
ATOM 2683 N N . GLU B 1 161 ? -3.74 -7.02 -20.172 1 79.94 161 GLU B N 1
ATOM 2684 C CA . GLU B 1 161 ? -5.152 -7.289 -20.422 1 79.94 161 GLU B CA 1
ATOM 2685 C C . GLU B 1 161 ? -5.73 -8.25 -19.391 1 79.94 161 GLU B C 1
ATOM 2687 O O . GLU B 1 161 ? -6.879 -8.102 -18.969 1 79.94 161 GLU B O 1
ATOM 2692 N N . LEU B 1 162 ? -4.941 -9.211 -19.031 1 86 162 LEU B N 1
ATOM 2693 C CA . LEU B 1 162 ? -5.379 -10.148 -18 1 86 162 LEU B CA 1
ATOM 2694 C C . LEU B 1 162 ? -5.617 -9.43 -16.672 1 86 162 LEU B C 1
ATOM 2696 O O . LEU B 1 162 ? -6.602 -9.695 -15.984 1 86 162 LEU B O 1
ATOM 2700 N N . PHE B 1 163 ? -4.684 -8.523 -16.359 1 81.31 163 PHE B N 1
ATOM 2701 C CA . PHE B 1 163 ? -4.836 -7.746 -15.133 1 81.31 163 PHE B CA 1
ATOM 2702 C C . PHE B 1 163 ? -6.168 -7.012 -15.117 1 81.31 163 PHE B C 1
ATOM 2704 O O . PHE B 1 163 ? -6.914 -7.074 -14.141 1 81.31 163 PHE B O 1
ATOM 2711 N N . SER B 1 164 ? -6.441 -6.426 -16.203 1 75.38 164 SER B N 1
ATOM 2712 C CA . SER B 1 164 ? -7.645 -5.605 -16.297 1 75.38 164 SER B CA 1
ATOM 2713 C C . SER B 1 164 ? -8.898 -6.469 -16.375 1 75.38 164 SER B C 1
ATOM 2715 O O . SER B 1 164 ? -9.867 -6.223 -15.648 1 75.38 164 SER B O 1
ATOM 2717 N N . LYS B 1 165 ? -8.859 -7.469 -17.156 1 80.12 165 LYS B N 1
ATOM 2718 C CA . LYS B 1 165 ? -10.008 -8.32 -17.406 1 80.12 165 LYS B CA 1
ATOM 2719 C C . LYS B 1 165 ? -10.453 -9.047 -16.141 1 80.12 165 LYS B C 1
ATOM 2721 O O . LYS B 1 165 ? -11.648 -9.188 -15.883 1 80.12 165 LYS B O 1
ATOM 2726 N N . HIS B 1 166 ? -9.555 -9.453 -15.344 1 83.62 166 HIS B N 1
ATOM 2727 C CA . HIS B 1 166 ? -9.883 -10.289 -14.195 1 83.62 166 HIS B CA 1
ATOM 2728 C C . HIS B 1 166 ? -9.734 -9.508 -12.891 1 83.62 166 HIS B C 1
ATOM 2730 O O . HIS B 1 166 ? -9.961 -10.055 -11.805 1 83.62 166 HIS B O 1
ATOM 2736 N N . SER B 1 167 ? -9.289 -8.266 -12.914 1 77.81 167 SER B N 1
ATOM 2737 C CA . SER B 1 167 ? -9.07 -7.422 -11.742 1 77.81 167 SER B CA 1
ATOM 2738 C C . SER B 1 167 ? -8.078 -8.055 -10.781 1 77.81 167 SER B C 1
ATOM 2740 O O . SER B 1 167 ? -8.344 -8.148 -9.578 1 77.81 167 SER B O 1
ATOM 2742 N N . ILE B 1 168 ? -7.012 -8.531 -11.391 1 83.62 168 ILE B N 1
ATOM 2743 C CA . ILE B 1 168 ? -5.961 -9.148 -10.586 1 83.62 168 ILE B CA 1
ATOM 2744 C C . ILE B 1 168 ? -4.672 -8.344 -10.719 1 83.62 168 ILE B C 1
ATOM 2746 O O . ILE B 1 168 ? -4.523 -7.551 -11.648 1 83.62 168 ILE B O 1
ATOM 2750 N N . ASN B 1 169 ? -3.715 -8.609 -9.773 1 80.56 169 ASN B N 1
ATOM 2751 C CA . ASN B 1 169 ? -2.475 -7.84 -9.742 1 80.56 169 ASN B CA 1
ATOM 2752 C C . ASN B 1 169 ? -1.266 -8.711 -10.07 1 80.56 169 ASN B C 1
ATOM 2754 O O . ASN B 1 169 ? -0.143 -8.211 -10.164 1 80.56 169 ASN B O 1
ATOM 2758 N N . ARG B 1 170 ? -1.511 -9.883 -10.227 1 89.31 170 ARG B N 1
ATOM 2759 C CA . ARG B 1 170 ? -0.407 -10.797 -10.484 1 89.31 170 ARG B CA 1
ATOM 2760 C C . ARG B 1 170 ? -0.855 -11.961 -11.367 1 89.31 170 ARG B C 1
ATOM 2762 O O . ARG B 1 170 ? -2.012 -12.383 -11.305 1 89.31 170 ARG B O 1
ATOM 2769 N N . VAL B 1 171 ? 0.01 -12.359 -12.125 1 94.75 171 VAL B N 1
ATOM 2770 C CA . VAL B 1 171 ? -0.215 -13.516 -12.984 1 94.75 171 VAL B CA 1
ATOM 2771 C C . VAL B 1 171 ? 0.966 -14.477 -12.875 1 94.75 171 VAL B C 1
ATOM 2773 O O . VAL B 1 171 ? 2.086 -14.141 -13.266 1 94.75 171 VAL B O 1
ATOM 2776 N N . PRO B 1 172 ? 0.683 -15.695 -12.328 1 98 172 PRO B N 1
ATOM 2777 C CA . PRO B 1 172 ? 1.751 -16.703 -12.352 1 98 172 PRO B CA 1
ATOM 2778 C C . PRO B 1 172 ? 2.127 -17.125 -13.766 1 98 172 PRO B C 1
ATOM 2780 O O . PRO B 1 172 ? 1.255 -17.25 -14.633 1 98 172 PRO B O 1
ATOM 2783 N N . ILE B 1 173 ? 3.385 -17.297 -13.938 1 98.5 173 ILE B N 1
ATOM 2784 C CA . ILE B 1 173 ? 3.906 -17.844 -15.188 1 98.5 173 ILE B CA 1
ATOM 2785 C C . ILE B 1 173 ? 4.23 -19.312 -15.008 1 98.5 173 ILE B C 1
ATOM 2787 O O . ILE B 1 173 ? 5.023 -19.688 -14.141 1 98.5 173 ILE B O 1
ATOM 2791 N N . CYS B 1 174 ? 3.629 -20.156 -15.898 1 98.56 174 CYS B N 1
ATOM 2792 C CA . CYS B 1 174 ? 3.766 -21.594 -15.719 1 98.56 174 CYS B CA 1
ATOM 2793 C C . CYS B 1 174 ? 4.445 -22.234 -16.922 1 98.56 174 CYS B C 1
ATOM 2795 O O . CYS B 1 174 ? 4.391 -21.688 -18.031 1 98.56 174 CYS B O 1
ATOM 2797 N N . ASP B 1 175 ? 5.105 -23.344 -16.625 1 97.94 175 ASP B N 1
ATOM 2798 C CA . ASP B 1 175 ? 5.625 -24.125 -17.734 1 97.94 175 ASP B CA 1
ATOM 2799 C C . ASP B 1 175 ? 4.543 -25.031 -18.312 1 97.94 175 ASP B C 1
ATOM 2801 O O . ASP B 1 175 ? 3.369 -24.922 -17.953 1 97.94 175 ASP B O 1
ATOM 2805 N N . ALA B 1 176 ? 4.926 -25.875 -19.234 1 97.06 176 ALA B N 1
ATOM 2806 C CA . ALA B 1 176 ? 3.975 -26.688 -19.984 1 97.06 176 ALA B CA 1
ATOM 2807 C C . ALA B 1 176 ? 3.281 -27.703 -19.062 1 97.06 176 ALA B C 1
ATOM 2809 O O . ALA B 1 176 ? 2.193 -28.188 -19.391 1 97.06 176 ALA B O 1
ATOM 2810 N N . ASN B 1 177 ? 3.826 -27.984 -17.891 1 96.94 177 ASN B N 1
ATOM 2811 C CA . ASN B 1 177 ? 3.268 -28.953 -16.969 1 96.94 177 ASN B CA 1
ATOM 2812 C C . ASN B 1 177 ? 2.426 -28.297 -15.891 1 96.94 177 ASN B C 1
ATOM 2814 O O . ASN B 1 177 ? 1.95 -28.969 -14.969 1 96.94 177 ASN B O 1
ATOM 2818 N N . GLY B 1 178 ? 2.309 -27.016 -15.961 1 97.62 178 GLY B N 1
ATOM 2819 C CA . GLY B 1 178 ? 1.491 -26.312 -14.992 1 97.62 178 GLY B CA 1
ATOM 2820 C C . GLY B 1 178 ? 2.258 -25.922 -13.742 1 97.62 178 GLY B C 1
ATOM 2821 O O . GLY B 1 178 ? 1.659 -25.562 -12.719 1 97.62 178 GLY B O 1
ATOM 2822 N N . ARG B 1 179 ? 3.551 -26.031 -13.836 1 98.12 179 ARG B N 1
ATOM 2823 C CA . ARG B 1 179 ? 4.379 -25.625 -12.703 1 98.12 179 ARG B CA 1
ATOM 2824 C C . ARG B 1 179 ? 4.734 -24.141 -12.781 1 98.12 179 ARG B C 1
ATOM 2826 O O . ARG B 1 179 ? 5.219 -23.672 -13.805 1 98.12 179 ARG B O 1
ATOM 2833 N N . PRO B 1 180 ? 4.469 -23.469 -11.656 1 98.56 180 PRO B N 1
ATOM 2834 C CA . PRO B 1 180 ? 4.855 -22.062 -11.672 1 98.56 180 PRO B CA 1
ATOM 2835 C C . PRO B 1 180 ? 6.367 -21.859 -11.734 1 98.56 180 PRO B C 1
ATOM 2837 O O . PRO B 1 180 ? 7.098 -22.391 -10.898 1 98.56 180 PRO B O 1
ATOM 2840 N N . ILE B 1 181 ? 6.785 -21.094 -12.719 1 98.12 181 ILE B N 1
ATOM 2841 C CA . ILE B 1 181 ? 8.219 -20.844 -12.875 1 98.12 181 ILE B CA 1
ATOM 2842 C C . ILE B 1 181 ? 8.516 -19.375 -12.609 1 98.12 181 ILE B C 1
ATOM 2844 O O . ILE B 1 181 ? 9.68 -18.969 -12.539 1 98.12 181 ILE B O 1
ATOM 2848 N N . GLY B 1 182 ? 7.57 -18.562 -12.547 1 97.62 182 GLY B N 1
ATOM 2849 C CA . GLY B 1 182 ? 7.699 -17.141 -12.266 1 97.62 182 GLY B CA 1
ATOM 2850 C C . GLY B 1 182 ? 6.363 -16.469 -12 1 97.62 182 GLY B C 1
ATOM 2851 O O . GLY B 1 182 ? 5.336 -17.141 -11.898 1 97.62 182 GLY B O 1
ATOM 2852 N N . ILE B 1 183 ? 6.438 -15.164 -11.828 1 96.19 183 ILE B N 1
ATOM 2853 C CA . ILE B 1 183 ? 5.238 -14.375 -11.586 1 96.19 183 ILE B CA 1
ATOM 2854 C C . ILE B 1 183 ? 5.441 -12.961 -12.125 1 96.19 183 ILE B C 1
ATOM 2856 O O . ILE B 1 183 ? 6.531 -12.398 -12.008 1 96.19 183 ILE B O 1
ATOM 2860 N N . VAL B 1 184 ? 4.445 -12.477 -12.773 1 89.88 184 VAL B N 1
ATOM 2861 C CA . VAL B 1 184 ? 4.457 -11.078 -13.195 1 89.88 184 VAL B CA 1
ATOM 2862 C C . VAL B 1 184 ? 3.43 -10.289 -12.391 1 89.88 184 VAL B C 1
ATOM 2864 O O . VAL B 1 184 ? 2.258 -10.664 -12.328 1 89.88 184 VAL B O 1
ATOM 2867 N N . THR B 1 185 ? 3.932 -9.305 -11.758 1 84.31 185 THR B N 1
ATOM 2868 C CA . THR B 1 185 ? 3.057 -8.398 -11.008 1 84.31 185 THR B CA 1
ATOM 2869 C C . THR B 1 185 ? 2.971 -7.043 -11.695 1 84.31 185 THR B C 1
ATOM 2871 O O . THR B 1 185 ? 3.742 -6.754 -12.617 1 84.31 185 THR B O 1
ATOM 2874 N N . ARG B 1 186 ? 2.004 -6.301 -11.281 1 74.94 186 ARG B N 1
ATOM 2875 C CA . ARG B 1 186 ? 1.881 -4.953 -11.828 1 74.94 186 ARG B CA 1
ATOM 2876 C C . ARG B 1 186 ? 3.154 -4.148 -11.594 1 74.94 186 ARG B C 1
ATOM 2878 O O . ARG B 1 186 ? 3.549 -3.338 -12.43 1 74.94 186 ARG B O 1
ATOM 2885 N N . THR B 1 187 ? 3.736 -4.516 -10.5 1 70.06 187 THR B N 1
ATOM 2886 C CA . THR B 1 187 ? 4.984 -3.834 -10.172 1 70.06 187 THR B CA 1
ATOM 2887 C C . THR B 1 187 ? 6.082 -4.199 -11.164 1 70.06 187 THR B C 1
ATOM 2889 O O . THR B 1 187 ? 6.887 -3.35 -11.547 1 70.06 187 THR B O 1
ATOM 2892 N N . ASN B 1 188 ? 6.094 -5.391 -11.523 1 73.94 188 ASN B N 1
ATOM 2893 C CA . ASN B 1 188 ? 7.074 -5.812 -12.516 1 73.94 188 ASN B CA 1
ATOM 2894 C C . ASN B 1 188 ? 6.914 -5.039 -13.82 1 73.94 188 ASN B C 1
ATOM 2896 O O . ASN B 1 188 ? 7.902 -4.68 -14.461 1 73.94 188 ASN B O 1
ATOM 2900 N N . LEU B 1 189 ? 5.75 -4.754 -14.172 1 73.25 189 LEU B N 1
ATOM 2901 C CA . LEU B 1 189 ? 5.477 -4.059 -15.422 1 73.25 189 LEU B CA 1
ATOM 2902 C C . LEU B 1 189 ? 5.977 -2.617 -15.359 1 73.25 189 LEU B C 1
ATOM 2904 O O . LEU B 1 189 ? 6.582 -2.125 -16.312 1 73.25 189 LEU B O 1
ATOM 2908 N N . VAL B 1 190 ? 5.719 -2.064 -14.273 1 64.38 190 VAL B N 1
ATOM 2909 C CA . VAL B 1 190 ? 6.113 -0.669 -14.109 1 64.38 190 VAL B CA 1
ATOM 2910 C C . VAL B 1 190 ? 7.633 -0.564 -14.047 1 64.38 190 VAL B C 1
ATOM 2912 O O . VAL B 1 190 ? 8.227 0.349 -14.633 1 64.38 190 VAL B O 1
ATOM 2915 N N . SER B 1 191 ? 8.172 -1.516 -13.406 1 64.56 191 SER B N 1
ATOM 2916 C CA . SER B 1 191 ? 9.625 -1.51 -13.258 1 64.56 191 SER B CA 1
ATOM 2917 C C . SER B 1 191 ? 10.32 -1.736 -14.602 1 64.56 191 SER B C 1
ATOM 2919 O O . SER B 1 191 ? 11.422 -1.237 -14.82 1 64.56 191 SER B O 1
ATOM 2921 N N . SER B 1 192 ? 9.742 -2.523 -15.336 1 62.53 192 SER B N 1
ATOM 2922 C CA . SER B 1 192 ? 10.336 -2.824 -16.641 1 62.53 192 SER B CA 1
ATOM 2923 C C . SER B 1 192 ? 10.398 -1.579 -17.516 1 62.53 192 SER B C 1
ATOM 2925 O O . SER B 1 192 ? 11.25 -1.485 -18.406 1 62.53 192 SER B O 1
ATOM 2927 N N . LEU B 1 193 ? 9.484 -0.767 -17.312 1 54.81 193 LEU B N 1
ATOM 2928 C CA . LEU B 1 193 ? 9.461 0.464 -18.094 1 54.81 193 LEU B CA 1
ATOM 2929 C C . LEU B 1 193 ? 10.594 1.396 -17.672 1 54.81 193 LEU B C 1
ATOM 2931 O O . LEU B 1 193 ? 11.125 2.143 -18.5 1 54.81 193 LEU B O 1
ATOM 2935 N N . CYS B 1 194 ? 10.734 1.381 -16.484 1 47.75 194 CYS B N 1
ATOM 2936 C CA . CYS B 1 194 ? 11.805 2.256 -16.016 1 47.75 194 CYS B CA 1
ATOM 2937 C C . CYS B 1 194 ? 13.172 1.717 -16.422 1 47.75 194 CYS B C 1
ATOM 2939 O O . CYS B 1 194 ? 14.133 2.479 -16.562 1 47.75 194 CYS B O 1
ATOM 2941 N N . GLN B 1 195 ? 13.219 0.449 -16.625 1 46.06 195 GLN B N 1
ATOM 2942 C CA . GLN B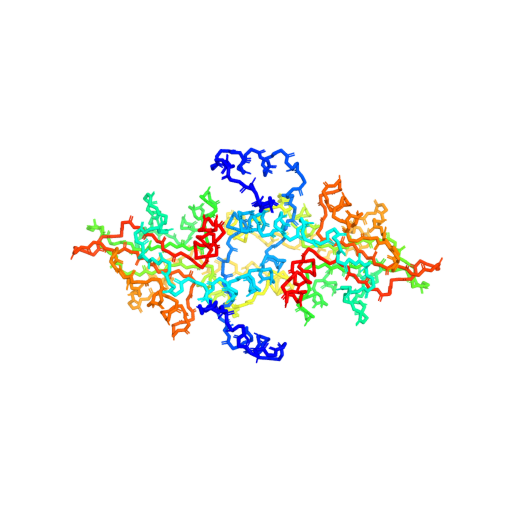 1 195 ? 14.484 -0.154 -17.047 1 46.06 195 GLN B CA 1
ATOM 2943 C C . GLN B 1 195 ? 14.742 0.088 -18.531 1 46.06 195 GLN B C 1
ATOM 2945 O O . GLN B 1 195 ? 15.898 0.129 -18.953 1 46.06 195 GLN B O 1
ATOM 2950 N N . VAL B 1 196 ? 13.688 0.196 -19.391 1 37.41 196 VAL B N 1
ATOM 2951 C CA . VAL B 1 196 ? 13.922 0.266 -20.828 1 37.41 196 VAL B CA 1
ATOM 2952 C C . VAL B 1 196 ? 14.414 1.661 -21.203 1 37.41 196 VAL B C 1
ATOM 2954 O O . VAL B 1 196 ? 14.914 1.872 -22.312 1 37.41 196 VAL B O 1
ATOM 2957 N N . SER B 1 197 ? 14.156 2.668 -20.453 1 33.72 197 SER B N 1
ATOM 2958 C CA . SER B 1 197 ? 14.805 3.814 -21.078 1 33.72 197 SER B CA 1
ATOM 2959 C C . SER B 1 197 ? 16.312 3.807 -20.812 1 33.72 197 SER B C 1
ATOM 2961 O O . SER B 1 197 ? 16.75 3.469 -19.719 1 33.72 197 SER B O 1
#

pLDDT: mean 75.37, std 23.03, range [18.14, 98.75]

Radius of gyration: 21.66 Å; Cα contacts (8 Å, |Δi|>4): 723; chains: 2; bounding box: 41×64×68 Å

Nearest PDB structures (foldseek):
  3ddj-assembly1_A  TM=8.559E-01  e=4.140E-12  Saccharolobus solfataricus
  3kh5-assembly1_A  TM=8.327E-01  e=7.101E-11  Methanocaldococcus jannaschii
  2yzq-assembly1_A  TM=8.065E-01  e=1.301E-09  Pyrococcus horikoshii
  2oox-assembly2_E  TM=6.980E-01  e=7.335E-08  Schizosaccharomyces pombe
  4noc-assembly3_D-3  TM=6.790E-01  e=1.977E-07  Kribbella flavida DSM 17836

Secondary structure (DSSP, 8-state):
-----------HHHHHHHHHHSTT-----HHHHHHHHHHHHHHHHHHHTTT-BHHHH-BSSPP-EETTSBHHHHHHHHHHHT-SEEEEE-TTS-EEEEEEHHHHHHHTTS-TT--HHHHHHHHHHTTS-TTGGGTT-BHHHHSBSSPP-B-TT-BHHHHHHHHHHHT-SEEEEE-TTS-EEEEEEHHHHHHHHHHH-/-----------HHHHHHHHHH--------HHHHHHHHHHHHHHHHHHHTTT-BHHHH-BSSPP-EETTSBHHHHHHHHHHHT-SEEEEE-TTS-EEEEEEHHHHHHHTTS-TT--HHHHHHHHHHTTS-TTGGGTT-BHHHHSBSSPP-B-TT-BHHHHHHHHHHHT-SEEEEE-TTS-EEEEEEHHHHHHHHHHH-

Organism: Desulfomicrobium norvegicum (strain DSM 1741 / NCIMB 8310) (NCBI:txid52561)